Protein AF-A0A5J4V0E4-F1 (afdb_monomer_lite)

InterPro domains:
  IPR043502 DNA/RNA polymerase superfamily [SSF56672] (419-503)

Radius of gyration: 33.29 Å; chains: 1; bounding box: 78×74×82 Å

Secondary structure (DSSP, 8-state):
----HHHHHHHHHHHHHHGGGS--------------SEEEEEEEETTEEEEEEEETTSTTHHHHHHHHHHHHHHHHHHHHHHH------SSHHHHHHHHHH--EEEEEESSTTTTHHHHHHHHHHH-TTEE--TTSEEEETTEEEEEEEEETT-SSEEEEEEGGGTSSS--HHHHHHHHTTT---------SSS--TTTHHHHHT-SSPPPGGGG-BTTTTBPPPHHHHHHHHHHHH-B-TTSSBS-SSHHHHHHHHHHHHHHTTHHHHHHHHHHHHTTT--GGG-S-HHHHHHHHHHHHTTTT--TTS--PPP--PPBP---HHHHHHHHHHHHHHHHHTT---TT---GGGHHHHHHHTTSPPTTT-PPPBSSS-EEEEESSTTS-S-TTTEEEEEHHHHHHHTTS-HHHHHHHHHHHHHHHHTT-------HHHHHHHHHH-------EEE--PPTTTPEEEEEEEETTTTEEEEEEEEEEP-S---S--EEE---PPTT-B-TT-GGGTTBPPPP---------TT---HHHHHHHHHHHHHHHH-GGGG-TTT-------------GGGHHHHTTS------

Organism: NCBI:txid222440

Foldseek 3Di:
DAFDPVRVVLVVVVVVVPVPPDDDDPPPPPPPLHAFQKDKDWDAAPNDIDIDIFGPVDVVGLLVVVVVVVVVLVVVQVRVVVVDDDDDDPDPVVVVVVNLVDDEAEDEDAVCLQPVCVNNVVVLVPRPQKDFDPPQWDDDNRGTQKGWIDGNVDSYIYIYHYPCQADPDDDLQVLLCVQVVNDGPPQQDDARPQDDPVCVVVQFQDLAFDDQVSQQDPSVRDTDDPVSVVVNRCLQQDADPVRHGPARTNNRVVRVNNRSSNVSVVRSVVSSQVVLVVLVDRPVPDRGNVRSVVVSVVCVLCVVPDLPDQLDDDDPFDADADDLVNLQVQQVVLLVVCVVVVHDCPAADDSVCRVVVRVCQCAAAPQNRHHDGPVFHWDWAACDPNHGHHPVRTDTHTPVLCVQCPVHDRSVSSNVNSSVSSLVSSLAADDDPDVVVVVVVVVVPPQDDFDWDQDWADAPPDFDKDWDQDPVVRDIDIDGDPDHHHDGDDRDPGPGRPRDDFADQQPLCVVVVSTHDDNRDDPDDDDLPPDPDPVSNVVVVVVVVCLVPDPLCPPPNSNDDDDDDDPDDDDPVCCRVCVRPDPPPDD

Structure (mmCIF, N/CA/C/O backbone):
data_AF-A0A5J4V0E4-F1
#
_entry.id   AF-A0A5J4V0E4-F1
#
loop_
_atom_site.group_PDB
_atom_site.id
_atom_site.type_symbol
_atom_site.label_atom_id
_atom_site.label_alt_id
_atom_site.label_comp_id
_atom_site.label_asym_id
_atom_site.label_entity_id
_atom_site.label_seq_id
_atom_site.pdbx_PDB_ins_code
_atom_site.Cartn_x
_atom_site.Cartn_y
_atom_site.Cartn_z
_atom_site.occupancy
_atom_site.B_iso_or_equiv
_atom_site.auth_seq_id
_atom_site.auth_comp_id
_atom_site.auth_asym_id
_atom_site.auth_atom_id
_atom_site.pdbx_PDB_model_num
ATOM 1 N N . MET A 1 1 ? -9.472 12.886 33.131 1.00 28.02 1 MET A N 1
ATOM 2 C CA . MET A 1 1 ? -10.821 12.801 32.533 1.00 28.02 1 MET A CA 1
ATOM 3 C C . MET A 1 1 ? -10.680 11.893 31.322 1.00 28.02 1 MET A C 1
ATOM 5 O O . MET A 1 1 ? -9.833 12.193 30.493 1.00 28.02 1 MET A O 1
ATOM 9 N N . TYR A 1 2 ? -11.346 10.735 31.292 1.00 31.83 2 TYR A N 1
ATOM 10 C CA . TYR A 1 2 ? -11.350 9.887 30.094 1.00 31.83 2 TYR A CA 1
ATOM 11 C C . TYR A 1 2 ? -12.411 10.469 29.168 1.00 31.83 2 TYR A C 1
ATOM 13 O O . TYR A 1 2 ? -13.567 10.568 29.562 1.00 31.83 2 TYR A O 1
ATOM 21 N N . ILE A 1 3 ? -11.978 10.964 28.017 1.00 31.22 3 ILE A N 1
ATOM 22 C CA . ILE A 1 3 ? -12.821 11.618 27.021 1.00 31.22 3 ILE A CA 1
ATOM 23 C C . ILE A 1 3 ? -12.770 10.710 25.793 1.00 31.22 3 ILE A C 1
ATOM 25 O O . ILE A 1 3 ? -11.680 10.305 25.391 1.00 31.22 3 ILE A O 1
ATOM 29 N N . ASP A 1 4 ? -13.924 10.337 25.245 1.00 39.09 4 ASP A N 1
ATOM 30 C CA . ASP A 1 4 ? -13.993 9.509 24.038 1.00 39.09 4 ASP A CA 1
ATOM 31 C C . ASP A 1 4 ? -13.475 10.264 22.794 1.00 39.09 4 ASP A C 1
ATOM 33 O O . ASP A 1 4 ? -13.464 11.494 22.747 1.00 39.09 4 ASP A O 1
ATOM 37 N N . ALA A 1 5 ? -13.036 9.537 21.771 1.00 38.12 5 ALA A N 1
ATOM 38 C CA . ALA A 1 5 ? -12.426 10.071 20.557 1.00 38.12 5 ALA A CA 1
ATOM 39 C C . ALA A 1 5 ? -13.345 11.042 19.791 1.00 38.1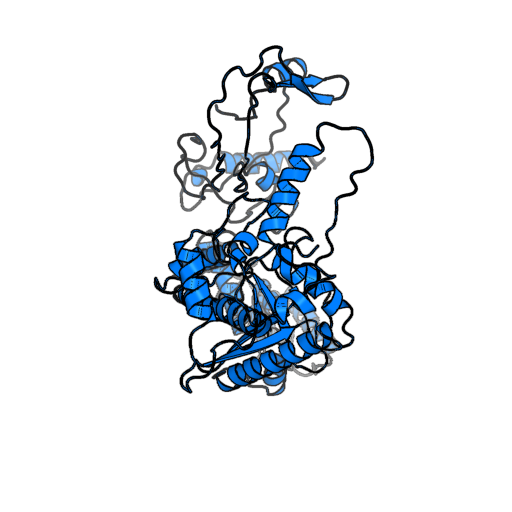2 5 ALA A C 1
ATOM 41 O O . ALA A 1 5 ? -12.888 12.103 19.363 1.00 38.12 5 ALA A O 1
ATOM 42 N N . GLU A 1 6 ? -14.646 10.736 19.685 1.00 36.94 6 GLU A N 1
ATOM 43 C CA . GLU A 1 6 ? -15.649 11.647 19.096 1.00 36.94 6 GLU A CA 1
ATOM 44 C C . GLU A 1 6 ? -15.774 12.947 19.910 1.00 36.94 6 GLU A C 1
ATOM 46 O O . GLU A 1 6 ? -15.972 14.031 19.369 1.00 36.94 6 GLU A O 1
ATOM 51 N N . THR A 1 7 ? -15.566 12.838 21.221 1.00 41.22 7 THR A N 1
ATOM 52 C CA . THR A 1 7 ? -15.737 13.903 22.214 1.00 41.22 7 THR A CA 1
ATOM 53 C C . THR A 1 7 ? -14.508 14.844 22.226 1.00 41.22 7 THR A C 1
ATOM 55 O O . THR A 1 7 ? -14.626 16.056 22.396 1.00 41.22 7 THR A O 1
ATOM 58 N N . VAL A 1 8 ? -13.309 14.330 21.922 1.00 42.16 8 VAL A N 1
ATOM 59 C CA . VAL A 1 8 ? -12.090 15.143 21.726 1.00 42.16 8 VAL A CA 1
ATOM 60 C C . VAL A 1 8 ? -12.133 15.954 20.421 1.00 42.16 8 VAL A C 1
ATOM 62 O O . VAL A 1 8 ? -11.621 17.074 20.389 1.00 42.16 8 VAL A O 1
ATOM 65 N N . GLU A 1 9 ? -12.749 15.436 19.349 1.00 39.88 9 GLU A N 1
ATOM 66 C CA . GLU A 1 9 ? -12.888 16.193 18.093 1.00 39.88 9 GLU A CA 1
ATOM 67 C C . GLU A 1 9 ? -13.738 17.451 18.239 1.00 39.88 9 GLU A C 1
ATOM 69 O O . GLU A 1 9 ? -13.426 18.466 17.618 1.00 39.88 9 GLU A O 1
ATOM 74 N N . GLU A 1 10 ? -14.815 17.383 19.016 1.00 42.62 10 GLU A N 1
ATOM 75 C CA . GLU A 1 10 ? -15.683 18.532 19.257 1.00 42.62 10 GLU A CA 1
ATOM 76 C C . GLU A 1 10 ? -15.020 19.539 20.209 1.00 42.62 10 GLU A C 1
ATOM 78 O O . GLU A 1 10 ? -15.067 20.730 19.924 1.00 42.62 10 GLU A O 1
ATOM 83 N N . HIS A 1 11 ? -14.288 19.101 21.245 1.00 41.44 11 HIS A N 1
ATOM 84 C CA . HIS A 1 11 ? -13.493 20.014 22.089 1.00 41.44 11 HIS A CA 1
ATOM 85 C C . HIS A 1 11 ? -12.375 20.736 21.323 1.00 41.44 11 HIS A C 1
ATOM 87 O O . HIS A 1 11 ? -12.113 21.903 21.593 1.00 41.44 11 HIS A O 1
ATOM 93 N N . GLN A 1 12 ? -11.714 20.082 20.360 1.00 39.56 12 GLN A N 1
ATOM 94 C CA . GLN A 1 12 ? -10.708 20.750 19.520 1.00 39.56 12 GLN A CA 1
ATOM 95 C C . GLN A 1 12 ? -11.328 21.796 18.585 1.00 39.56 12 GLN A C 1
ATOM 97 O O . GLN A 1 12 ? -10.688 22.810 18.314 1.00 39.56 12 GLN A O 1
ATOM 102 N N . ARG A 1 13 ? -12.565 21.573 18.119 1.00 40.16 13 ARG A N 1
ATOM 103 C CA . ARG A 1 13 ? -13.318 22.561 17.332 1.00 40.16 13 ARG A CA 1
ATOM 104 C C . ARG A 1 13 ? -13.798 23.721 18.206 1.00 40.16 13 ARG A C 1
ATOM 106 O O . ARG A 1 13 ? -13.550 24.866 17.863 1.00 40.16 13 ARG A O 1
ATOM 113 N N . GLU A 1 14 ? -14.386 23.434 19.367 1.00 39.03 14 GLU A N 1
ATOM 114 C CA . GLU A 1 14 ? -14.883 24.460 20.296 1.00 39.03 14 GLU A CA 1
ATOM 115 C C . GLU A 1 14 ? -13.756 25.308 20.916 1.00 39.03 14 GLU A C 1
ATOM 117 O O . GLU A 1 14 ? -13.947 26.503 21.122 1.00 39.03 14 GLU A O 1
ATOM 122 N N . ALA A 1 15 ? -12.574 24.733 21.179 1.00 40.88 15 ALA A N 1
ATOM 123 C CA . ALA A 1 15 ? -11.411 25.484 21.663 1.00 40.88 15 ALA A CA 1
ATOM 124 C C . ALA A 1 15 ? -10.822 26.412 20.586 1.00 40.88 15 ALA A C 1
ATOM 126 O O . ALA A 1 15 ? -10.412 27.525 20.901 1.00 40.88 15 ALA A O 1
ATOM 127 N N . GLN A 1 16 ? -10.838 26.001 19.310 1.00 40.53 16 GLN A N 1
ATOM 128 C CA . GLN A 1 16 ? -10.486 26.892 18.197 1.00 40.53 16 GLN A CA 1
ATOM 129 C C . GLN A 1 16 ? -11.490 28.039 18.027 1.00 40.53 16 GLN A C 1
ATOM 131 O O . GLN A 1 16 ? -11.086 29.126 17.631 1.00 40.53 16 GLN A O 1
ATOM 136 N N . ASP A 1 17 ? -12.761 27.822 18.368 1.00 40.38 17 ASP A N 1
ATOM 137 C CA . ASP A 1 17 ? -13.804 28.849 18.284 1.00 40.38 17 ASP A CA 1
ATOM 138 C C . ASP A 1 17 ? -13.822 29.813 19.496 1.00 40.38 17 ASP A C 1
ATOM 140 O O . ASP A 1 17 ? -14.432 30.880 19.412 1.00 40.38 17 ASP A O 1
ATOM 144 N N . GLN A 1 18 ? -13.174 29.470 20.622 1.00 40.97 18 GLN A N 1
ATOM 145 C CA . GLN A 1 18 ? -13.150 30.293 21.848 1.00 40.97 18 GLN A CA 1
ATOM 146 C C . GLN A 1 18 ? -11.848 31.084 22.077 1.00 40.97 18 GLN A C 1
ATOM 148 O O . GLN A 1 18 ? -11.888 32.092 22.784 1.00 40.97 18 GLN A O 1
ATOM 153 N N . ASP A 1 19 ? -10.721 30.694 21.471 1.00 40.19 19 ASP A N 1
ATOM 154 C CA . ASP A 1 19 ? -9.415 31.349 21.691 1.00 40.19 19 ASP A CA 1
ATOM 155 C C . ASP A 1 19 ? -9.194 32.645 20.877 1.00 40.19 19 ASP A C 1
ATOM 157 O O . ASP A 1 19 ? -8.238 33.380 21.133 1.00 40.19 19 ASP A O 1
ATOM 161 N N . ASP A 1 20 ? -10.095 32.999 19.956 1.00 41.16 20 ASP A N 1
ATOM 162 C CA . ASP A 1 20 ? -9.966 34.220 19.142 1.00 41.16 20 ASP A CA 1
ATOM 163 C C . ASP A 1 20 ? -10.392 35.521 19.867 1.00 41.16 20 ASP A C 1
ATOM 165 O O . ASP A 1 20 ? -10.237 36.611 19.310 1.00 41.16 20 ASP A O 1
ATOM 169 N N . GLU A 1 21 ? -10.883 35.465 21.117 1.00 41.19 21 GLU A N 1
ATOM 170 C CA . GLU A 1 21 ? -11.337 36.664 21.854 1.00 41.19 21 GLU A CA 1
ATOM 171 C C . GLU A 1 21 ? -10.570 37.016 23.154 1.00 41.19 21 GLU A C 1
ATOM 173 O O . GLU A 1 21 ? -10.926 38.011 23.791 1.00 41.19 21 GLU A O 1
ATOM 178 N N . ALA A 1 22 ? -9.475 36.342 23.551 1.00 37.72 22 ALA A N 1
ATOM 179 C CA . ALA A 1 22 ? -8.758 36.754 24.775 1.00 37.72 22 ALA A CA 1
ATOM 180 C C . ALA A 1 22 ? -7.226 36.549 24.798 1.00 37.72 22 ALA A C 1
ATOM 182 O O . ALA A 1 22 ? -6.715 35.492 25.138 1.00 37.72 22 ALA A O 1
ATOM 183 N N . ASN A 1 23 ? -6.501 37.658 24.591 1.00 36.94 23 ASN A N 1
ATOM 184 C CA . ASN A 1 23 ? -5.182 37.989 25.157 1.00 36.94 23 ASN A CA 1
ATOM 185 C C . ASN A 1 23 ? -4.065 36.923 25.122 1.00 36.94 23 ASN A C 1
ATOM 187 O O . ASN A 1 23 ? -3.853 36.225 26.105 1.00 36.94 23 ASN A O 1
ATOM 191 N N . GLY A 1 24 ? -3.216 36.978 24.086 1.00 35.75 24 GLY A N 1
ATOM 192 C CA . GLY A 1 24 ? -1.746 37.132 24.177 1.00 35.75 24 GLY A CA 1
ATOM 193 C C . GLY A 1 24 ? -0.894 36.233 25.095 1.00 35.75 24 GLY A C 1
ATOM 194 O O . GLY A 1 24 ? 0.285 36.534 25.282 1.00 35.75 24 GLY A O 1
ATOM 195 N N . LEU A 1 25 ? -1.432 35.162 25.664 1.00 33.38 25 LEU A N 1
ATOM 196 C CA . LEU A 1 25 ? -0.697 34.127 26.382 1.00 33.38 25 LEU A CA 1
ATOM 197 C C . LEU A 1 25 ? -0.501 32.955 25.424 1.00 33.38 25 LEU A C 1
ATOM 199 O O . LEU A 1 25 ? -1.416 32.585 24.694 1.00 33.38 25 LEU A O 1
ATOM 203 N N . ALA A 1 26 ? 0.723 32.425 25.377 1.00 32.50 26 ALA A N 1
ATOM 204 C CA . ALA A 1 26 ? 1.071 31.279 24.549 1.00 32.50 26 ALA A CA 1
ATOM 205 C C . ALA A 1 26 ? 0.006 30.187 24.701 1.00 32.50 26 ALA A C 1
ATOM 207 O O . ALA A 1 26 ? -0.276 29.772 25.823 1.00 32.50 26 ALA A O 1
ATOM 208 N N . SER A 1 27 ? -0.580 29.762 23.580 1.00 32.41 27 SER A N 1
ATOM 209 C CA . SER A 1 27 ? -1.595 28.716 23.535 1.00 32.41 27 SER A CA 1
ATOM 210 C C . SER A 1 27 ? -1.041 27.450 24.194 1.00 32.41 27 SER A C 1
ATOM 212 O O . SER A 1 27 ? -0.287 26.693 23.572 1.00 32.41 27 SER A O 1
ATOM 214 N N . GLU A 1 28 ? -1.386 27.208 25.456 1.00 30.92 28 GLU A N 1
ATOM 215 C CA . GLU A 1 28 ? -1.290 25.879 26.043 1.00 30.92 28 GLU A CA 1
ATOM 216 C C . GLU A 1 28 ? -2.375 25.043 25.370 1.00 30.92 28 GLU A C 1
ATOM 218 O O . GLU A 1 28 ? -3.484 24.888 25.870 1.00 30.92 28 GLU A O 1
ATOM 223 N N . SER A 1 29 ? -2.068 24.527 24.178 1.00 34.47 29 SER A N 1
ATOM 224 C CA . SER A 1 29 ? -2.872 23.486 23.558 1.00 34.47 29 SER A CA 1
ATOM 225 C C . SER A 1 29 ? -2.974 22.349 24.571 1.00 34.47 29 SER A C 1
ATOM 227 O O . SER A 1 29 ? -1.969 21.694 24.864 1.00 34.47 29 SER A O 1
ATOM 229 N N . ILE A 1 30 ? -4.163 22.150 25.141 1.00 32.81 30 ILE A N 1
ATOM 230 C CA . ILE A 1 30 ? -4.443 21.077 26.091 1.00 32.81 30 ILE A CA 1
ATOM 231 C C . ILE A 1 30 ? -4.271 19.755 25.334 1.00 32.81 30 ILE A C 1
ATOM 233 O O . ILE A 1 30 ? -5.192 19.245 24.699 1.00 32.81 30 ILE A O 1
ATOM 237 N N . TYR A 1 31 ? -3.065 19.189 25.370 1.00 35.75 31 TYR A N 1
ATOM 238 C CA . TYR A 1 31 ? -2.827 17.817 24.949 1.00 35.75 31 TYR A CA 1
ATOM 239 C C . TYR A 1 31 ? -3.410 16.915 26.035 1.00 35.75 31 TYR A C 1
ATOM 241 O O . TYR A 1 31 ? -2.733 16.563 27.001 1.00 35.75 31 TYR A O 1
ATOM 249 N N . ALA A 1 32 ? -4.688 16.558 25.915 1.00 45.56 32 ALA A N 1
ATOM 250 C CA . ALA A 1 32 ? -5.247 15.488 26.727 1.00 45.56 32 ALA A CA 1
ATOM 251 C C . ALA A 1 32 ? -4.469 14.196 26.415 1.00 45.56 32 ALA A C 1
ATOM 253 O O . ALA A 1 32 ? -4.616 13.610 25.343 1.00 45.56 32 ALA A O 1
ATOM 254 N N . GLN A 1 33 ? -3.603 13.767 27.336 1.00 56.41 33 GLN A N 1
ATOM 255 C CA . GLN A 1 33 ? -2.883 12.502 27.221 1.00 56.41 33 GLN A CA 1
ATOM 256 C C . GLN A 1 33 ? -3.854 11.367 27.565 1.00 56.41 33 GLN A C 1
ATOM 258 O O . GLN A 1 33 ? -4.076 11.043 28.732 1.00 56.41 33 GLN A O 1
ATOM 263 N N . LEU A 1 34 ? -4.499 10.813 26.538 1.00 69.12 34 LEU A N 1
ATOM 264 C CA . LEU A 1 34 ? -5.418 9.688 26.682 1.00 69.12 34 LEU A CA 1
ATOM 265 C C . LEU A 1 34 ? -4.651 8.437 27.128 1.00 69.12 34 LEU A C 1
ATOM 267 O O . LEU A 1 34 ? -3.587 8.121 26.595 1.00 69.12 34 LEU A O 1
ATOM 271 N N . LEU A 1 35 ? -5.216 7.717 28.097 1.00 74.56 35 LEU A N 1
ATOM 272 C CA . LEU A 1 35 ? -4.727 6.411 28.529 1.00 74.56 35 LEU A CA 1
ATOM 273 C C . LEU A 1 35 ? -5.721 5.325 28.090 1.00 74.56 35 LEU A C 1
ATOM 275 O O . LEU A 1 35 ? -6.929 5.569 28.077 1.00 74.56 35 LEU A O 1
ATOM 279 N N . PRO A 1 36 ? -5.251 4.122 27.735 1.00 82.81 36 PRO A N 1
ATOM 280 C CA . PRO A 1 36 ? -6.146 3.040 27.356 1.00 82.81 36 PRO A CA 1
ATOM 281 C C . PRO A 1 36 ? -6.831 2.437 28.596 1.00 82.81 36 PRO A C 1
ATOM 283 O O . PRO A 1 36 ? -6.167 2.019 29.542 1.00 82.81 36 PRO A O 1
ATOM 286 N N . LEU A 1 37 ? -8.168 2.374 28.585 1.00 86.19 37 LEU A N 1
ATOM 287 C CA . LEU A 1 37 ? -8.974 1.716 29.627 1.00 86.19 37 LEU A CA 1
ATOM 288 C C . LEU A 1 37 ? -9.001 0.191 29.428 1.00 86.19 37 LEU A C 1
ATOM 290 O O . LEU A 1 37 ? -8.807 -0.590 30.360 1.00 86.19 37 LEU A O 1
ATOM 294 N N . SER A 1 38 ? -9.252 -0.225 28.192 1.00 89.56 38 SER A N 1
ATOM 295 C CA . SER A 1 38 ? -9.278 -1.617 27.759 1.00 89.56 38 SER A CA 1
ATOM 296 C C . SER A 1 38 ? -8.996 -1.699 26.270 1.00 89.56 38 SER A C 1
ATOM 298 O O . SER A 1 38 ? -9.319 -0.768 25.538 1.00 89.56 38 SER A O 1
ATOM 300 N N . ILE A 1 39 ? -8.421 -2.811 25.830 1.00 91.19 39 ILE A N 1
ATOM 301 C CA . ILE A 1 39 ? -8.091 -3.072 24.435 1.00 91.19 39 ILE A CA 1
ATOM 302 C C . ILE A 1 39 ? -8.650 -4.441 24.056 1.00 91.19 39 ILE A C 1
ATOM 304 O O . ILE A 1 39 ? -8.502 -5.420 24.795 1.00 91.19 39 ILE A O 1
ATOM 308 N N . VAL A 1 40 ? -9.282 -4.503 22.887 1.00 91.69 40 VAL A N 1
ATOM 309 C CA . VAL A 1 40 ? -9.614 -5.755 22.213 1.00 91.69 40 VAL A CA 1
ATOM 310 C C . VAL A 1 40 ? -8.808 -5.832 20.934 1.00 91.69 40 VAL A C 1
ATOM 312 O O . VAL A 1 40 ? -8.744 -4.874 20.170 1.00 91.69 40 VAL A O 1
ATOM 315 N N . ILE A 1 41 ? -8.212 -6.993 20.697 1.00 92.56 41 ILE A N 1
ATOM 316 C CA . ILE A 1 41 ? -7.646 -7.344 19.404 1.00 92.56 41 ILE A CA 1
ATOM 317 C C . ILE A 1 41 ? -8.313 -8.616 18.905 1.00 92.56 41 ILE A C 1
ATOM 319 O O . ILE A 1 41 ? -8.467 -9.586 19.649 1.00 92.56 41 ILE A O 1
ATOM 323 N N . GLY A 1 42 ? -8.729 -8.591 17.646 1.00 92.75 42 GLY A N 1
ATOM 324 C CA . GLY A 1 42 ? -9.371 -9.714 16.987 1.00 92.75 42 GLY A CA 1
ATOM 325 C C . GLY A 1 42 ? -8.549 -10.213 15.808 1.00 92.75 42 GLY A C 1
ATOM 326 O O . GLY A 1 42 ? -7.806 -9.459 15.184 1.00 92.75 42 GLY A O 1
ATOM 327 N N . THR A 1 43 ? -8.746 -11.480 15.464 1.00 92.81 43 THR A N 1
ATOM 328 C CA . THR A 1 43 ? -8.274 -12.089 14.218 1.00 92.81 43 THR A CA 1
ATOM 329 C C . THR A 1 43 ? -9.360 -12.989 13.644 1.00 92.81 43 THR A C 1
ATOM 331 O O . THR A 1 43 ? -10.207 -13.496 14.380 1.00 92.81 43 THR A O 1
ATOM 334 N N . GLN A 1 44 ? -9.316 -13.219 12.336 1.00 89.44 44 GLN A N 1
ATOM 335 C CA . GLN A 1 44 ? -10.133 -14.232 11.687 1.00 89.44 44 GLN A CA 1
ATOM 336 C C . GLN A 1 44 ? -9.211 -15.223 10.984 1.00 89.44 44 GLN A C 1
ATOM 338 O O . GLN A 1 44 ? -8.446 -14.848 10.101 1.00 89.44 44 GLN A O 1
ATOM 343 N N . ILE A 1 45 ? -9.263 -16.484 11.409 1.00 87.62 45 ILE A N 1
ATOM 344 C CA . ILE A 1 45 ? -8.405 -17.562 10.910 1.00 87.62 45 ILE A CA 1
ATOM 345 C C . ILE A 1 45 ? -9.308 -18.723 10.507 1.00 87.62 45 ILE A C 1
ATOM 347 O O . ILE A 1 45 ? -10.114 -19.181 11.316 1.00 87.62 45 ILE A O 1
ATOM 351 N N . ASN A 1 46 ? -9.187 -19.216 9.271 1.00 82.94 46 ASN A N 1
ATOM 352 C CA . ASN A 1 46 ? -9.997 -20.330 8.757 1.00 82.94 46 ASN A CA 1
ATOM 353 C C . ASN A 1 46 ? -11.509 -20.124 8.989 1.00 82.94 46 ASN A C 1
ATOM 355 O O . ASN A 1 46 ? -12.200 -21.019 9.480 1.00 82.94 46 ASN A O 1
ATOM 359 N N . ASN A 1 47 ? -12.007 -18.916 8.694 1.00 81.19 47 ASN A N 1
ATOM 360 C CA . ASN A 1 47 ? -13.392 -18.473 8.917 1.00 81.19 47 ASN A CA 1
ATOM 361 C C . ASN A 1 47 ? -13.867 -18.481 10.381 1.00 81.19 47 ASN A C 1
ATOM 363 O O . ASN A 1 47 ? -15.061 -18.339 10.640 1.00 81.19 47 ASN A O 1
ATOM 367 N N . LYS A 1 48 ? -12.956 -18.612 11.350 1.00 88.12 48 LYS A N 1
ATOM 368 C CA . LYS A 1 48 ? -13.259 -18.508 12.779 1.00 88.12 48 LYS A CA 1
ATOM 369 C C . LYS A 1 48 ? -12.707 -17.207 13.335 1.00 88.12 48 LYS A C 1
ATOM 371 O O . LYS A 1 48 ? -11.509 -16.946 13.237 1.00 88.12 48 LYS A O 1
ATOM 376 N N . THR A 1 49 ? -13.583 -16.424 13.945 1.00 88.56 49 THR A N 1
ATOM 377 C CA . THR A 1 49 ? -13.206 -15.201 14.649 1.00 88.56 49 THR A CA 1
ATOM 378 C C . THR A 1 49 ? -12.691 -15.541 16.041 1.00 88.56 49 THR A C 1
ATOM 380 O O . THR A 1 49 ? -13.261 -16.378 16.742 1.00 88.56 49 THR A O 1
ATOM 383 N N . GLN A 1 50 ? -11.592 -14.906 16.432 1.00 91.31 50 GLN A N 1
ATOM 384 C CA . GLN A 1 50 ? -11.019 -14.999 17.766 1.00 91.31 50 GLN A CA 1
ATOM 385 C C . GLN A 1 50 ? -10.683 -13.600 18.260 1.00 91.31 50 GLN A C 1
ATOM 387 O O . GLN A 1 50 ? -10.008 -12.848 17.560 1.00 91.31 50 GLN A O 1
ATOM 392 N N . SER A 1 51 ? -11.094 -13.287 19.484 1.00 91.00 51 SER A N 1
ATOM 393 C CA . SER A 1 51 ? -10.915 -11.971 20.094 1.00 91.00 51 SER A CA 1
ATOM 394 C C . SER A 1 51 ? -10.245 -12.122 21.461 1.00 91.00 51 SER A C 1
ATOM 396 O O . SER A 1 51 ? -10.678 -12.927 22.289 1.00 91.00 51 SER A O 1
ATOM 398 N N . LYS A 1 52 ? -9.185 -11.351 21.721 1.00 92.19 52 LYS A N 1
ATOM 399 C CA . LYS A 1 52 ? -8.548 -11.238 23.041 1.00 92.19 52 LYS A CA 1
ATOM 400 C C . LYS A 1 52 ? -8.865 -9.872 23.638 1.00 92.19 52 LYS A C 1
ATOM 402 O O . LYS A 1 52 ? -8.642 -8.846 23.005 1.00 92.19 52 LYS A O 1
ATOM 407 N N . TYR A 1 53 ? -9.374 -9.883 24.867 1.00 94.00 53 TYR A N 1
ATOM 408 C CA . TYR A 1 53 ? -9.673 -8.690 25.655 1.00 94.00 53 TYR A CA 1
ATOM 409 C C . TYR A 1 53 ? -8.677 -8.551 26.801 1.00 94.00 53 TYR A C 1
ATOM 411 O O . TYR A 1 53 ? -8.395 -9.523 27.514 1.00 94.00 53 TYR A O 1
ATOM 419 N N . ILE A 1 54 ? -8.216 -7.327 27.027 1.00 93.19 54 ILE A N 1
ATOM 420 C CA . ILE A 1 54 ? -7.382 -6.966 28.164 1.00 93.19 54 ILE A CA 1
ATOM 421 C C . ILE A 1 54 ? -7.748 -5.559 28.656 1.00 93.19 54 ILE A C 1
ATOM 423 O O . ILE A 1 54 ? -8.134 -4.701 27.868 1.00 93.19 54 ILE A O 1
ATOM 427 N N . ASP A 1 55 ? -7.651 -5.311 29.962 1.00 92.50 55 ASP A N 1
ATOM 428 C CA . ASP A 1 55 ? -7.974 -4.019 30.578 1.00 92.50 55 ASP A CA 1
ATOM 429 C C . ASP A 1 55 ? -6.938 -3.588 31.618 1.00 92.50 55 ASP A C 1
ATOM 431 O O . ASP A 1 55 ? -6.099 -4.386 32.049 1.00 92.50 55 ASP A O 1
ATOM 435 N N . PHE A 1 56 ? -7.005 -2.318 32.020 1.00 89.38 56 PHE A N 1
ATOM 436 C CA . PHE A 1 56 ? -6.010 -1.694 32.891 1.00 89.38 56 PHE A CA 1
ATOM 437 C C . PHE A 1 56 ? -5.921 -2.312 34.300 1.00 89.38 56 PHE A C 1
ATOM 439 O O . PHE A 1 56 ? -4.951 -2.049 35.011 1.00 89.38 56 PHE A O 1
ATOM 446 N N . ARG A 1 57 ? -6.890 -3.142 34.728 1.00 90.44 57 ARG A N 1
ATOM 447 C CA . ARG A 1 57 ? -6.823 -3.855 36.019 1.00 90.44 57 ARG A CA 1
ATOM 448 C C . ARG A 1 57 ? -5.744 -4.939 36.006 1.00 90.44 57 ARG A C 1
ATOM 450 O O . ARG A 1 57 ? -5.334 -5.417 37.062 1.00 90.44 57 ARG A O 1
ATOM 457 N N . ARG A 1 58 ? -5.282 -5.353 34.821 1.00 91.06 58 ARG A N 1
ATOM 458 C CA . ARG A 1 58 ? -4.150 -6.270 34.660 1.00 91.06 58 ARG A CA 1
ATOM 459 C C . ARG A 1 58 ? -2.842 -5.534 34.938 1.00 91.06 58 ARG A C 1
ATOM 461 O O . ARG A 1 58 ? -2.543 -4.516 34.320 1.00 91.06 58 ARG A O 1
ATOM 468 N N . GLN A 1 59 ? -2.016 -6.106 35.811 1.00 91.44 59 GLN A N 1
ATOM 469 C CA . GLN A 1 59 ? -0.642 -5.642 35.980 1.00 91.44 59 GLN A CA 1
ATOM 470 C C . GLN A 1 59 ? 0.114 -5.743 34.651 1.00 91.44 59 GLN A C 1
ATOM 472 O O . GLN A 1 59 ? 0.002 -6.749 33.944 1.00 91.44 59 GLN A O 1
ATOM 477 N N . ASP A 1 60 ? 0.888 -4.702 34.351 1.00 90.31 60 ASP A N 1
ATOM 478 C CA . ASP A 1 60 ? 1.661 -4.571 33.115 1.00 90.31 60 ASP A CA 1
ATOM 479 C C . ASP A 1 60 ? 0.803 -4.644 31.835 1.00 90.31 60 ASP A C 1
ATOM 481 O O . ASP A 1 60 ? 1.172 -5.233 30.818 1.00 90.31 60 ASP A O 1
ATOM 485 N N . PHE A 1 61 ? -0.393 -4.052 31.926 1.00 91.38 61 PHE A N 1
ATOM 486 C CA . PHE A 1 61 ? -1.444 -4.029 30.911 1.00 91.38 61 PHE A CA 1
ATOM 487 C C . PHE A 1 61 ? -0.938 -3.875 29.469 1.00 91.38 61 PHE A C 1
ATOM 489 O O . PHE A 1 61 ? -1.247 -4.713 28.622 1.00 91.38 61 PHE A O 1
ATOM 496 N N . MET A 1 62 ? -0.145 -2.837 29.185 1.00 91.88 62 MET A N 1
ATOM 497 C CA . MET A 1 62 ? 0.284 -2.536 27.815 1.00 91.88 62 MET A CA 1
ATOM 498 C C . MET A 1 62 ? 1.315 -3.526 27.275 1.00 91.88 62 MET A C 1
ATOM 500 O O . MET A 1 62 ? 1.220 -3.920 26.114 1.00 91.88 62 MET A O 1
ATOM 504 N N . ASN A 1 63 ? 2.252 -3.993 28.100 1.00 92.50 63 ASN A N 1
ATOM 505 C CA . ASN A 1 63 ? 3.212 -5.014 27.678 1.00 92.50 63 ASN A CA 1
ATOM 506 C C . ASN A 1 63 ? 2.508 -6.348 27.413 1.00 92.50 63 ASN A C 1
ATOM 508 O O . ASN A 1 63 ? 2.755 -6.980 26.388 1.00 92.50 63 ASN A O 1
ATOM 512 N N . LYS A 1 64 ? 1.559 -6.729 28.278 1.00 94.25 64 LYS A N 1
ATOM 513 C CA . LYS A 1 64 ? 0.719 -7.920 28.084 1.00 94.25 64 LYS A CA 1
ATOM 514 C C . LYS A 1 64 ? -0.128 -7.827 26.818 1.00 94.25 64 LYS A C 1
ATOM 516 O O . LYS A 1 64 ? -0.315 -8.831 26.136 1.00 94.25 64 LYS A O 1
ATOM 521 N N . PHE A 1 65 ? -0.644 -6.641 26.498 1.00 94.19 65 PHE A N 1
ATOM 522 C CA . PHE A 1 65 ? -1.341 -6.403 25.237 1.00 94.19 65 PHE A CA 1
ATOM 523 C C . PHE A 1 65 ? -0.408 -6.613 24.035 1.00 94.19 65 PHE A C 1
ATOM 525 O O . PHE A 1 65 ? -0.771 -7.335 23.108 1.00 94.19 65 PHE A O 1
ATOM 532 N N . ILE A 1 66 ? 0.802 -6.041 24.068 1.00 94.06 66 ILE A N 1
ATOM 533 C CA . ILE A 1 66 ? 1.799 -6.206 23.001 1.00 94.06 66 ILE A CA 1
ATOM 534 C C . ILE A 1 66 ? 2.124 -7.692 22.794 1.00 94.06 66 ILE A C 1
ATOM 536 O O . ILE A 1 66 ? 2.114 -8.162 21.660 1.00 94.06 66 ILE A O 1
ATOM 540 N N . GLU A 1 67 ? 2.346 -8.450 23.868 1.00 93.25 67 GLU A N 1
ATOM 541 C CA . GLU A 1 67 ? 2.578 -9.900 23.801 1.00 93.25 67 GLU A CA 1
ATOM 542 C C . GLU A 1 67 ? 1.396 -10.641 23.158 1.00 93.25 67 GLU A C 1
ATOM 544 O O . GLU A 1 67 ? 1.585 -11.385 22.194 1.00 93.25 67 GLU A O 1
ATOM 549 N N . GLN A 1 68 ? 0.166 -10.381 23.616 1.00 93.06 68 GLN A N 1
ATOM 550 C CA . GLN A 1 68 ? -1.041 -11.007 23.063 1.00 93.06 68 GLN A CA 1
ATOM 551 C C . GLN A 1 68 ? -1.261 -10.688 21.581 1.00 93.06 68 GLN A C 1
ATOM 553 O O . GLN A 1 68 ? -1.725 -11.558 20.838 1.00 93.06 68 GLN A O 1
ATOM 558 N N . MET A 1 69 ? -0.939 -9.463 21.156 1.00 94.12 69 MET A N 1
ATOM 559 C CA . MET A 1 69 ? -1.009 -9.042 19.759 1.00 94.12 69 MET A CA 1
ATOM 560 C C . MET A 1 69 ? -0.064 -9.873 18.888 1.00 94.12 69 MET A C 1
ATOM 562 O O . MET A 1 69 ? -0.485 -10.375 17.847 1.00 94.12 69 MET A O 1
ATOM 566 N N . TRP A 1 70 ? 1.186 -10.060 19.318 1.00 93.56 70 TRP A N 1
ATOM 567 C CA . TRP A 1 70 ? 2.159 -10.854 18.566 1.00 93.56 70 TRP A CA 1
ATOM 568 C C . TRP A 1 70 ? 1.833 -12.352 18.563 1.00 93.56 70 TRP A C 1
ATOM 570 O O . TRP A 1 70 ? 1.983 -12.993 17.527 1.00 93.56 70 TRP A O 1
ATOM 580 N N . GLU A 1 71 ? 1.313 -12.900 19.665 1.00 92.25 71 GLU A N 1
ATOM 581 C CA . GLU A 1 71 ? 0.828 -14.288 19.707 1.00 92.25 71 GLU A CA 1
ATOM 582 C C . GLU A 1 71 ? -0.279 -14.543 18.674 1.00 92.25 71 GLU A C 1
ATOM 584 O O . GLU A 1 71 ? -0.242 -15.537 17.952 1.00 92.25 71 GLU A O 1
ATOM 589 N N . LEU A 1 72 ? -1.273 -13.649 18.599 1.00 92.25 72 LEU A N 1
ATOM 590 C CA . LEU A 1 72 ? -2.361 -13.755 17.623 1.00 92.25 72 LEU A CA 1
ATOM 591 C C . LEU A 1 72 ? -1.851 -13.576 16.193 1.00 92.25 72 LEU A C 1
ATOM 593 O O . LEU A 1 72 ? -2.215 -14.346 15.306 1.00 92.25 72 LEU A O 1
ATOM 597 N N . ALA A 1 73 ? -0.979 -12.593 15.968 1.00 91.94 73 ALA A N 1
ATOM 598 C CA . ALA A 1 73 ? -0.373 -12.373 14.664 1.00 91.94 73 ALA A CA 1
ATOM 599 C C . ALA A 1 73 ? 0.438 -13.583 14.183 1.00 91.94 73 ALA A C 1
ATOM 601 O O . ALA A 1 73 ? 0.402 -13.902 12.998 1.00 91.94 73 ALA A O 1
ATOM 602 N N . ASN A 1 74 ? 1.118 -14.290 15.090 1.00 91.00 74 ASN A N 1
ATOM 603 C CA . ASN A 1 74 ? 1.838 -15.510 14.744 1.00 91.00 74 ASN A CA 1
ATOM 604 C C . ASN A 1 74 ? 0.889 -16.619 14.274 1.00 91.00 74 ASN A C 1
ATOM 606 O O . ASN A 1 74 ? 1.181 -17.276 13.283 1.00 91.00 74 ASN A O 1
ATOM 610 N N . GLN A 1 75 ? -0.275 -16.781 14.913 1.00 90.81 75 GLN A N 1
ATOM 611 C CA . GLN A 1 75 ? -1.285 -17.748 14.461 1.00 90.81 75 GLN A CA 1
ATOM 612 C C . GLN A 1 75 ? -1.820 -17.406 13.064 1.00 90.81 75 GLN A C 1
ATOM 614 O O . GLN A 1 75 ? -1.997 -18.297 12.235 1.00 90.81 75 GLN A O 1
ATOM 619 N N . VAL A 1 76 ? -2.048 -16.118 12.782 1.00 89.12 76 VAL A N 1
ATOM 620 C CA . VAL A 1 76 ? -2.426 -15.652 11.436 1.00 89.12 76 VAL A CA 1
ATOM 621 C C . VAL A 1 76 ? -1.310 -15.955 10.435 1.00 89.12 76 VAL A C 1
ATOM 623 O O . VAL A 1 76 ? -1.576 -16.469 9.353 1.00 89.12 76 VAL A O 1
ATOM 626 N N . ASN A 1 77 ? -0.058 -15.680 10.800 1.00 86.56 77 ASN A N 1
ATOM 627 C CA . ASN A 1 77 ? 1.099 -15.943 9.953 1.00 86.56 77 ASN A CA 1
ATOM 628 C C . ASN A 1 77 ? 1.262 -17.440 9.636 1.00 86.56 77 ASN A C 1
ATOM 630 O O . ASN A 1 77 ? 1.452 -17.801 8.480 1.00 86.56 77 ASN A O 1
ATOM 634 N N . GLU A 1 78 ? 1.138 -18.315 10.636 1.00 86.31 78 GLU A N 1
ATOM 635 C CA . GLU A 1 78 ? 1.164 -19.772 10.455 1.00 86.31 78 GLU A CA 1
ATOM 636 C C . GLU A 1 78 ? 0.025 -20.259 9.551 1.00 86.31 78 GLU A C 1
ATOM 638 O O . GLU A 1 78 ? 0.246 -21.095 8.674 1.00 86.31 78 GLU A O 1
ATOM 643 N N . ALA A 1 79 ? -1.183 -19.709 9.712 1.00 86.19 79 ALA A N 1
ATOM 644 C CA . ALA A 1 79 ? -2.314 -20.034 8.847 1.00 86.19 79 ALA A CA 1
ATOM 645 C C . ALA A 1 79 ? -2.090 -19.575 7.397 1.00 86.19 79 ALA A C 1
ATOM 647 O O . ALA A 1 79 ? -2.388 -20.326 6.468 1.00 86.19 79 ALA A O 1
ATOM 648 N N . ASN A 1 80 ? -1.522 -18.383 7.197 1.00 80.62 80 ASN A N 1
ATOM 649 C CA . ASN A 1 80 ? -1.168 -17.873 5.872 1.00 80.62 80 ASN A CA 1
ATOM 650 C C . ASN A 1 80 ? -0.110 -18.758 5.199 1.00 80.62 80 ASN A C 1
ATOM 652 O O . ASN A 1 80 ? -0.292 -19.141 4.048 1.00 80.62 80 ASN A O 1
ATOM 656 N N . LEU A 1 81 ? 0.939 -19.150 5.931 1.00 77.94 81 LEU A N 1
ATOM 657 C CA . LEU A 1 81 ? 1.980 -20.069 5.453 1.00 77.94 81 LEU A CA 1
ATOM 658 C C . LEU A 1 81 ? 1.424 -21.449 5.080 1.00 77.94 81 LEU A C 1
ATOM 660 O O . LEU A 1 81 ? 1.875 -22.059 4.116 1.00 77.94 81 LEU A O 1
ATOM 664 N N . ALA A 1 82 ? 0.434 -21.949 5.822 1.00 79.56 82 ALA A N 1
ATOM 665 C CA . ALA A 1 82 ? -0.235 -23.206 5.490 1.00 79.56 82 ALA A CA 1
ATOM 666 C C . ALA A 1 82 ? -1.098 -23.098 4.222 1.00 79.56 82 ALA A C 1
ATOM 668 O O . ALA A 1 82 ? -1.311 -24.099 3.535 1.00 79.56 82 ALA A O 1
ATOM 669 N N . CYS A 1 83 ? -1.603 -21.897 3.925 1.00 70.69 83 CYS A N 1
ATOM 670 C CA . CYS A 1 83 ? -2.385 -21.628 2.728 1.00 70.69 83 CYS A CA 1
ATOM 671 C C . CYS A 1 83 ? -1.518 -21.326 1.511 1.00 70.69 83 CYS A C 1
ATOM 673 O O . CYS A 1 83 ? -2.026 -21.551 0.424 1.00 70.69 83 CYS A O 1
ATOM 675 N N . GLU A 1 84 ? -0.281 -20.836 1.684 1.00 61.75 84 GLU A N 1
ATOM 676 C CA . GLU A 1 84 ? 0.656 -20.402 0.638 1.00 61.75 84 GLU A CA 1
ATOM 677 C C . GLU A 1 84 ? 0.984 -21.558 -0.318 1.00 61.75 84 GLU A C 1
ATOM 679 O O . GLU A 1 84 ? 1.835 -22.404 -0.019 1.00 61.75 84 GLU A O 1
ATOM 684 N N . PRO A 1 85 ? 0.352 -21.643 -1.499 1.00 57.19 85 PRO A N 1
ATOM 685 C CA . PRO A 1 85 ? 0.759 -22.623 -2.467 1.00 57.19 85 PRO A CA 1
ATOM 686 C C . PRO A 1 85 ? 1.660 -21.887 -3.490 1.00 57.19 85 PRO A C 1
ATOM 688 O O . PRO A 1 85 ? 1.419 -20.757 -3.901 1.00 57.19 85 PRO A O 1
ATOM 691 N N . VAL A 1 86 ? 2.672 -22.570 -4.021 1.00 53.16 86 VAL A N 1
ATOM 692 C CA . VAL A 1 86 ? 3.105 -22.328 -5.416 1.00 53.16 86 VAL A CA 1
ATOM 693 C C . VAL A 1 86 ? 4.029 -21.129 -5.742 1.00 53.16 86 VAL A C 1
ATOM 695 O O . VAL A 1 86 ? 3.936 -20.579 -6.835 1.00 53.16 86 VAL A O 1
ATOM 698 N N . VAL A 1 87 ? 5.058 -20.812 -4.950 1.00 52.69 87 VAL A N 1
ATOM 699 C CA . VAL A 1 87 ? 6.318 -20.343 -5.579 1.00 52.69 87 VAL A CA 1
ATOM 700 C C . VAL A 1 87 ? 7.473 -21.179 -5.058 1.00 52.69 87 VAL A C 1
ATOM 702 O O . VAL A 1 87 ? 8.035 -20.900 -4.005 1.00 52.69 87 VAL A O 1
ATOM 705 N N . LYS A 1 88 ? 7.798 -22.250 -5.792 1.00 51.84 88 LYS A N 1
ATOM 706 C CA . LYS A 1 88 ? 9.051 -22.986 -5.613 1.00 51.84 88 LYS A CA 1
ATOM 707 C C . LYS A 1 88 ? 10.124 -22.277 -6.424 1.00 51.84 88 LYS A C 1
ATOM 709 O O . LYS A 1 88 ? 10.188 -22.427 -7.643 1.00 51.84 88 LYS A O 1
ATOM 714 N N . PHE A 1 89 ? 10.962 -21.505 -5.755 1.00 58.06 89 PHE A N 1
ATOM 715 C CA . PHE A 1 89 ? 12.203 -21.034 -6.338 1.00 58.06 89 PHE A CA 1
ATOM 716 C C . PHE A 1 89 ? 13.123 -22.234 -6.575 1.00 58.06 89 PHE A C 1
ATOM 718 O O . PHE A 1 89 ? 13.185 -23.167 -5.777 1.00 58.06 89 PHE A O 1
ATOM 725 N N . VAL A 1 90 ? 13.857 -22.203 -7.688 1.00 60.91 90 VAL A N 1
ATOM 726 C CA . VAL A 1 90 ? 14.806 -23.266 -8.069 1.00 60.91 90 VAL A CA 1
ATOM 727 C C . VAL A 1 90 ? 15.935 -23.412 -7.034 1.00 60.91 90 VAL A C 1
ATOM 729 O O . VAL A 1 90 ? 16.554 -24.464 -6.929 1.00 60.91 90 VAL A O 1
ATOM 732 N N . ASN A 1 91 ? 16.191 -22.361 -6.251 1.00 65.75 91 ASN A N 1
ATOM 733 C CA . ASN A 1 91 ? 17.215 -22.316 -5.216 1.00 65.75 91 ASN A CA 1
ATOM 734 C C . ASN A 1 91 ? 16.577 -22.186 -3.823 1.00 65.75 91 ASN A C 1
ATOM 736 O O . ASN A 1 91 ? 15.893 -21.197 -3.553 1.00 65.75 91 ASN A O 1
ATOM 740 N N . GLU A 1 92 ? 16.878 -23.128 -2.923 1.00 67.25 92 GLU A N 1
ATOM 741 C CA . GLU A 1 92 ? 16.456 -23.105 -1.513 1.00 67.25 92 GLU A CA 1
ATOM 742 C C . GLU A 1 92 ? 16.881 -21.827 -0.773 1.00 67.25 92 GLU A C 1
ATOM 744 O O . GLU A 1 92 ? 16.147 -21.344 0.083 1.00 67.25 92 GLU A O 1
ATOM 749 N N . TYR A 1 93 ? 18.019 -21.222 -1.125 1.00 65.50 93 TYR A N 1
ATOM 750 C CA . TYR A 1 93 ? 18.460 -19.953 -0.538 1.00 65.50 93 TYR A CA 1
ATOM 751 C C . TYR A 1 93 ? 17.549 -18.782 -0.932 1.00 65.50 93 TYR A C 1
ATOM 753 O O . TYR A 1 93 ? 17.203 -17.953 -0.093 1.00 65.50 93 TYR A O 1
ATOM 761 N N . GLU A 1 94 ? 17.130 -18.710 -2.198 1.00 61.62 94 GLU A N 1
ATOM 762 C CA . GLU A 1 94 ? 16.195 -17.672 -2.650 1.00 61.62 94 GLU A CA 1
ATOM 763 C C . GLU A 1 94 ? 14.773 -17.956 -2.146 1.00 61.62 94 GLU A C 1
ATOM 765 O O . GLU A 1 94 ? 14.078 -17.013 -1.780 1.00 61.62 94 GLU A O 1
ATOM 770 N N . GLN A 1 95 ? 14.385 -19.231 -1.994 1.00 63.97 95 GLN A N 1
ATOM 771 C CA . GLN A 1 95 ? 13.153 -19.625 -1.302 1.00 63.97 95 GLN A CA 1
ATOM 772 C C . GLN A 1 95 ? 13.147 -19.117 0.146 1.00 63.97 95 GLN A C 1
ATOM 774 O O . GLN A 1 95 ? 12.226 -18.409 0.544 1.00 63.97 95 GLN A O 1
ATOM 779 N N . GLN A 1 96 ? 14.197 -19.413 0.920 1.00 61.03 96 GLN A N 1
ATOM 780 C CA . GLN A 1 96 ? 14.322 -18.975 2.313 1.00 61.03 96 GLN A CA 1
ATOM 781 C C . GLN A 1 96 ? 14.374 -17.451 2.424 1.00 61.03 96 GLN A C 1
ATOM 783 O O . GLN A 1 96 ? 13.748 -16.868 3.303 1.00 61.03 96 GLN A O 1
ATOM 788 N N . LYS A 1 97 ? 15.078 -16.775 1.515 1.00 61.56 97 LYS A N 1
ATOM 789 C CA . LYS A 1 97 ? 15.161 -15.311 1.475 1.00 61.56 97 LYS A CA 1
ATOM 790 C C . LYS A 1 97 ? 13.837 -14.666 1.076 1.00 61.56 97 LYS A C 1
ATOM 792 O O . LYS A 1 97 ? 13.549 -13.579 1.561 1.00 61.56 97 LYS A O 1
ATOM 797 N N . HIS A 1 98 ? 13.045 -15.294 0.210 1.00 62.59 98 HIS A N 1
ATOM 798 C CA . HIS A 1 98 ? 11.694 -14.853 -0.133 1.00 62.59 98 HIS A CA 1
ATOM 799 C C . HIS A 1 98 ? 10.745 -15.029 1.058 1.00 62.59 98 HIS A C 1
ATOM 801 O O . HIS A 1 98 ? 10.110 -14.063 1.474 1.00 62.59 98 HIS A O 1
ATOM 807 N N . GLN A 1 99 ? 10.762 -16.206 1.688 1.00 58.81 99 GLN A N 1
ATOM 808 C CA . GLN A 1 99 ? 9.981 -16.520 2.890 1.00 58.81 99 GLN A CA 1
ATOM 809 C C . GLN A 1 99 ? 10.325 -15.594 4.070 1.00 58.81 99 GLN A C 1
ATOM 811 O O . GLN A 1 99 ? 9.431 -15.109 4.759 1.00 58.81 99 GLN A O 1
ATOM 816 N N . GLN A 1 100 ? 11.608 -15.265 4.261 1.00 55.78 100 GLN A N 1
ATOM 817 C CA . GLN A 1 100 ? 12.070 -14.285 5.256 1.00 55.78 100 GLN A CA 1
ATOM 818 C C . GLN A 1 100 ? 11.731 -12.829 4.894 1.00 55.78 100 GLN A C 1
ATOM 820 O O . GLN A 1 100 ? 11.776 -11.958 5.761 1.00 55.78 100 GLN A O 1
ATOM 825 N N . LYS A 1 101 ? 11.456 -12.526 3.618 1.00 53.62 101 LYS A N 1
ATOM 826 C CA . LYS A 1 101 ? 11.203 -11.157 3.138 1.00 53.62 101 LYS A CA 1
ATOM 827 C C . LYS A 1 101 ? 9.730 -10.788 3.044 1.00 53.62 101 LYS A C 1
ATOM 829 O O . LYS A 1 101 ? 9.452 -9.593 2.978 1.00 53.62 101 LYS A O 1
ATOM 834 N N . ILE A 1 102 ? 8.811 -11.749 2.998 1.00 59.91 102 ILE A N 1
ATOM 835 C CA . ILE A 1 102 ? 7.409 -11.458 2.683 1.00 59.91 102 ILE A CA 1
ATOM 836 C C . ILE A 1 102 ? 6.480 -12.096 3.694 1.00 59.91 102 ILE A C 1
ATOM 838 O O . ILE A 1 102 ? 5.789 -13.043 3.374 1.00 59.91 102 ILE A O 1
ATOM 842 N N . HIS A 1 103 ? 6.412 -11.523 4.891 1.00 70.00 103 HIS A N 1
ATOM 843 C CA . HIS A 1 103 ? 5.246 -11.697 5.748 1.00 70.00 103 HIS A CA 1
ATOM 844 C C . HIS A 1 103 ? 4.991 -10.369 6.471 1.00 70.00 103 HIS A C 1
ATOM 846 O O . HIS A 1 103 ? 5.665 -10.027 7.441 1.00 70.00 103 HIS A O 1
ATOM 852 N N . GLN A 1 104 ? 4.068 -9.567 5.937 1.00 81.88 104 GLN A N 1
ATOM 853 C CA . GLN A 1 104 ? 3.539 -8.371 6.595 1.00 81.88 104 GLN A CA 1
ATOM 854 C C . GLN A 1 104 ? 2.090 -8.645 6.999 1.00 81.88 104 GLN A C 1
ATOM 856 O O . GLN A 1 104 ? 1.222 -8.781 6.142 1.00 81.88 104 GLN A O 1
ATOM 861 N N . GLY A 1 105 ? 1.828 -8.727 8.303 1.00 86.44 105 GLY A N 1
ATOM 862 C CA . GLY A 1 105 ? 0.478 -8.836 8.849 1.00 86.44 105 GLY A CA 1
ATOM 863 C C . GLY A 1 105 ? -0.158 -7.456 8.985 1.00 86.44 105 GLY A C 1
ATOM 864 O O . GLY A 1 105 ? 0.379 -6.592 9.678 1.00 86.44 105 GLY A O 1
ATOM 865 N N . ALA A 1 106 ? -1.297 -7.226 8.334 1.00 89.50 106 ALA A N 1
ATOM 866 C CA . ALA A 1 106 ? -2.032 -5.973 8.482 1.00 89.50 106 ALA A CA 1
ATOM 867 C C . ALA A 1 106 ? -2.858 -5.972 9.779 1.00 89.50 106 ALA A C 1
ATOM 869 O O . ALA A 1 106 ? -3.645 -6.884 10.019 1.00 89.50 106 ALA A O 1
ATOM 870 N N . ILE A 1 107 ? -2.714 -4.921 10.586 1.00 90.69 107 ILE A N 1
ATOM 871 C CA . ILE A 1 107 ? -3.597 -4.614 11.714 1.00 90.69 107 ILE A CA 1
ATOM 872 C C . ILE A 1 107 ? -4.463 -3.435 11.301 1.00 90.69 107 ILE A C 1
ATOM 874 O O . ILE A 1 107 ? -3.952 -2.335 11.087 1.00 90.69 107 ILE A O 1
ATOM 878 N N . PHE A 1 108 ? -5.767 -3.665 11.195 1.00 90.69 108 PHE A N 1
ATOM 879 C CA . PHE A 1 108 ? -6.734 -2.621 10.892 1.00 90.69 108 PHE A CA 1
ATOM 880 C C . PHE A 1 108 ? -7.353 -2.073 12.171 1.00 90.69 108 PHE A C 1
ATOM 882 O O . PHE A 1 108 ? -7.866 -2.827 12.991 1.00 90.69 108 PHE A O 1
ATOM 889 N N . GLY A 1 109 ? -7.336 -0.751 12.301 1.00 89.75 109 GLY A N 1
ATOM 890 C CA . GLY A 1 109 ? -8.254 -0.032 13.177 1.00 89.75 109 GLY A CA 1
ATOM 891 C C . GLY A 1 109 ? -9.212 0.835 12.363 1.00 89.75 109 GLY A C 1
ATOM 892 O O . GLY A 1 109 ? -9.027 1.017 11.155 1.00 89.75 109 GLY A O 1
ATOM 893 N N . PHE A 1 110 ? -10.228 1.376 13.024 1.00 86.88 110 PHE A N 1
ATOM 894 C CA . PHE A 1 110 ? -11.198 2.283 12.422 1.00 86.88 110 PHE A CA 1
ATOM 895 C C . PHE A 1 110 ? -11.019 3.671 13.031 1.00 86.88 110 PHE A C 1
ATOM 897 O O . PHE A 1 110 ? -11.210 3.833 14.229 1.00 86.88 110 PHE A O 1
ATOM 904 N N . ASN A 1 111 ? -10.625 4.661 12.223 1.00 83.12 111 ASN A N 1
ATOM 905 C CA . ASN A 1 111 ? -10.220 5.988 12.713 1.00 83.12 111 ASN A CA 1
ATOM 906 C C . ASN A 1 111 ? -9.003 5.948 13.668 1.00 83.12 111 ASN A C 1
ATOM 908 O O . ASN A 1 111 ? -8.768 6.854 14.469 1.00 83.12 111 ASN A O 1
ATOM 912 N N . SER A 1 112 ? -8.196 4.891 13.580 1.00 78.81 112 SER A N 1
ATOM 913 C CA . SER A 1 112 ? -7.125 4.593 14.533 1.00 78.81 112 SER A CA 1
ATOM 914 C C . SER A 1 112 ? -5.900 5.491 14.398 1.00 78.81 112 SER A C 1
ATOM 916 O O . SER A 1 112 ? -5.128 5.643 15.344 1.00 78.81 112 SER A O 1
ATOM 918 N N . LYS A 1 113 ? -5.705 6.121 13.235 1.00 70.38 113 LYS A N 1
ATOM 919 C CA . LYS A 1 113 ? -4.550 7.001 12.976 1.00 70.38 113 LYS A CA 1
ATOM 920 C C . LYS A 1 113 ? -4.533 8.247 13.834 1.00 70.38 113 LYS A C 1
ATOM 922 O O . LYS A 1 113 ? -3.462 8.736 14.178 1.00 70.38 113 LYS A O 1
ATOM 927 N N . LYS A 1 114 ? -5.715 8.788 14.113 1.00 64.56 114 LYS A N 1
ATOM 928 C CA . LYS A 1 114 ? -5.861 10.013 14.892 1.00 64.56 114 LYS A CA 1
ATOM 929 C C . LYS A 1 114 ? -5.834 9.721 16.393 1.00 64.56 114 LYS A C 1
ATOM 931 O O . LYS A 1 114 ? -5.355 10.556 17.159 1.00 64.56 114 LYS A O 1
ATOM 936 N N . PHE A 1 115 ? -6.273 8.528 16.795 1.00 65.31 115 PHE A N 1
ATOM 937 C CA . PHE A 1 115 ? -6.540 8.197 18.192 1.00 65.31 115 PHE A CA 1
ATOM 938 C C . PHE A 1 115 ? -5.709 7.013 18.684 1.00 65.31 115 PHE A C 1
ATOM 940 O O . PHE A 1 115 ? -4.673 7.217 19.318 1.00 65.31 115 PHE A O 1
ATOM 947 N N . ASP A 1 116 ? -6.128 5.788 18.369 1.00 71.88 116 ASP A N 1
ATOM 948 C CA . ASP A 1 116 ? -5.601 4.567 18.991 1.00 71.88 116 ASP A CA 1
ATOM 949 C C . ASP A 1 116 ? -4.090 4.430 18.839 1.00 71.88 116 ASP A C 1
ATOM 951 O O . ASP A 1 116 ? -3.379 4.097 19.788 1.00 71.88 116 ASP A O 1
ATOM 955 N N . PHE A 1 117 ? -3.572 4.726 17.645 1.00 76.44 117 PHE A N 1
ATOM 956 C CA . PHE A 1 117 ? -2.148 4.588 17.400 1.00 76.44 117 PHE A CA 1
ATOM 957 C C . PHE A 1 117 ? -1.336 5.592 18.217 1.00 76.44 117 PHE A C 1
ATOM 959 O O . PHE A 1 117 ? -0.303 5.217 18.756 1.00 76.44 117 PHE A O 1
ATOM 966 N N . ASN A 1 118 ? -1.807 6.830 18.385 1.00 74.12 118 ASN A N 1
ATOM 967 C CA . ASN A 1 118 ? -1.119 7.822 19.217 1.00 74.12 118 ASN A CA 1
ATOM 968 C C . ASN A 1 118 ? -1.050 7.389 20.689 1.00 74.12 118 ASN A C 1
ATOM 970 O O . ASN A 1 118 ? -0.072 7.695 21.369 1.00 74.12 118 ASN A O 1
ATOM 974 N N . ILE A 1 119 ? -2.049 6.638 21.162 1.00 78.19 119 ILE A N 1
ATOM 975 C CA . ILE A 1 119 ? -2.081 6.074 22.517 1.00 78.19 119 ILE A CA 1
ATOM 976 C C . ILE A 1 119 ? -1.114 4.890 22.638 1.00 78.19 119 ILE A C 1
ATOM 978 O O . ILE A 1 119 ? -0.386 4.782 23.621 1.00 78.19 119 ILE A O 1
ATOM 982 N N . ILE A 1 120 ? -1.088 3.998 21.646 1.00 81.94 120 ILE A N 1
ATOM 983 C CA . ILE A 1 120 ? -0.309 2.750 21.686 1.00 81.94 120 ILE A CA 1
ATOM 984 C C . ILE A 1 120 ? 1.172 2.986 21.333 1.00 81.94 120 ILE A C 1
ATOM 986 O O . ILE A 1 120 ? 2.057 2.309 21.858 1.00 81.94 120 ILE A O 1
ATOM 990 N N . PHE A 1 121 ? 1.470 3.960 20.473 1.00 83.19 121 PHE A N 1
ATOM 991 C CA . PHE A 1 121 ? 2.804 4.208 19.925 1.00 83.19 121 PHE A CA 1
ATOM 992 C C . PHE A 1 121 ? 3.895 4.438 20.981 1.00 83.19 121 PHE A C 1
ATOM 994 O O . PHE A 1 121 ? 4.938 3.793 20.861 1.00 83.19 121 PHE A O 1
ATOM 1001 N N . PRO A 1 122 ? 3.695 5.251 22.043 1.00 84.38 122 PRO A N 1
ATOM 1002 C CA . PRO A 1 122 ? 4.694 5.412 23.098 1.00 84.38 122 PRO A CA 1
ATOM 1003 C C . PRO A 1 122 ? 5.078 4.085 23.757 1.00 84.38 122 PRO A C 1
ATOM 1005 O O . PRO A 1 122 ? 6.256 3.859 24.030 1.00 84.38 122 PRO A O 1
ATOM 1008 N N . TYR A 1 123 ? 4.107 3.189 23.959 1.00 88.25 123 TYR A N 1
ATOM 1009 C CA . TYR A 1 123 ? 4.349 1.865 24.528 1.00 88.25 123 TYR A CA 1
ATOM 1010 C C . TYR A 1 123 ? 5.098 0.959 23.550 1.00 88.25 123 TYR A C 1
ATOM 1012 O O . TYR A 1 123 ? 6.025 0.269 23.959 1.00 88.25 123 TYR A O 1
ATOM 1020 N N . LEU A 1 124 ? 4.767 1.001 22.253 1.00 88.38 124 LEU A N 1
ATOM 1021 C CA . LEU A 1 124 ? 5.493 0.234 21.233 1.00 88.38 124 LEU A CA 1
ATOM 1022 C C . LEU A 1 124 ? 6.954 0.680 21.107 1.00 88.38 124 LEU A C 1
ATOM 1024 O O . LEU A 1 124 ? 7.835 -0.162 20.977 1.00 88.38 124 LEU A O 1
ATOM 1028 N N . VAL A 1 125 ? 7.216 1.991 21.153 1.00 86.31 125 VAL A N 1
ATOM 1029 C CA . VAL A 1 125 ? 8.573 2.563 21.070 1.00 86.31 125 VAL A CA 1
ATOM 1030 C C . VAL A 1 125 ? 9.416 2.202 22.292 1.00 86.31 125 VAL A C 1
ATOM 1032 O O . VAL A 1 125 ? 10.620 1.999 22.164 1.00 86.31 125 VAL A O 1
ATOM 1035 N N . GLN A 1 126 ? 8.797 2.106 23.469 1.00 88.19 126 GLN A N 1
ATOM 1036 C CA . GLN A 1 126 ? 9.485 1.746 24.711 1.00 88.19 126 GLN A CA 1
ATOM 1037 C C . GLN A 1 126 ? 9.644 0.230 24.899 1.00 88.19 126 GLN A C 1
ATOM 1039 O O . GLN A 1 126 ? 10.435 -0.194 25.742 1.00 88.19 126 GLN A O 1
ATOM 1044 N N . TYR A 1 127 ? 8.919 -0.596 24.137 1.00 91.44 127 TYR A N 1
ATOM 1045 C CA . TYR A 1 127 ? 8.957 -2.045 24.302 1.00 91.44 127 TYR A CA 1
ATOM 1046 C C . TYR A 1 127 ? 10.282 -2.632 23.768 1.00 91.44 127 TYR A C 1
ATOM 1048 O O . TYR A 1 127 ? 10.542 -2.545 22.566 1.00 91.44 127 TYR A O 1
ATOM 1056 N N . PRO A 1 128 ? 11.110 -3.304 24.599 1.00 90.88 128 PRO A N 1
ATOM 1057 C CA . PRO A 1 128 ? 12.504 -3.626 24.255 1.00 90.88 128 PRO A CA 1
ATOM 1058 C C . PRO A 1 128 ? 12.718 -4.486 23.003 1.00 90.88 128 PRO A C 1
ATOM 1060 O O . PRO A 1 128 ? 13.775 -4.424 22.380 1.00 90.88 128 PRO A O 1
ATOM 1063 N N . LYS A 1 129 ? 11.738 -5.321 22.648 1.00 92.06 129 LYS A N 1
ATOM 1064 C CA . LYS A 1 129 ? 11.827 -6.251 21.511 1.00 92.06 129 LYS A CA 1
ATOM 1065 C C . LYS A 1 129 ? 11.250 -5.689 20.212 1.00 92.06 129 LYS A C 1
ATOM 1067 O O . LYS A 1 129 ? 11.321 -6.360 19.183 1.00 92.06 129 LYS A O 1
ATOM 1072 N N . ILE A 1 130 ? 10.668 -4.489 20.238 1.00 90.81 130 ILE A N 1
ATOM 1073 C CA . ILE A 1 130 ? 10.119 -3.848 19.043 1.00 90.81 130 ILE A CA 1
ATOM 1074 C C . ILE A 1 130 ? 11.194 -2.998 18.369 1.00 90.81 130 ILE A C 1
ATOM 1076 O O . ILE A 1 130 ? 11.932 -2.251 19.002 1.00 90.81 130 ILE A O 1
ATOM 1080 N N . ILE A 1 131 ? 11.267 -3.109 17.046 1.00 86.44 131 ILE A N 1
ATOM 1081 C CA . ILE A 1 131 ? 12.215 -2.393 16.201 1.00 86.44 131 ILE A CA 1
ATOM 1082 C C . ILE A 1 131 ? 11.444 -1.604 15.145 1.00 86.44 131 ILE A C 1
ATOM 1084 O O . ILE A 1 131 ? 10.677 -2.167 14.360 1.00 86.44 131 ILE A O 1
ATOM 1088 N N . PHE A 1 132 ? 11.725 -0.302 15.084 1.00 83.56 132 PHE A N 1
ATOM 1089 C CA . PHE A 1 132 ? 11.256 0.604 14.040 1.00 83.56 132 PHE A CA 1
ATOM 1090 C C . PHE A 1 132 ? 12.364 0.806 13.001 1.00 83.56 132 PHE A C 1
ATOM 1092 O O . PHE A 1 132 ? 13.472 1.232 13.324 1.00 83.56 132 PHE A O 1
ATOM 1099 N N . LYS A 1 133 ? 12.082 0.492 11.733 1.00 75.19 133 LYS A N 1
ATOM 1100 C CA . LYS A 1 133 ? 12.974 0.819 10.606 1.00 75.19 133 LYS A CA 1
ATOM 1101 C C . LYS A 1 133 ? 12.888 2.318 10.285 1.00 75.19 133 LYS A C 1
ATOM 1103 O O . LYS A 1 133 ? 11.876 2.949 10.565 1.00 75.19 133 LYS A O 1
ATOM 1108 N N . SER A 1 134 ? 13.897 2.885 9.618 1.00 63.28 134 SER A N 1
ATOM 1109 C CA . SER A 1 134 ? 13.921 4.314 9.236 1.00 63.28 134 SER A CA 1
ATOM 1110 C C . SER A 1 134 ? 12.701 4.769 8.418 1.00 63.28 134 SER A C 1
ATOM 1112 O O . SER A 1 134 ? 12.327 5.933 8.469 1.00 63.28 134 SER A O 1
ATOM 1114 N N . ASN A 1 135 ? 12.067 3.842 7.691 1.00 66.81 135 ASN A N 1
ATOM 1115 C CA . ASN A 1 135 ? 10.894 4.092 6.848 1.00 66.81 135 ASN A CA 1
ATOM 1116 C C . ASN A 1 135 ? 9.625 3.434 7.426 1.00 66.81 135 ASN A C 1
ATOM 1118 O O . ASN A 1 135 ? 8.670 3.186 6.696 1.00 66.81 135 ASN A O 1
ATOM 1122 N N . ALA A 1 136 ? 9.641 3.087 8.718 1.00 70.75 136 ALA A N 1
ATOM 1123 C CA . ALA A 1 136 ? 8.527 2.437 9.402 1.00 70.75 136 ALA A CA 1
ATOM 1124 C C . ALA A 1 136 ? 7.287 3.325 9.449 1.00 70.75 136 ALA A C 1
ATOM 1126 O O . ALA A 1 136 ? 6.182 2.804 9.399 1.00 70.75 136 ALA A O 1
ATOM 1127 N N . TYR A 1 137 ? 7.467 4.642 9.549 1.00 76.44 137 TYR A N 1
ATOM 1128 C CA . TYR A 1 137 ? 6.384 5.608 9.642 1.00 76.44 137 TYR A CA 1
ATOM 1129 C C . TYR A 1 137 ? 6.162 6.281 8.288 1.00 76.44 137 TYR A C 1
ATOM 1131 O O . TYR A 1 137 ? 7.038 6.982 7.780 1.00 76.44 137 TYR A O 1
ATOM 1139 N N . LEU A 1 138 ? 4.982 6.084 7.705 1.00 72.06 138 LEU A N 1
ATOM 1140 C CA . LEU A 1 138 ? 4.566 6.765 6.486 1.00 72.06 138 LEU A CA 1
ATOM 1141 C C . LEU A 1 138 ? 3.510 7.813 6.839 1.00 72.06 138 LEU A C 1
ATOM 1143 O O . LEU A 1 138 ? 2.485 7.463 7.417 1.00 72.06 138 LEU A O 1
ATOM 1147 N N . GLY A 1 139 ? 3.712 9.069 6.439 1.00 65.38 139 GLY A N 1
ATOM 1148 C CA . GLY A 1 139 ? 2.789 10.181 6.707 1.00 65.38 139 GLY A CA 1
ATOM 1149 C C . GLY A 1 139 ? 3.420 11.286 7.555 1.00 65.38 139 GLY A C 1
ATOM 1150 O O . GLY A 1 139 ? 4.622 11.262 7.812 1.00 65.38 139 GLY A O 1
ATOM 1151 N N . SER A 1 140 ? 2.613 12.266 7.961 1.00 60.47 140 SER A N 1
ATOM 1152 C CA . SER A 1 140 ? 3.000 13.276 8.958 1.00 60.47 140 SER A CA 1
ATOM 1153 C C . SER A 1 140 ? 2.456 12.896 10.334 1.00 60.47 140 SER A C 1
ATOM 1155 O O . SER A 1 140 ? 1.563 12.058 10.432 1.00 60.47 140 SER A O 1
ATOM 1157 N N . THR A 1 141 ? 2.924 13.571 11.383 1.00 54.97 141 THR A N 1
ATOM 1158 C CA . THR A 1 141 ? 2.388 13.440 12.751 1.00 54.97 141 THR A CA 1
ATOM 1159 C C . THR A 1 141 ? 0.887 13.737 12.848 1.00 54.97 141 THR A C 1
ATOM 1161 O O . THR A 1 141 ? 0.219 13.241 13.745 1.00 54.97 141 THR A O 1
ATOM 1164 N N . THR A 1 142 ? 0.343 14.522 11.913 1.00 52.56 142 THR A N 1
ATOM 1165 C CA . THR A 1 142 ? -1.083 14.881 11.831 1.00 52.56 142 THR A CA 1
ATOM 1166 C C . THR A 1 142 ? -1.883 14.023 10.848 1.00 52.56 142 THR A C 1
ATOM 1168 O O . THR A 1 142 ? -3.108 13.988 10.918 1.00 52.56 142 THR A O 1
ATOM 1171 N N . GLN A 1 143 ? -1.215 13.342 9.913 1.00 58.69 143 GLN A N 1
ATOM 1172 C CA . GLN A 1 143 ? -1.823 12.507 8.874 1.00 58.69 143 GLN A CA 1
ATOM 1173 C C . GLN A 1 143 ? -0.992 11.238 8.680 1.00 58.69 143 GLN A C 1
ATOM 1175 O O . GLN A 1 143 ? -0.372 11.012 7.631 1.00 58.69 143 GLN A O 1
ATOM 1180 N N . GLN A 1 144 ? -0.971 10.404 9.717 1.00 67.38 144 GLN A N 1
ATOM 1181 C CA . GLN A 1 144 ? -0.338 9.096 9.666 1.00 67.38 144 GLN A CA 1
ATOM 1182 C C . GLN A 1 144 ? -0.991 8.251 8.571 1.00 67.38 144 GLN A C 1
ATOM 1184 O O . GLN A 1 144 ? -2.210 8.174 8.463 1.00 67.38 144 GLN A O 1
ATOM 1189 N N . LYS A 1 145 ? -0.203 7.595 7.725 1.00 69.19 145 LYS A N 1
ATOM 1190 C CA . LYS A 1 145 ? -0.707 6.720 6.660 1.00 69.19 145 LYS A CA 1
ATOM 1191 C C . LYS A 1 145 ? -0.575 5.246 6.999 1.00 69.19 145 LYS A C 1
ATOM 1193 O O . LYS A 1 145 ? -1.527 4.504 6.777 1.00 69.19 145 LYS A O 1
ATOM 1198 N N . GLN A 1 146 ? 0.568 4.854 7.539 1.00 80.81 146 GLN A N 1
ATOM 1199 C CA . GLN A 1 146 ? 0.894 3.472 7.860 1.00 80.81 146 GLN A CA 1
ATOM 1200 C C . GLN A 1 146 ? 2.046 3.463 8.858 1.00 80.81 146 GLN A C 1
ATOM 1202 O O . GLN A 1 146 ? 2.932 4.316 8.756 1.00 80.81 146 GLN A O 1
ATOM 1207 N N . VAL A 1 147 ? 2.054 2.497 9.780 1.00 85.69 147 VAL A N 1
ATOM 1208 C CA . VAL A 1 147 ? 3.248 2.212 10.585 1.00 85.69 147 VAL A CA 1
ATOM 1209 C C . VAL A 1 147 ? 3.596 0.737 10.549 1.00 85.69 147 VAL A C 1
ATOM 1211 O O . VAL A 1 147 ? 2.759 -0.102 10.858 1.00 85.69 147 VAL A O 1
ATOM 1214 N N . THR A 1 148 ? 4.839 0.433 10.193 1.00 87.94 148 THR A N 1
ATOM 1215 C CA . THR A 1 148 ? 5.374 -0.927 10.160 1.00 87.94 148 THR A CA 1
ATOM 1216 C C . THR A 1 148 ? 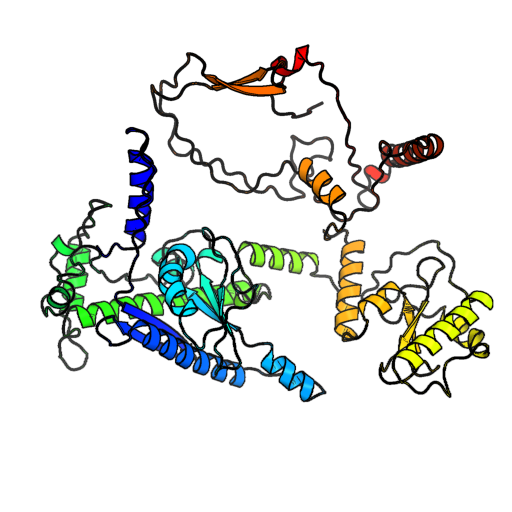6.298 -1.162 11.349 1.00 87.94 148 THR A C 1
ATOM 1218 O O . THR A 1 148 ? 7.271 -0.432 11.533 1.00 87.94 148 THR A O 1
ATOM 1221 N N . ILE A 1 149 ? 6.035 -2.204 12.131 1.00 90.12 149 ILE A N 1
ATOM 1222 C CA . ILE A 1 149 ? 6.866 -2.611 13.266 1.00 90.12 149 ILE A CA 1
ATOM 1223 C C . ILE A 1 149 ? 7.377 -4.038 13.092 1.00 90.12 149 ILE A C 1
ATOM 1225 O O . ILE A 1 149 ? 6.723 -4.885 12.483 1.00 90.12 149 ILE A O 1
ATOM 1229 N N . ARG A 1 150 ? 8.547 -4.314 13.670 1.00 89.88 150 ARG A N 1
ATOM 1230 C CA . ARG A 1 150 ? 9.133 -5.656 13.740 1.00 89.88 150 ARG A CA 1
ATOM 1231 C C . ARG A 1 150 ? 9.358 -6.049 15.191 1.00 89.88 150 ARG A C 1
ATOM 1233 O O . ARG A 1 150 ? 9.792 -5.213 15.975 1.00 89.88 150 ARG A O 1
ATOM 1240 N N . TYR A 1 151 ? 9.144 -7.316 15.516 1.00 90.06 151 TYR A N 1
ATOM 1241 C CA . TYR A 1 151 ? 9.535 -7.901 16.796 1.00 90.06 151 TYR A CA 1
ATOM 1242 C C . TYR A 1 151 ? 10.754 -8.797 16.610 1.00 90.06 151 TYR A C 1
ATOM 1244 O O . TYR A 1 151 ? 10.856 -9.486 15.599 1.00 90.06 151 TYR A O 1
ATOM 1252 N N . THR A 1 152 ? 11.691 -8.796 17.556 1.00 88.69 152 THR A N 1
ATOM 1253 C CA . THR A 1 152 ? 12.941 -9.571 17.435 1.00 88.69 152 THR A CA 1
ATOM 1254 C C . THR A 1 152 ? 12.730 -11.076 17.341 1.00 88.69 152 THR A C 1
ATOM 1256 O O . THR A 1 152 ? 13.518 -11.752 16.687 1.00 88.69 152 THR A O 1
ATOM 1259 N N . ASP A 1 153 ? 11.678 -11.581 17.979 1.00 89.56 153 ASP A N 1
ATOM 1260 C CA . ASP A 1 153 ? 11.441 -13.018 18.142 1.00 89.56 153 ASP A CA 1
ATOM 1261 C C . ASP A 1 153 ? 10.576 -13.614 17.015 1.00 89.56 153 ASP A C 1
ATOM 1263 O O . ASP A 1 153 ? 10.428 -14.831 16.950 1.00 89.56 153 ASP A O 1
ATOM 1267 N N . TYR A 1 154 ? 10.021 -12.784 16.120 1.00 87.00 154 TYR A N 1
ATOM 1268 C CA . TYR A 1 154 ? 9.148 -13.231 15.028 1.00 87.00 154 TYR A CA 1
ATOM 1269 C C . TYR A 1 154 ? 9.754 -12.918 13.649 1.00 87.00 154 TYR A C 1
ATOM 1271 O O . TYR A 1 154 ? 10.353 -11.856 13.461 1.00 87.00 154 TYR A O 1
ATOM 1279 N N . PRO A 1 155 ? 9.587 -13.809 12.650 1.00 82.31 155 PRO A N 1
ATOM 1280 C CA . PRO A 1 155 ? 10.163 -13.640 11.313 1.00 82.31 155 PRO A CA 1
ATOM 1281 C C . PRO A 1 155 ? 9.333 -12.732 10.387 1.00 82.31 155 PRO A C 1
ATOM 1283 O O . PRO A 1 155 ? 9.646 -12.629 9.204 1.00 82.31 155 PRO A O 1
ATOM 1286 N N . PHE A 1 156 ? 8.281 -12.088 10.899 1.00 85.75 156 PHE A N 1
ATOM 1287 C CA . PHE A 1 156 ? 7.344 -11.262 10.137 1.00 85.75 156 PHE A CA 1
ATOM 1288 C C . PHE A 1 156 ? 7.215 -9.852 10.731 1.00 85.75 156 PHE A C 1
ATOM 1290 O O . PHE A 1 156 ? 7.662 -9.560 11.844 1.00 85.75 156 PHE A O 1
ATOM 1297 N N . GLU A 1 157 ? 6.604 -8.953 9.967 1.00 89.19 157 GLU A N 1
ATOM 1298 C CA . GLU A 1 157 ? 6.344 -7.569 10.359 1.00 89.19 157 GLU A CA 1
ATOM 1299 C C . GLU A 1 157 ? 4.846 -7.332 10.543 1.00 89.19 157 GLU A C 1
ATOM 1301 O O . GLU A 1 157 ? 4.018 -7.980 9.905 1.00 89.19 157 GLU A O 1
ATOM 1306 N N . LEU A 1 158 ? 4.493 -6.366 11.386 1.00 90.81 158 LEU A N 1
ATOM 1307 C CA . LEU A 1 158 ? 3.120 -5.897 11.538 1.00 90.81 158 LEU A CA 1
ATOM 1308 C C . LEU A 1 158 ? 2.970 -4.506 10.955 1.00 90.81 158 LEU A C 1
ATOM 1310 O O . LEU A 1 158 ? 3.822 -3.641 11.148 1.00 90.81 158 LEU A O 1
ATOM 1314 N N . VAL A 1 159 ? 1.864 -4.292 10.258 1.00 89.69 159 VAL A N 1
ATOM 1315 C CA . VAL A 1 159 ? 1.558 -3.059 9.552 1.00 89.69 159 VAL A CA 1
ATOM 1316 C C . VAL A 1 159 ? 0.240 -2.499 10.066 1.00 89.69 159 VAL A C 1
ATOM 1318 O O . VAL A 1 159 ? -0.829 -3.000 9.729 1.00 89.69 159 VAL A O 1
ATOM 1321 N N . PHE A 1 160 ? 0.310 -1.422 10.840 1.00 89.06 160 PHE A N 1
ATOM 1322 C CA . PHE A 1 160 ? -0.862 -0.687 11.297 1.00 89.06 160 PHE A CA 1
ATOM 1323 C C . PHE A 1 160 ? -1.450 0.136 10.159 1.00 89.06 160 PHE A C 1
ATOM 1325 O O . PHE A 1 160 ? -0.777 0.988 9.562 1.00 89.06 160 PHE A O 1
ATOM 1332 N N . LYS A 1 161 ? -2.727 -0.116 9.890 1.00 88.00 161 LYS A N 1
ATOM 1333 C CA . LYS A 1 161 ? -3.539 0.533 8.870 1.00 88.00 161 LYS A CA 1
ATOM 1334 C C . LYS A 1 161 ? -4.852 1.007 9.474 1.00 88.00 161 LYS A C 1
ATOM 1336 O O . LYS A 1 161 ? -5.325 0.498 10.486 1.00 88.00 161 LYS A O 1
ATOM 1341 N N . ASP A 1 162 ? -5.447 1.982 8.807 1.00 88.12 162 ASP A N 1
ATOM 1342 C CA . ASP A 1 162 ? -6.760 2.504 9.166 1.00 88.12 162 ASP A CA 1
ATOM 1343 C C . ASP A 1 162 ? -7.704 2.289 7.997 1.00 88.12 162 ASP A C 1
ATOM 1345 O O . ASP A 1 162 ? -7.397 2.698 6.869 1.00 88.12 162 ASP A O 1
ATOM 1349 N N . VAL A 1 163 ? -8.839 1.663 8.280 1.00 89.62 163 VAL A N 1
ATOM 1350 C CA . VAL A 1 163 ? -9.904 1.404 7.313 1.00 89.62 163 VAL A CA 1
ATOM 1351 C C . VAL A 1 163 ? -10.342 2.693 6.611 1.00 89.62 163 VAL A C 1
ATOM 1353 O O . VAL A 1 163 ? -10.511 2.680 5.392 1.00 89.62 163 VAL A O 1
ATOM 1356 N N . LEU A 1 164 ? -10.399 3.833 7.315 1.00 87.19 164 LEU A N 1
ATOM 1357 C CA . LEU A 1 164 ? -10.788 5.136 6.749 1.00 87.19 164 LEU A CA 1
ATOM 1358 C C . LEU A 1 164 ? -9.828 5.666 5.675 1.00 87.19 164 LEU A C 1
ATOM 1360 O O . LEU A 1 164 ? -10.112 6.648 4.997 1.00 87.19 164 LEU A O 1
ATOM 1364 N N . THR A 1 165 ? -8.686 5.013 5.475 1.00 85.44 165 THR A N 1
ATOM 1365 C CA . THR A 1 165 ? -7.757 5.340 4.383 1.00 85.44 165 THR A CA 1
ATOM 1366 C C . THR A 1 165 ? -8.177 4.720 3.057 1.00 85.44 165 THR A C 1
ATOM 1368 O O . THR A 1 165 ? -7.718 5.154 1.998 1.00 85.44 165 THR A O 1
ATOM 1371 N N . PHE A 1 166 ? -9.004 3.678 3.116 1.00 86.69 166 PHE A N 1
ATOM 1372 C CA . PHE A 1 166 ? -9.445 2.870 1.983 1.00 86.69 166 PHE A CA 1
ATOM 1373 C C . PHE A 1 166 ? -10.878 3.192 1.558 1.00 86.69 166 PHE A C 1
ATOM 1375 O O . PHE A 1 166 ? -11.323 2.708 0.523 1.00 86.69 166 PHE A O 1
ATOM 1382 N N . ILE A 1 167 ? -11.580 4.042 2.307 1.00 85.25 167 ILE A N 1
ATOM 1383 C CA . ILE A 1 167 ? -12.963 4.436 2.040 1.00 85.25 167 ILE A CA 1
ATOM 1384 C C . ILE A 1 167 ? -13.142 5.953 2.203 1.00 85.25 167 ILE A C 1
ATOM 1386 O O . ILE A 1 167 ? -12.315 6.604 2.843 1.00 85.25 167 ILE A O 1
ATOM 1390 N N . PRO A 1 168 ? -14.209 6.548 1.641 1.00 81.06 168 PRO A N 1
ATOM 1391 C CA . PRO A 1 168 ? -14.607 7.908 1.989 1.00 81.06 168 PRO A CA 1
ATOM 1392 C C . PRO A 1 168 ? -14.892 8.043 3.496 1.00 81.06 168 PRO A C 1
ATOM 1394 O O . PRO A 1 168 ? -15.340 7.063 4.098 1.00 81.06 168 PRO A O 1
ATOM 1397 N N . PRO A 1 169 ? -14.701 9.234 4.099 1.00 79.50 169 PRO A N 1
ATOM 1398 C CA . PRO A 1 169 ? -15.005 9.462 5.511 1.00 79.50 169 PRO A CA 1
ATOM 1399 C C . PRO A 1 169 ? -16.407 8.966 5.879 1.00 79.50 169 PRO A C 1
ATOM 1401 O O . PRO A 1 169 ? -17.397 9.344 5.249 1.00 79.50 169 PRO A O 1
ATOM 1404 N N . ALA A 1 170 ? -16.480 8.088 6.877 1.00 83.50 170 ALA A N 1
ATOM 1405 C CA . ALA A 1 170 ? -17.712 7.443 7.307 1.00 83.50 170 ALA A CA 1
ATOM 1406 C C . ALA A 1 170 ? -17.635 7.072 8.791 1.00 83.50 170 ALA A C 1
ATOM 1408 O O . ALA A 1 170 ? -16.557 6.863 9.339 1.00 83.50 170 ALA A O 1
ATOM 1409 N N . THR A 1 171 ? -18.795 6.954 9.430 1.00 84.88 171 THR A N 1
ATOM 1410 C CA . THR A 1 171 ? -18.932 6.355 10.765 1.00 84.88 171 THR A CA 1
ATOM 1411 C C . THR A 1 171 ? -18.817 4.831 10.679 1.00 84.88 171 THR A C 1
ATOM 1413 O O . THR A 1 171 ? -19.131 4.258 9.631 1.00 84.88 171 THR A O 1
ATOM 1416 N N . LEU A 1 172 ? -18.487 4.161 11.788 1.00 84.50 172 LEU A N 1
ATOM 1417 C CA . LEU A 1 172 ? -18.416 2.694 11.839 1.00 84.50 172 LEU A CA 1
ATOM 1418 C C . LEU A 1 172 ? -19.728 2.032 11.387 1.00 84.50 172 LEU A C 1
ATOM 1420 O O . LEU A 1 172 ? -19.696 1.133 10.556 1.00 84.50 172 LEU A O 1
ATOM 1424 N N . ASP A 1 173 ? -20.880 2.534 11.843 1.00 83.75 173 ASP A N 1
ATOM 1425 C CA . ASP A 1 173 ? -22.198 2.003 11.457 1.00 83.75 173 ASP A CA 1
ATOM 1426 C C . ASP A 1 173 ? -22.425 2.059 9.934 1.00 83.75 173 ASP A C 1
ATOM 1428 O O . ASP A 1 173 ? -22.692 1.046 9.295 1.00 83.75 173 ASP A O 1
ATOM 1432 N N . ASN A 1 174 ? -22.204 3.224 9.316 1.00 86.50 174 ASN A N 1
ATOM 1433 C CA . ASN A 1 174 ? -22.236 3.378 7.859 1.00 86.50 174 ASN A CA 1
ATOM 1434 C C . ASN A 1 174 ? -21.244 2.462 7.124 1.00 86.50 174 ASN A C 1
ATOM 1436 O O . ASN A 1 174 ? -21.571 1.972 6.042 1.00 86.50 174 ASN A O 1
ATOM 1440 N N . PHE A 1 175 ? -20.044 2.240 7.669 1.00 89.19 175 PHE A N 1
ATOM 1441 C CA . PHE A 1 175 ? -19.074 1.311 7.089 1.00 89.19 175 PHE A CA 1
ATOM 1442 C C . PHE A 1 175 ? -19.595 -0.130 7.131 1.00 89.19 175 PHE A C 1
ATOM 1444 O O . PHE A 1 175 ? -19.633 -0.791 6.093 1.00 89.19 175 PHE A O 1
ATOM 1451 N N . VAL A 1 176 ? -20.076 -0.586 8.290 1.00 89.06 176 VAL A N 1
ATOM 1452 C CA . VAL A 1 176 ? -20.656 -1.924 8.460 1.00 89.06 176 VAL A CA 1
ATOM 1453 C C . VAL A 1 176 ? -21.887 -2.102 7.577 1.00 89.06 176 VAL A C 1
ATOM 1455 O O . VAL A 1 176 ? -22.002 -3.108 6.889 1.00 89.06 176 VAL A O 1
ATOM 1458 N N . HIS A 1 177 ? -22.772 -1.111 7.504 1.00 88.00 177 HIS A N 1
ATOM 1459 C CA . HIS A 1 177 ? -23.968 -1.191 6.674 1.00 88.00 177 HIS A CA 1
ATOM 1460 C C . HIS A 1 177 ? -23.637 -1.283 5.176 1.00 88.00 177 HIS A C 1
ATOM 1462 O O . HIS A 1 177 ? -24.182 -2.132 4.469 1.00 88.00 177 HIS A O 1
ATOM 1468 N N . LYS A 1 178 ? -22.726 -0.429 4.684 1.00 88.12 178 LYS A N 1
ATOM 1469 C CA . LYS A 1 178 ? -22.364 -0.383 3.258 1.00 88.12 178 LYS A CA 1
ATOM 1470 C C . LYS A 1 178 ? -21.539 -1.583 2.815 1.00 88.12 178 LYS A C 1
ATOM 1472 O O . LYS A 1 178 ? -21.788 -2.113 1.737 1.00 88.12 178 LYS A O 1
ATOM 1477 N N . TYR A 1 179 ? -20.554 -1.982 3.614 1.00 90.06 179 TYR A N 1
ATOM 1478 C CA . TYR A 1 179 ? -19.586 -3.006 3.225 1.00 90.06 179 TYR A CA 1
ATOM 1479 C C . TYR A 1 179 ? -19.862 -4.360 3.871 1.00 90.06 179 TYR A C 1
ATOM 1481 O O . TYR A 1 179 ? -19.336 -5.354 3.406 1.00 90.06 179 TYR A O 1
ATOM 1489 N N . GLY A 1 180 ? -20.717 -4.460 4.885 1.00 85.94 180 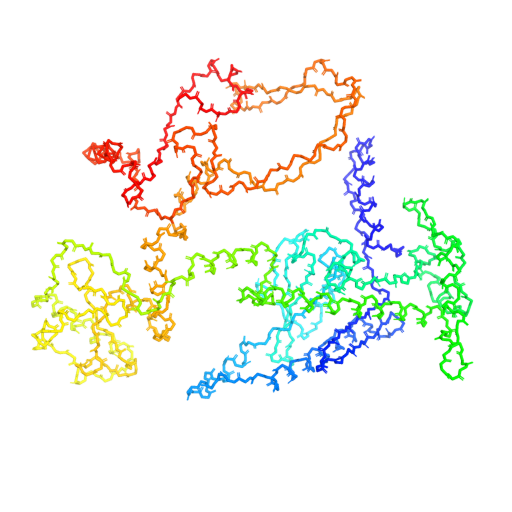GLY A N 1
ATOM 1490 C CA . GLY A 1 180 ? -21.126 -5.718 5.520 1.00 85.94 180 GLY A CA 1
ATOM 1491 C C . GLY A 1 180 ? -22.332 -6.382 4.855 1.00 85.94 180 GLY A C 1
ATOM 1492 O O . GLY A 1 180 ? -23.113 -7.027 5.547 1.00 85.94 180 GLY A O 1
ATOM 1493 N N . ASN A 1 181 ? -22.534 -6.206 3.544 1.00 79.31 181 ASN A N 1
ATOM 1494 C CA . ASN A 1 181 ? -23.653 -6.783 2.779 1.00 79.31 181 ASN A CA 1
ATOM 1495 C C . ASN A 1 181 ? -25.051 -6.396 3.307 1.00 79.31 181 ASN A C 1
ATOM 1497 O O . ASN A 1 181 ? -25.967 -7.215 3.333 1.00 79.31 181 ASN A O 1
ATOM 1501 N N . GLY A 1 182 ? -25.223 -5.144 3.745 1.00 65.25 182 GLY A N 1
ATOM 1502 C CA . GLY A 1 182 ? -26.504 -4.633 4.245 1.00 65.25 182 GLY A CA 1
ATOM 1503 C C . GLY A 1 182 ? -26.838 -5.046 5.680 1.00 65.25 182 GLY A C 1
ATOM 1504 O O . GLY A 1 182 ? -27.883 -4.641 6.195 1.00 65.25 182 GLY A O 1
ATOM 1505 N N . THR A 1 183 ? -25.958 -5.797 6.352 1.00 67.62 183 THR A N 1
ATOM 1506 C CA . THR A 1 183 ? -26.111 -6.124 7.773 1.00 67.62 183 THR A CA 1
ATOM 1507 C C . THR A 1 183 ? -26.083 -4.831 8.580 1.00 67.62 183 THR A C 1
ATOM 1509 O O . THR A 1 183 ? -25.122 -4.064 8.515 1.00 67.62 183 THR A O 1
ATOM 1512 N N . LYS A 1 184 ? -27.157 -4.544 9.316 1.00 63.91 184 LYS A N 1
ATOM 1513 C CA . LYS A 1 184 ? -27.196 -3.377 10.195 1.00 63.91 184 LYS A CA 1
ATOM 1514 C C . LYS A 1 184 ? -26.424 -3.702 11.466 1.00 63.91 184 LYS A C 1
ATOM 1516 O O . LYS A 1 184 ? -26.696 -4.724 12.097 1.00 63.91 184 LYS A O 1
ATOM 1521 N N . LEU A 1 185 ? -25.500 -2.831 11.860 1.00 67.19 185 LEU A N 1
ATOM 1522 C CA . LEU A 1 185 ? -24.926 -2.912 13.191 1.00 67.19 185 LEU A CA 1
ATOM 1523 C C . LEU A 1 185 ? -26.030 -2.530 14.185 1.00 67.19 185 LEU A C 1
ATOM 1525 O O . LEU A 1 185 ? -26.481 -1.386 14.230 1.00 67.19 185 LEU A O 1
ATOM 1529 N N . THR A 1 186 ? -26.489 -3.468 15.006 1.00 63.00 186 THR A N 1
ATOM 1530 C CA . THR A 1 186 ? -27.082 -3.088 16.294 1.00 63.00 186 THR A CA 1
ATOM 1531 C C . THR A 1 186 ? -25.928 -2.596 17.154 1.00 63.00 186 THR A C 1
ATOM 1533 O O . THR A 1 186 ? -25.252 -3.409 17.782 1.00 63.00 186 THR A O 1
ATOM 1536 N N . LYS A 1 187 ? -25.628 -1.293 17.072 1.00 62.72 187 LYS A N 1
ATOM 1537 C CA . LYS A 1 187 ? -24.620 -0.661 17.923 1.00 62.72 187 LYS A CA 1
ATOM 1538 C C . LYS A 1 187 ? -25.129 -0.760 19.356 1.00 62.72 187 LYS A C 1
ATOM 1540 O O . LYS A 1 187 ? -26.118 -0.106 19.700 1.00 62.72 187 LYS A O 1
ATOM 1545 N N . ASP A 1 188 ? -24.468 -1.589 20.153 1.00 74.50 188 ASP A N 1
ATOM 1546 C CA . ASP A 1 188 ? -24.723 -1.657 21.586 1.00 74.50 188 ASP A CA 1
ATOM 1547 C C . ASP A 1 188 ? -24.462 -0.268 22.201 1.00 74.50 188 ASP A C 1
ATOM 1549 O O . ASP A 1 188 ? -23.821 0.599 21.599 1.00 74.50 188 ASP A O 1
ATOM 1553 N N . LYS A 1 189 ? -25.021 0.013 23.376 1.00 82.25 189 LYS A N 1
ATOM 1554 C CA . LYS A 1 189 ? -24.917 1.347 23.987 1.00 82.25 189 LYS A CA 1
ATOM 1555 C C . LYS A 1 189 ? -23.928 1.311 25.137 1.00 82.25 189 LYS A C 1
ATOM 1557 O O . LYS A 1 189 ? -24.017 0.436 25.996 1.00 82.25 189 LYS A O 1
ATOM 1562 N N . PHE A 1 190 ? -23.020 2.282 25.180 1.00 84.12 190 PHE A N 1
ATOM 1563 C CA . PHE A 1 190 ? -22.087 2.464 26.286 1.00 84.12 190 PHE A CA 1
ATOM 1564 C C . PHE A 1 190 ? -22.030 3.935 26.722 1.00 84.12 190 PHE A C 1
ATOM 1566 O O . PHE A 1 190 ? -22.293 4.839 25.930 1.00 84.12 190 PHE A O 1
ATOM 1573 N N . THR A 1 191 ? -21.734 4.178 28.001 1.00 81.88 191 THR A N 1
ATOM 1574 C CA . THR A 1 191 ? -21.561 5.535 28.541 1.00 81.88 191 THR A CA 1
ATOM 1575 C C . THR A 1 191 ? -20.118 6.003 28.371 1.00 81.88 191 THR A C 1
ATOM 1577 O O . THR A 1 191 ? -19.178 5.311 28.756 1.00 81.88 191 THR A O 1
ATOM 1580 N N . HIS A 1 192 ? -19.939 7.212 27.841 1.00 71.06 192 HIS A N 1
ATOM 1581 C CA . HIS A 1 192 ? -18.619 7.780 27.550 1.00 71.06 192 HIS A CA 1
ATOM 1582 C C . HIS A 1 192 ? -18.179 8.867 28.550 1.00 71.06 192 HIS A C 1
ATOM 1584 O O . HIS A 1 192 ? -17.066 9.372 28.444 1.00 71.06 192 HIS A O 1
ATOM 1590 N N . GLY A 1 193 ? -19.028 9.227 29.525 1.00 74.56 193 GLY A N 1
ATOM 1591 C CA . GLY A 1 193 ? -18.785 10.363 30.430 1.00 74.56 193 GLY A CA 1
ATOM 1592 C C . GLY A 1 193 ? -19.091 10.134 31.914 1.00 74.56 193 GLY A C 1
ATOM 1593 O O . GLY A 1 193 ? -18.812 11.015 32.725 1.00 74.56 193 GLY A O 1
ATOM 1594 N N . SER A 1 194 ? -19.640 8.979 32.305 1.00 80.81 194 SER A N 1
ATOM 1595 C CA . SER A 1 194 ? -20.111 8.763 33.688 1.00 80.81 194 SER A CA 1
ATOM 1596 C C . SER A 1 194 ? -19.044 8.412 34.716 1.00 80.81 194 SER A C 1
ATOM 1598 O O . SER A 1 194 ? -19.314 8.414 35.919 1.00 80.81 194 SER A O 1
ATOM 1600 N N . PHE A 1 195 ? -17.829 8.090 34.281 1.00 83.25 195 PHE A N 1
ATOM 1601 C CA . PHE A 1 195 ? -16.755 7.682 35.179 1.00 83.25 195 PHE A CA 1
ATOM 1602 C C . PHE A 1 195 ? -15.421 8.333 34.815 1.00 83.25 195 PHE A C 1
ATOM 1604 O O . PHE A 1 195 ? -15.197 8.826 33.714 1.00 83.25 195 PHE A O 1
ATOM 1611 N N . ASN A 1 196 ? -14.519 8.366 35.787 1.00 80.88 196 ASN A N 1
ATOM 1612 C CA . ASN A 1 196 ? -13.200 8.969 35.696 1.00 80.88 196 ASN A CA 1
ATOM 1613 C C . ASN A 1 196 ? -12.167 8.116 36.448 1.00 80.88 196 ASN A C 1
ATOM 1615 O O . ASN A 1 196 ? -12.485 7.082 37.033 1.00 80.88 196 ASN A O 1
ATOM 1619 N N . THR A 1 197 ? -10.912 8.564 36.452 1.00 76.81 197 THR A N 1
ATOM 1620 C CA . THR A 1 197 ? -9.782 7.867 37.090 1.00 76.81 197 THR A CA 1
ATOM 1621 C C . THR A 1 197 ? -10.014 7.524 38.562 1.00 76.81 197 THR A C 1
ATOM 1623 O O . THR A 1 197 ? -9.453 6.546 39.042 1.00 76.81 197 THR A O 1
ATOM 1626 N N . ASN A 1 198 ? -10.841 8.293 39.272 1.00 84.12 198 ASN A N 1
ATOM 1627 C CA . ASN A 1 198 ? -11.035 8.142 40.711 1.00 84.12 198 ASN A CA 1
ATOM 1628 C C . ASN A 1 198 ? -12.128 7.121 41.048 1.00 84.12 198 ASN A C 1
ATOM 1630 O O . ASN A 1 198 ? -12.063 6.498 42.103 1.00 84.12 198 ASN A O 1
ATOM 1634 N N . ASN A 1 199 ? -13.128 6.943 40.177 1.00 87.25 199 ASN A N 1
ATOM 1635 C CA . ASN A 1 199 ? -14.288 6.091 40.460 1.00 87.25 199 ASN A CA 1
ATOM 1636 C C . ASN A 1 199 ? -14.461 4.908 39.495 1.00 87.25 199 ASN A C 1
ATOM 1638 O O . ASN A 1 199 ? -15.322 4.072 39.749 1.00 87.25 199 ASN A O 1
ATOM 1642 N N . VAL A 1 200 ? -13.657 4.796 38.432 1.00 88.88 200 VAL A N 1
ATOM 1643 C CA . VAL A 1 200 ? -13.827 3.789 37.367 1.00 88.88 200 VAL A CA 1
ATOM 1644 C C . VAL A 1 200 ? -13.979 2.360 37.895 1.00 88.88 200 VAL A C 1
ATOM 1646 O O . VAL A 1 200 ? -14.890 1.648 37.481 1.00 88.88 200 VAL A O 1
ATOM 1649 N N . ASN A 1 201 ? -13.153 1.949 38.862 1.00 90.19 201 ASN A N 1
ATOM 1650 C CA . ASN A 1 201 ? -13.213 0.596 39.415 1.00 90.19 201 ASN A CA 1
ATOM 1651 C C . ASN A 1 201 ? -14.514 0.349 40.177 1.00 90.19 201 ASN A C 1
ATOM 1653 O O . ASN A 1 201 ? -15.148 -0.681 39.969 1.00 90.19 201 ASN A O 1
ATOM 1657 N N . GLN A 1 202 ? -14.930 1.288 41.027 1.00 92.12 202 GLN A N 1
ATOM 1658 C CA . GLN A 1 202 ? -16.185 1.180 41.768 1.00 92.12 202 GLN A CA 1
ATOM 1659 C C . GLN A 1 202 ? -17.386 1.219 40.815 1.00 92.12 202 GLN A C 1
ATOM 1661 O O . GLN A 1 202 ? -18.285 0.391 40.921 1.00 92.12 202 GLN A O 1
ATOM 1666 N N . PHE A 1 203 ? -17.374 2.145 39.854 1.00 92.06 203 PHE A N 1
ATOM 1667 C CA . PHE A 1 203 ? -18.468 2.362 38.915 1.00 92.06 203 PHE A CA 1
ATOM 1668 C C . PHE A 1 203 ? -18.694 1.161 37.994 1.00 92.06 203 PHE A C 1
ATOM 1670 O O . PHE A 1 203 ? -19.838 0.756 37.800 1.00 92.06 203 PHE A O 1
ATOM 1677 N N . LEU A 1 204 ? -17.621 0.573 37.449 1.00 92.31 204 LEU A N 1
ATOM 1678 C CA . LEU A 1 204 ? -17.706 -0.569 36.535 1.00 92.31 204 LEU A CA 1
ATOM 1679 C C . LEU A 1 204 ? -17.848 -1.925 37.253 1.00 92.31 204 LEU A C 1
ATOM 1681 O O . LEU A 1 204 ? -18.221 -2.914 36.627 1.00 92.31 204 LEU A O 1
ATOM 1685 N N . SER A 1 205 ? -17.598 -1.993 38.564 1.00 94.81 205 SER A N 1
ATOM 1686 C CA . SER A 1 205 ? -17.834 -3.217 39.353 1.00 94.81 205 SER A CA 1
ATOM 1687 C C . SER A 1 205 ? -19.289 -3.382 39.804 1.00 94.81 205 SER A C 1
ATOM 1689 O O . SER A 1 205 ? -19.617 -4.407 40.392 1.00 94.81 205 SER A O 1
ATOM 1691 N N . SER A 1 206 ? -20.156 -2.401 39.536 1.00 94.50 206 SER A N 1
ATOM 1692 C CA . SER A 1 206 ? -21.583 -2.498 39.855 1.00 94.50 206 SER A CA 1
ATOM 1693 C C . SER A 1 206 ? -22.272 -3.593 39.034 1.00 94.50 206 SER A C 1
ATOM 1695 O O . SER A 1 206 ? -22.029 -3.721 37.828 1.00 94.50 206 SER A O 1
ATOM 1697 N N . THR A 1 207 ? -23.149 -4.342 39.703 1.00 94.44 207 THR A N 1
ATOM 1698 C CA . THR A 1 207 ? -24.061 -5.342 39.124 1.00 94.44 207 THR A CA 1
ATOM 1699 C C . THR A 1 207 ? -25.332 -4.706 38.558 1.00 94.44 207 THR A C 1
ATOM 1701 O O . THR A 1 207 ? -26.061 -5.358 37.825 1.00 94.44 207 THR A O 1
ATOM 1704 N N . GLU A 1 208 ? -25.605 -3.443 38.892 1.00 94.19 208 GLU A N 1
ATOM 1705 C CA . GLU A 1 208 ? -26.758 -2.699 38.379 1.00 94.19 208 GLU A CA 1
ATOM 1706 C C . GLU A 1 208 ? -26.478 -2.139 36.974 1.00 94.19 208 GLU A C 1
ATOM 1708 O O . GLU A 1 208 ? -25.341 -1.718 36.705 1.00 94.19 208 GLU A O 1
ATOM 1713 N N . PRO A 1 209 ? -27.491 -2.042 36.092 1.00 93.06 209 PRO A N 1
ATOM 1714 C CA . PRO A 1 209 ? -27.343 -1.396 34.790 1.00 93.06 209 PRO A CA 1
ATOM 1715 C C . PRO A 1 209 ? -26.949 0.083 34.934 1.00 93.06 209 PRO A C 1
ATOM 1717 O O . PRO A 1 209 ? -27.067 0.687 36.004 1.00 93.06 209 PRO A O 1
ATOM 1720 N N . PHE A 1 210 ? -26.431 0.682 33.863 1.00 93.56 210 PHE A N 1
ATOM 1721 C CA . PHE A 1 210 ? -26.220 2.128 33.793 1.00 93.56 210 PHE A CA 1
ATOM 1722 C C . PHE A 1 210 ? -27.560 2.853 33.954 1.00 93.56 210 PHE A C 1
ATOM 1724 O O . PHE A 1 210 ? -28.598 2.407 33.456 1.00 93.56 210 PHE A O 1
ATOM 1731 N N . GLU A 1 211 ? -27.551 3.987 34.645 1.00 93.50 211 GLU A N 1
ATOM 1732 C CA . GLU A 1 211 ? -28.738 4.828 34.736 1.00 93.50 211 GLU A CA 1
ATOM 1733 C C . GLU A 1 211 ? -28.945 5.582 33.415 1.00 93.50 211 GLU A C 1
ATOM 1735 O O . GLU A 1 211 ? -27.988 5.903 32.719 1.00 93.50 211 GLU A O 1
ATOM 1740 N N . HIS A 1 212 ? -30.178 5.957 33.067 1.00 92.94 212 HIS A N 1
ATOM 1741 C CA . HIS A 1 212 ? -30.428 6.724 31.835 1.00 92.94 212 HIS A CA 1
ATOM 1742 C C . HIS A 1 212 ? -29.612 8.031 31.785 1.00 92.94 212 HIS A C 1
ATOM 1744 O O . HIS A 1 212 ? -29.149 8.467 30.731 1.00 92.94 212 HIS A O 1
ATOM 1750 N N . LYS A 1 213 ? -29.390 8.676 32.937 1.00 90.19 213 LYS A N 1
ATOM 1751 C CA . LYS A 1 213 ? -28.564 9.892 33.029 1.00 90.19 213 LYS A CA 1
ATOM 1752 C C . LYS A 1 213 ? -27.093 9.642 32.679 1.00 90.19 213 LYS A C 1
ATOM 1754 O O . LYS A 1 213 ? -26.415 10.581 32.276 1.00 90.19 213 LYS A O 1
ATOM 1759 N N . ASP A 1 214 ? -26.619 8.401 32.803 1.00 90.81 214 ASP A N 1
ATOM 1760 C CA . ASP A 1 214 ? -25.229 8.044 32.528 1.00 90.81 214 ASP A CA 1
ATOM 1761 C C . ASP A 1 214 ? -24.885 8.134 31.038 1.00 90.81 214 ASP A C 1
ATOM 1763 O O . ASP A 1 214 ? -23.732 8.317 30.662 1.00 90.81 214 ASP A O 1
ATOM 1767 N N . PHE A 1 215 ? -25.880 8.053 30.162 1.00 89.62 215 PHE A N 1
ATOM 1768 C CA . PHE A 1 215 ? -25.685 8.160 28.719 1.00 89.62 215 PHE A CA 1
ATOM 1769 C C . PHE A 1 215 ? -25.701 9.606 28.204 1.00 89.62 215 PHE A C 1
ATOM 1771 O O . PHE A 1 215 ? -25.581 9.832 26.999 1.00 89.62 215 PHE A O 1
ATOM 1778 N N . TYR A 1 216 ? -25.831 10.597 29.093 1.00 85.25 216 TYR A N 1
ATOM 1779 C CA . TYR A 1 216 ? -25.806 11.999 28.700 1.00 85.25 216 TYR A CA 1
ATOM 1780 C C . TYR A 1 216 ? -24.413 12.402 28.202 1.00 85.25 216 TYR A C 1
ATOM 1782 O O . TYR A 1 216 ? -23.447 12.467 28.965 1.00 85.25 216 TYR A O 1
ATOM 1790 N N . ASN A 1 217 ? -24.320 12.719 26.914 1.00 80.94 217 ASN A N 1
ATOM 1791 C CA . ASN A 1 217 ? -23.116 13.263 26.312 1.00 80.94 217 ASN A CA 1
ATOM 1792 C C . ASN A 1 217 ? -23.107 14.785 26.513 1.00 80.94 217 ASN A C 1
ATOM 1794 O O . ASN A 1 217 ? -23.959 15.506 25.989 1.00 80.94 217 ASN A O 1
ATOM 1798 N N . GLN A 1 218 ? -22.133 15.272 27.286 1.00 75.69 218 GLN A N 1
ATOM 1799 C CA . GLN A 1 218 ? -22.020 16.691 27.631 1.00 75.69 218 GLN A CA 1
ATOM 1800 C C . GLN A 1 218 ? -21.768 17.590 26.421 1.00 75.69 218 GLN A C 1
ATOM 1802 O O . GLN A 1 218 ? -22.185 18.746 26.439 1.00 75.69 218 GLN A O 1
ATOM 1807 N N . ILE A 1 219 ? -21.124 17.065 25.381 1.00 64.75 219 ILE A N 1
ATOM 1808 C CA . ILE A 1 219 ? -20.724 17.860 24.227 1.00 64.75 219 ILE A CA 1
ATOM 1809 C C . ILE A 1 219 ? -21.853 17.986 23.228 1.00 64.75 219 ILE A C 1
ATOM 1811 O O . ILE A 1 219 ? -22.330 19.086 22.964 1.00 64.75 219 ILE A O 1
ATOM 1815 N N . SER A 1 220 ? -22.365 16.854 22.747 1.00 74.31 220 SER A N 1
ATOM 1816 C CA . SER A 1 220 ? -23.514 16.885 21.843 1.00 74.31 220 SER A CA 1
ATOM 1817 C C . SER A 1 220 ? -24.788 17.370 22.546 1.00 74.31 220 SER A C 1
ATOM 1819 O O . SER A 1 220 ? -25.793 17.622 21.877 1.00 74.31 220 SER A O 1
ATOM 1821 N N . ARG A 1 221 ? -24.753 17.503 23.886 1.00 81.81 221 ARG A N 1
ATOM 1822 C CA . ARG A 1 221 ? -25.871 17.868 24.772 1.00 81.81 221 ARG A CA 1
ATOM 1823 C C . ARG A 1 221 ? -27.092 16.988 24.529 1.00 81.81 221 ARG A C 1
ATOM 1825 O O . ARG A 1 221 ? -28.236 17.440 24.588 1.00 81.81 221 ARG A O 1
ATOM 1832 N N . LYS A 1 222 ? -26.835 15.720 24.214 1.00 84.75 222 LYS A N 1
ATOM 1833 C CA . LYS A 1 222 ? -27.841 14.713 23.891 1.00 84.75 222 LYS A CA 1
ATOM 1834 C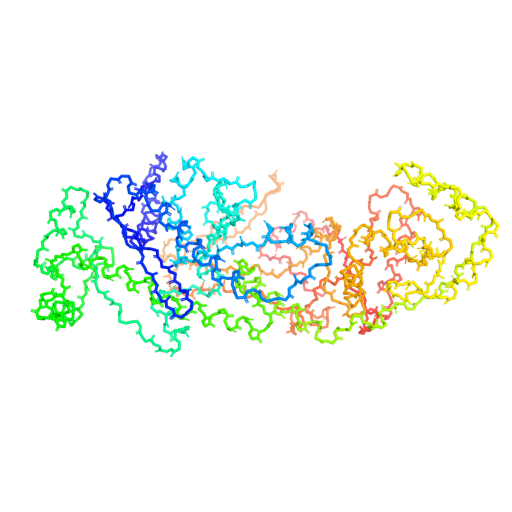 C . LYS A 1 222 ? -27.703 13.538 24.837 1.00 84.75 222 LYS A C 1
ATOM 1836 O O . LYS A 1 222 ? -26.604 13.144 25.217 1.00 84.75 222 LYS A O 1
ATOM 1841 N N . ASN A 1 223 ? -28.847 12.974 25.187 1.00 87.75 223 ASN A N 1
ATOM 1842 C CA . ASN A 1 223 ? -28.926 11.658 25.794 1.00 87.75 223 ASN A CA 1
ATOM 1843 C C . ASN A 1 223 ? -29.396 10.650 24.734 1.00 87.75 223 ASN A C 1
ATOM 1845 O O . ASN A 1 223 ? -29.917 11.049 23.686 1.00 87.75 223 ASN A O 1
ATOM 1849 N N . ILE A 1 224 ? -29.229 9.358 25.001 1.00 88.56 224 ILE A N 1
ATOM 1850 C CA . ILE A 1 224 ? -29.900 8.320 24.216 1.00 88.56 224 ILE A CA 1
ATOM 1851 C C . ILE A 1 224 ? -31.422 8.436 24.386 1.00 88.56 224 ILE A C 1
ATOM 1853 O O . ILE A 1 224 ? -31.904 9.069 25.327 1.00 88.56 224 ILE A O 1
ATOM 1857 N N . CYS A 1 225 ? -32.183 7.865 23.452 1.00 90.75 225 CYS A N 1
ATOM 1858 C CA . CYS A 1 225 ? -33.639 7.844 23.568 1.00 90.75 225 CYS A CA 1
ATOM 1859 C C . CYS A 1 225 ? -34.105 6.752 24.542 1.00 90.75 225 CYS A C 1
ATOM 1861 O O . CYS A 1 225 ? -33.416 5.746 24.716 1.00 90.75 225 CYS A O 1
ATOM 1863 N N . ASP A 1 226 ? -35.307 6.911 25.104 1.00 92.31 226 ASP A N 1
ATOM 1864 C CA . ASP A 1 226 ? -35.880 5.942 26.049 1.00 92.31 226 ASP A CA 1
ATOM 1865 C C . ASP A 1 226 ? -35.921 4.525 25.468 1.00 92.31 226 ASP A C 1
ATOM 1867 O O . ASP A 1 226 ? -35.648 3.555 26.168 1.00 92.31 226 ASP A O 1
ATOM 1871 N N . LYS A 1 227 ? -36.220 4.402 24.168 1.00 92.31 227 LYS A N 1
ATOM 1872 C CA . LYS A 1 227 ? -36.244 3.116 23.467 1.00 92.31 227 LYS A CA 1
ATOM 1873 C C . LYS A 1 227 ? -34.868 2.439 23.489 1.00 92.31 227 LYS A C 1
ATOM 1875 O O . LYS A 1 227 ? -34.768 1.293 23.907 1.00 92.31 227 LYS A O 1
ATOM 1880 N N . ASP A 1 228 ? -33.825 3.160 23.087 1.00 89.88 228 ASP A N 1
ATOM 1881 C CA . ASP A 1 228 ? -32.445 2.662 23.081 1.00 89.88 228 ASP A CA 1
ATOM 1882 C C . ASP A 1 228 ? -31.965 2.314 24.501 1.00 89.88 228 ASP A C 1
ATOM 1884 O O . ASP A 1 228 ? -31.194 1.374 24.685 1.00 89.88 228 ASP A O 1
ATOM 1888 N N . TYR A 1 229 ? -32.412 3.068 25.511 1.00 92.38 229 TYR A N 1
ATOM 1889 C CA . TYR A 1 229 ? -32.102 2.771 26.907 1.00 92.38 229 TYR A CA 1
ATOM 1890 C C . TYR A 1 229 ? -32.764 1.476 27.382 1.00 92.38 229 TYR A C 1
ATOM 1892 O O . TYR A 1 229 ? -32.104 0.668 28.029 1.00 92.38 229 TYR A O 1
ATOM 1900 N N . GLN A 1 230 ? -34.041 1.257 27.051 1.00 92.81 230 GLN A N 1
ATOM 1901 C CA . GLN A 1 230 ? -34.722 0.007 27.397 1.00 92.81 230 GLN A CA 1
ATOM 1902 C C . GLN A 1 230 ? -34.078 -1.192 26.700 1.00 92.81 230 GLN A C 1
ATOM 1904 O O . GLN A 1 230 ? -33.822 -2.189 27.364 1.00 92.81 230 GLN A O 1
ATOM 1909 N N . GLU A 1 23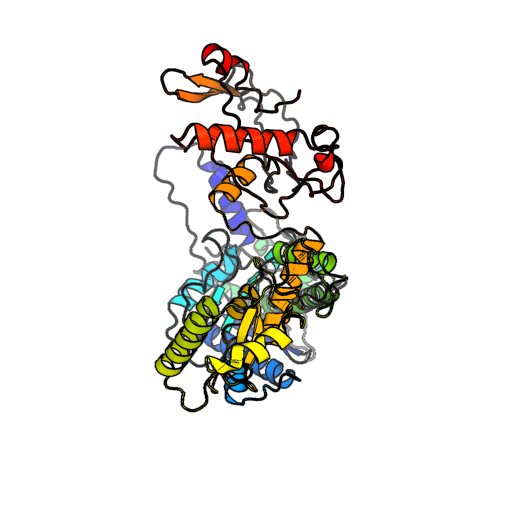1 ? -33.717 -1.069 25.418 1.00 91.12 231 GLU A N 1
ATOM 1910 C CA . GLU A 1 231 ? -32.978 -2.118 24.698 1.00 91.12 231 GLU A CA 1
ATOM 1911 C C . GLU A 1 231 ? -31.649 -2.459 25.401 1.00 91.12 231 GLU A C 1
ATOM 1913 O O . GLU A 1 231 ? -31.310 -3.632 25.559 1.00 91.12 231 GLU A O 1
ATOM 1918 N N . TYR A 1 232 ? -30.920 -1.449 25.891 1.00 91.75 232 TYR A N 1
ATOM 1919 C CA . TYR A 1 232 ? -29.716 -1.660 26.700 1.00 91.75 232 TYR A CA 1
ATOM 1920 C C . TYR A 1 232 ? -30.009 -2.399 28.014 1.00 91.75 232 TYR A C 1
ATOM 1922 O O . TYR A 1 232 ? -29.301 -3.348 28.352 1.00 91.75 232 TYR A O 1
ATOM 1930 N N . VAL A 1 233 ? -31.018 -1.959 28.774 1.00 92.56 233 VAL A N 1
ATOM 1931 C CA . VAL A 1 233 ? -31.357 -2.566 30.069 1.00 92.56 233 VAL A CA 1
ATOM 1932 C C . VAL A 1 233 ? -31.769 -4.020 29.873 1.00 92.56 233 VAL A C 1
ATOM 1934 O O . VAL A 1 233 ? -31.245 -4.884 30.572 1.00 92.56 233 VAL A O 1
ATOM 1937 N N . GLU A 1 234 ? -32.645 -4.294 28.904 1.00 91.44 234 GLU A N 1
ATOM 1938 C CA . GLU A 1 234 ? -33.088 -5.643 28.543 1.00 91.44 234 GLU A CA 1
ATOM 1939 C C . GLU A 1 234 ? -31.909 -6.548 28.175 1.00 91.44 234 GLU A C 1
ATOM 1941 O O . GLU A 1 234 ? -31.836 -7.675 28.667 1.00 91.44 234 GLU A O 1
ATOM 1946 N N . ASP A 1 235 ? -30.951 -6.059 27.378 1.00 90.44 235 ASP A N 1
ATOM 1947 C CA . ASP A 1 235 ? -29.755 -6.838 27.052 1.00 90.44 235 ASP A CA 1
ATOM 1948 C C . ASP A 1 235 ? -28.880 -7.076 28.289 1.00 90.44 235 ASP A C 1
ATOM 1950 O O . ASP A 1 235 ? -28.416 -8.198 28.510 1.00 90.44 235 ASP A O 1
ATOM 1954 N N . PHE A 1 236 ? -28.694 -6.055 29.131 1.00 91.06 236 PHE A N 1
ATOM 1955 C CA . PHE A 1 236 ? -27.859 -6.147 30.326 1.00 91.06 236 PHE A CA 1
ATOM 1956 C C . PHE A 1 236 ? -28.406 -7.156 31.350 1.00 91.06 236 PHE A C 1
ATOM 1958 O O . PHE A 1 236 ? -27.638 -7.915 31.940 1.00 91.06 236 PHE A O 1
ATOM 1965 N N . VAL A 1 237 ? -29.727 -7.181 31.558 1.00 92.06 237 VAL A N 1
ATOM 1966 C CA . VAL A 1 237 ? -30.379 -8.080 32.528 1.00 92.06 237 VAL A CA 1
ATOM 1967 C C . VAL A 1 237 ? -30.760 -9.445 31.949 1.00 92.06 237 VAL A C 1
ATOM 1969 O O . VAL A 1 237 ? -31.283 -10.293 32.674 1.00 92.06 237 VAL A O 1
ATOM 1972 N N . SER A 1 238 ? -30.534 -9.666 30.651 1.00 90.44 238 SER A N 1
ATOM 1973 C CA . SER A 1 238 ? -30.865 -10.930 29.992 1.00 90.44 238 SER A CA 1
ATOM 1974 C C . SER A 1 238 ? -30.101 -12.116 30.594 1.00 90.44 238 SER A C 1
ATOM 1976 O O . SER A 1 238 ? -29.048 -11.960 31.219 1.00 90.44 238 SER A O 1
ATOM 1978 N N . LEU A 1 239 ? -30.645 -13.323 30.415 1.00 90.19 239 LEU A N 1
ATOM 1979 C CA . LEU A 1 239 ? -30.025 -14.562 30.883 1.00 90.19 239 LEU A CA 1
ATOM 1980 C C . LEU A 1 239 ? -29.274 -15.267 29.745 1.00 90.19 239 LEU A C 1
ATOM 1982 O O . LEU A 1 239 ? -29.707 -15.250 28.592 1.00 90.19 239 LEU A O 1
ATOM 1986 N N . ASP A 1 240 ? -28.160 -15.913 30.080 1.00 85.94 240 ASP A N 1
ATOM 1987 C CA . ASP A 1 240 ? -27.428 -16.806 29.189 1.00 85.94 240 ASP A CA 1
ATOM 1988 C C . ASP A 1 240 ? -28.183 -18.133 28.957 1.00 85.94 240 ASP A C 1
ATOM 1990 O O . ASP A 1 240 ? -29.241 -18.401 29.534 1.00 85.94 240 ASP A O 1
ATOM 1994 N N . THR A 1 241 ? -27.634 -19.012 28.111 1.00 83.12 241 THR A N 1
ATOM 1995 C CA . THR A 1 241 ? -28.254 -20.312 27.784 1.00 83.12 241 THR A CA 1
ATOM 1996 C C . THR A 1 241 ? -28.398 -21.253 28.982 1.00 83.12 241 THR A C 1
ATOM 1998 O O . THR A 1 241 ? -29.118 -22.245 28.890 1.00 83.12 241 THR A O 1
ATOM 2001 N N . ASN A 1 242 ? -27.706 -20.970 30.086 1.00 87.00 242 ASN A N 1
ATOM 2002 C CA . ASN A 1 242 ? -27.727 -21.753 31.315 1.00 87.00 242 ASN A CA 1
ATOM 2003 C C . ASN A 1 242 ? -28.611 -21.109 32.399 1.00 87.00 242 ASN A C 1
ATOM 2005 O O . ASN A 1 242 ? -28.689 -21.643 33.504 1.00 87.00 242 ASN A O 1
ATOM 2009 N N . GLY A 1 243 ? -29.284 -19.993 32.094 1.00 84.88 243 GLY A N 1
ATOM 2010 C CA . GLY A 1 243 ? -30.165 -19.283 33.018 1.00 84.88 243 GLY A CA 1
ATOM 2011 C C . GLY A 1 243 ? -29.446 -18.366 34.013 1.00 84.88 243 GLY A C 1
ATOM 2012 O O . GLY A 1 243 ? -30.078 -17.929 34.971 1.00 84.88 243 GLY A O 1
ATOM 2013 N N . ASN A 1 244 ? -28.158 -18.069 33.815 1.00 86.19 244 ASN A N 1
ATOM 2014 C CA . ASN A 1 244 ? -27.419 -17.095 34.626 1.00 86.19 244 ASN A CA 1
ATOM 2015 C C . ASN A 1 244 ? -27.498 -15.705 33.994 1.00 86.19 244 ASN A C 1
ATOM 2017 O O . ASN A 1 244 ? -27.685 -15.601 32.786 1.00 86.19 244 ASN A O 1
ATOM 2021 N N . SER A 1 245 ? -27.310 -14.636 34.772 1.00 87.06 245 SER A N 1
ATOM 2022 C CA . SER A 1 245 ? -27.179 -13.286 34.208 1.00 87.06 245 SER A CA 1
ATOM 2023 C C . SER A 1 245 ? -26.100 -13.266 33.125 1.00 87.06 245 SER A C 1
ATOM 2025 O O . SER A 1 245 ? -24.973 -13.698 33.361 1.00 87.06 245 SER A O 1
ATOM 2027 N N . LYS A 1 246 ? -26.439 -12.752 31.938 1.00 90.38 246 LYS A N 1
ATOM 2028 C CA . LYS A 1 246 ? -25.523 -12.649 30.792 1.00 90.38 246 LYS A CA 1
ATOM 2029 C C . LYS A 1 246 ? -24.267 -11.845 31.144 1.00 90.38 246 LYS A C 1
ATOM 2031 O O . LYS A 1 246 ? -23.187 -12.125 30.621 1.00 90.38 246 LYS A O 1
ATOM 2036 N N . PHE A 1 247 ? -24.409 -10.864 32.036 1.00 93.50 247 PHE A N 1
ATOM 2037 C CA . PHE A 1 247 ? -23.330 -10.009 32.516 1.00 93.50 247 PHE A CA 1
ATOM 2038 C C . PHE A 1 247 ? -23.296 -9.982 34.046 1.00 93.50 247 PHE A C 1
ATOM 2040 O O . PHE A 1 247 ? -24.282 -9.638 34.692 1.00 93.50 247 PHE A O 1
ATOM 2047 N N . ASP A 1 248 ? -22.133 -10.285 34.625 1.00 92.12 248 ASP A N 1
ATOM 2048 C CA . ASP A 1 248 ? -21.917 -10.233 36.076 1.00 92.12 248 ASP A CA 1
ATOM 2049 C C . ASP A 1 248 ? -21.921 -8.793 36.604 1.00 92.12 248 ASP A C 1
ATOM 2051 O O . ASP A 1 248 ? -22.276 -8.524 37.745 1.00 92.12 248 ASP A O 1
ATOM 2055 N N . ASN A 1 249 ? -21.425 -7.860 35.793 1.00 94.19 249 ASN A N 1
ATOM 2056 C CA . ASN A 1 249 ? -21.247 -6.449 36.130 1.00 94.19 249 ASN A CA 1
ATOM 2057 C C . ASN A 1 249 ? -20.946 -5.624 34.872 1.00 94.19 249 ASN A C 1
ATOM 2059 O O . ASN A 1 249 ? -20.698 -6.152 33.781 1.00 94.19 249 ASN A O 1
ATOM 2063 N N . ARG A 1 250 ? -20.878 -4.304 35.030 1.00 93.12 250 ARG A N 1
ATOM 2064 C CA . ARG A 1 250 ? -20.538 -3.376 33.939 1.00 93.12 250 ARG A CA 1
ATOM 2065 C C . ARG A 1 250 ? -19.157 -3.647 33.311 1.00 93.12 250 ARG A C 1
ATOM 2067 O O . ARG A 1 250 ? -18.978 -3.357 32.130 1.00 93.12 250 ARG A O 1
ATOM 2074 N N . TRP A 1 251 ? -18.209 -4.266 34.030 1.00 92.94 251 TRP A N 1
ATOM 2075 C CA . TRP A 1 251 ? -16.939 -4.752 33.463 1.00 92.94 251 TRP A CA 1
ATOM 2076 C C . TRP A 1 251 ? -17.123 -5.883 32.440 1.00 92.94 251 TRP A C 1
ATOM 2078 O O . TRP A 1 251 ? -16.457 -5.908 31.404 1.00 92.94 251 TRP A O 1
ATOM 2088 N N . SER A 1 252 ? -18.010 -6.838 32.712 1.00 93.62 252 SER A N 1
ATOM 2089 C CA . SER A 1 252 ? -18.328 -7.898 31.748 1.00 93.62 252 SER A CA 1
ATOM 2090 C C . SER A 1 252 ? -19.072 -7.349 30.523 1.00 93.62 252 SER A C 1
ATOM 2092 O O . SER A 1 252 ? -18.785 -7.768 29.401 1.00 93.62 252 SER A O 1
ATOM 2094 N N . TYR A 1 253 ? -19.919 -6.332 30.717 1.00 92.50 253 TYR A N 1
ATOM 2095 C CA . TYR A 1 253 ? -20.610 -5.647 29.626 1.00 92.50 253 TYR A CA 1
ATOM 2096 C C . TYR A 1 253 ? -19.656 -4.834 28.734 1.00 92.50 253 TYR A C 1
ATOM 2098 O O . TYR A 1 253 ? -19.704 -4.990 27.519 1.00 92.50 253 TYR A O 1
ATOM 2106 N N . ILE A 1 254 ? -18.720 -4.042 29.287 1.00 89.31 254 ILE A N 1
ATOM 2107 C CA . ILE A 1 254 ? -17.731 -3.312 28.458 1.00 89.31 254 ILE A CA 1
ATOM 2108 C C . ILE A 1 254 ? -16.844 -4.272 27.650 1.00 89.31 254 ILE A C 1
ATOM 2110 O O . ILE A 1 254 ? -16.495 -3.988 26.506 1.00 89.31 254 ILE A O 1
ATOM 2114 N N . LYS A 1 255 ? -16.498 -5.438 28.214 1.00 92.38 255 LYS A N 1
ATOM 2115 C CA . LYS A 1 255 ? -15.763 -6.481 27.489 1.00 92.38 255 LYS A CA 1
ATOM 2116 C C . LYS A 1 255 ? -16.563 -6.981 26.289 1.00 92.38 255 LYS A C 1
ATOM 2118 O O . LYS A 1 255 ? -16.010 -7.075 25.199 1.00 92.38 255 LYS A O 1
ATOM 2123 N N . TYR A 1 256 ? -17.836 -7.303 26.496 1.00 91.12 256 TYR A N 1
ATOM 2124 C CA . TYR A 1 256 ? -18.739 -7.735 25.432 1.00 91.12 256 TYR A CA 1
ATOM 2125 C C . TYR A 1 256 ? -18.912 -6.662 24.351 1.00 91.12 256 TYR A C 1
ATOM 2127 O O . TYR A 1 256 ? -18.709 -6.956 23.175 1.00 91.12 256 TYR A O 1
ATOM 2135 N N . TYR A 1 257 ? -19.185 -5.424 24.767 1.00 89.00 257 TYR A N 1
ATOM 2136 C CA . TYR A 1 257 ? -19.316 -4.256 23.899 1.00 89.00 257 TYR A CA 1
ATOM 2137 C C . TYR A 1 257 ? -18.083 -4.090 22.991 1.00 89.00 257 TYR A C 1
ATOM 2139 O O . TYR A 1 257 ? -18.197 -4.117 21.768 1.00 89.00 257 TYR A O 1
ATOM 2147 N N . ASN A 1 258 ? -16.879 -4.040 23.576 1.00 89.00 258 ASN A N 1
ATOM 2148 C CA . ASN A 1 258 ? -15.643 -3.858 22.808 1.00 89.00 258 ASN A CA 1
ATOM 2149 C C . ASN A 1 258 ? -15.334 -5.042 21.879 1.00 89.00 258 ASN A C 1
ATOM 2151 O O . ASN A 1 258 ? -14.739 -4.854 20.819 1.00 89.00 258 ASN A O 1
ATOM 2155 N N . ILE A 1 259 ? -15.700 -6.270 22.268 1.00 90.44 259 ILE A N 1
ATOM 2156 C CA . ILE A 1 259 ? -15.547 -7.442 21.395 1.00 90.44 259 ILE A CA 1
ATOM 2157 C C . ILE A 1 259 ? -16.446 -7.298 20.169 1.00 90.44 259 ILE A C 1
ATOM 2159 O O . ILE A 1 259 ? -15.966 -7.486 19.054 1.00 90.44 259 ILE A O 1
ATOM 2163 N N . ARG A 1 260 ? -17.709 -6.897 20.341 1.00 87.06 260 ARG A N 1
ATOM 2164 C CA . ARG A 1 260 ? -18.631 -6.709 19.214 1.00 87.06 260 ARG A CA 1
ATOM 2165 C C . ARG A 1 260 ? -18.203 -5.591 18.271 1.00 87.06 260 ARG A C 1
ATOM 2167 O O . ARG A 1 260 ? -18.293 -5.782 17.057 1.00 87.06 260 ARG A O 1
ATOM 2174 N N . ASP A 1 261 ? -17.678 -4.489 18.804 1.00 85.56 261 ASP A N 1
ATOM 2175 C CA . ASP A 1 261 ? -17.123 -3.393 17.997 1.00 85.56 261 ASP A CA 1
ATOM 2176 C C . ASP A 1 261 ? -15.954 -3.869 17.115 1.00 85.56 261 ASP A C 1
ATOM 2178 O O . ASP A 1 261 ? -15.851 -3.470 15.955 1.00 85.56 261 ASP A O 1
ATOM 2182 N N . VAL A 1 262 ? -15.112 -4.788 17.599 1.00 88.31 262 VAL A N 1
ATOM 2183 C CA . VAL A 1 262 ? -14.047 -5.388 16.777 1.00 88.31 262 VAL A CA 1
ATOM 2184 C C . VAL A 1 262 ? -14.597 -6.407 15.780 1.00 88.31 262 VAL A C 1
ATOM 2186 O O . VAL A 1 262 ? -14.242 -6.378 14.601 1.00 88.31 262 VAL A O 1
ATOM 2189 N N . GLU A 1 263 ? -15.477 -7.304 16.223 1.00 89.44 263 GLU A N 1
ATOM 2190 C CA . GLU A 1 263 ? -15.967 -8.409 15.395 1.00 89.44 263 GLU A CA 1
ATOM 2191 C C . GLU A 1 263 ? -16.802 -7.939 14.202 1.00 89.44 263 GLU A C 1
ATOM 2193 O O . GLU A 1 263 ? -16.731 -8.530 13.121 1.00 89.44 263 GLU A O 1
ATOM 2198 N N . CYS A 1 264 ? -17.541 -6.838 14.357 1.00 88.06 264 CYS A N 1
ATOM 2199 C CA . CYS A 1 264 ? -18.344 -6.285 13.275 1.00 88.06 264 CYS A CA 1
ATOM 2200 C C . CYS A 1 264 ? -17.520 -5.743 12.099 1.00 88.06 264 CYS A C 1
ATOM 2202 O O . CYS A 1 264 ? -18.061 -5.599 11.003 1.00 88.06 264 CYS A O 1
ATOM 2204 N N . MET A 1 265 ? -16.222 -5.473 12.289 1.00 90.25 265 MET A N 1
ATOM 2205 C CA . MET A 1 265 ? -15.352 -4.961 11.231 1.00 90.25 265 MET A CA 1
ATOM 2206 C C . MET A 1 265 ? -14.882 -6.044 10.252 1.00 90.25 265 MET A C 1
ATOM 2208 O O . MET A 1 265 ? -14.564 -5.711 9.111 1.00 90.25 265 MET A O 1
ATOM 2212 N N . PHE A 1 266 ? -14.846 -7.323 10.651 1.00 90.69 266 PHE A N 1
ATOM 2213 C CA . PHE A 1 266 ? -14.251 -8.386 9.827 1.00 90.69 266 PHE A CA 1
ATOM 2214 C C . PHE A 1 266 ? -14.934 -8.548 8.472 1.00 90.69 266 PHE A C 1
ATOM 2216 O O . PHE A 1 266 ? -14.274 -8.446 7.440 1.00 90.69 266 PHE A O 1
ATOM 2223 N N . ALA A 1 267 ? -16.251 -8.765 8.462 1.00 91.06 267 ALA A N 1
ATOM 2224 C CA . ALA A 1 267 ? -16.990 -8.978 7.219 1.00 91.06 267 ALA A CA 1
ATOM 2225 C C . ALA A 1 267 ? -16.900 -7.767 6.262 1.00 91.06 267 ALA A C 1
ATOM 2227 O O . ALA A 1 267 ? -16.548 -7.967 5.102 1.00 91.06 267 ALA A O 1
ATOM 2228 N N . PRO A 1 268 ? -17.114 -6.516 6.715 1.00 92.81 268 PRO A N 1
ATOM 2229 C CA . PRO A 1 268 ? -16.859 -5.324 5.908 1.00 92.81 268 PRO A CA 1
ATOM 2230 C C . PRO A 1 268 ? -15.443 -5.221 5.326 1.00 92.81 268 PRO A C 1
ATOM 2232 O O . PRO A 1 268 ? -15.294 -4.872 4.157 1.00 92.81 268 PRO A O 1
ATOM 2235 N N . ILE A 1 269 ? -14.402 -5.519 6.115 1.00 93.19 269 ILE A N 1
ATOM 2236 C CA . ILE A 1 269 ? -13.009 -5.476 5.644 1.00 93.19 269 ILE A CA 1
ATOM 2237 C C . ILE A 1 269 ? -12.766 -6.558 4.588 1.00 93.19 269 ILE A C 1
ATOM 2239 O O . ILE A 1 269 ? -12.160 -6.258 3.563 1.00 93.19 269 ILE A O 1
ATOM 2243 N N . ILE A 1 270 ? -13.260 -7.782 4.798 1.00 91.75 270 ILE A N 1
ATOM 2244 C CA . ILE A 1 270 ? -13.157 -8.870 3.812 1.00 91.75 270 ILE A CA 1
ATOM 2245 C C . ILE A 1 270 ? -13.857 -8.488 2.515 1.00 91.75 270 ILE A C 1
ATOM 2247 O O . ILE A 1 270 ? -13.247 -8.554 1.456 1.00 91.75 270 ILE A O 1
ATOM 2251 N N . ASN A 1 271 ? -15.089 -7.991 2.591 1.00 92.44 271 ASN A N 1
ATOM 2252 C CA . ASN A 1 271 ? -15.821 -7.567 1.402 1.00 92.44 271 ASN A CA 1
ATOM 2253 C C . ASN A 1 271 ? -15.103 -6.420 0.665 1.00 92.44 271 ASN A C 1
ATOM 2255 O O . ASN A 1 271 ? -15.155 -6.344 -0.561 1.00 92.44 271 ASN A O 1
ATOM 2259 N N . LEU A 1 272 ? -14.409 -5.529 1.386 1.00 91.75 272 LEU A N 1
ATOM 2260 C CA . LEU A 1 272 ? -13.582 -4.485 0.777 1.00 91.75 272 LEU A CA 1
ATOM 2261 C C . LEU A 1 272 ? -12.324 -5.057 0.097 1.00 91.75 272 LEU A C 1
ATOM 2263 O O . LEU A 1 272 ? -11.956 -4.585 -0.981 1.00 91.75 272 LEU A O 1
ATOM 2267 N N . ILE A 1 273 ? -11.690 -6.074 0.693 1.00 91.88 273 ILE A N 1
ATOM 2268 C CA . ILE A 1 273 ? -10.590 -6.830 0.071 1.00 91.88 273 ILE A CA 1
ATOM 2269 C C . ILE A 1 273 ? -11.088 -7.489 -1.217 1.00 91.88 273 ILE A C 1
ATOM 2271 O O . ILE A 1 273 ? -10.477 -7.288 -2.264 1.00 91.88 273 ILE A O 1
ATOM 2275 N N . ASP A 1 274 ? -12.224 -8.185 -1.164 1.00 92.38 274 ASP A N 1
ATOM 2276 C CA . ASP A 1 274 ? -12.826 -8.870 -2.310 1.00 92.38 274 ASP A CA 1
ATOM 2277 C C . ASP A 1 274 ? -13.195 -7.888 -3.429 1.00 92.38 274 ASP A C 1
ATOM 2279 O O . ASP A 1 274 ? -12.939 -8.155 -4.603 1.00 92.38 274 ASP A O 1
ATOM 2283 N N . LEU A 1 275 ? -13.731 -6.710 -3.086 1.00 90.75 275 LEU A N 1
ATOM 2284 C CA . LEU A 1 275 ? -14.017 -5.641 -4.048 1.00 90.75 275 LEU A CA 1
ATOM 2285 C C . LEU A 1 275 ? -12.746 -5.167 -4.773 1.00 90.75 275 LEU A C 1
ATOM 2287 O O . LEU A 1 275 ? -12.771 -4.928 -5.979 1.00 90.75 275 LEU A O 1
ATOM 2291 N N . CYS A 1 276 ? -11.628 -5.022 -4.056 1.00 89.44 276 CYS A N 1
ATOM 2292 C CA . CYS A 1 276 ? -10.349 -4.674 -4.680 1.00 89.44 276 CYS A CA 1
ATOM 2293 C C . CYS A 1 276 ? -9.820 -5.828 -5.541 1.00 89.44 276 CYS A C 1
ATOM 2295 O O . CYS A 1 276 ? -9.306 -5.600 -6.638 1.00 89.44 276 CYS A O 1
ATOM 2297 N N . TRP A 1 277 ? -9.998 -7.065 -5.075 1.00 91.19 277 TRP A N 1
ATOM 2298 C CA . TRP A 1 277 ? -9.562 -8.268 -5.774 1.00 91.19 277 TRP A CA 1
ATOM 2299 C C . TRP A 1 277 ? -10.314 -8.500 -7.089 1.00 91.19 277 TRP A C 1
ATOM 2301 O O . TRP A 1 277 ? -9.718 -8.962 -8.053 1.00 91.19 277 TRP A O 1
ATOM 2311 N N . GLN A 1 278 ? -11.580 -8.077 -7.194 1.00 90.19 278 GLN A N 1
ATOM 2312 C CA . GLN A 1 278 ? -12.326 -8.046 -8.465 1.00 90.19 278 GLN A CA 1
ATOM 2313 C C . GLN A 1 278 ? -11.662 -7.183 -9.554 1.00 90.19 278 GLN A C 1
ATOM 2315 O O . GLN A 1 278 ? -12.084 -7.225 -10.707 1.00 90.19 278 GLN A O 1
ATOM 2320 N N . GLN A 1 279 ? -10.677 -6.354 -9.200 1.00 84.88 279 GLN A N 1
ATOM 2321 C CA . GLN A 1 279 ? -9.868 -5.554 -10.124 1.00 84.88 279 GLN A CA 1
ATOM 2322 C C . GLN A 1 279 ? -8.401 -6.027 -10.177 1.00 84.88 279 GLN A C 1
ATOM 2324 O O . GLN A 1 279 ? -7.532 -5.265 -10.607 1.00 84.88 279 GLN A O 1
ATOM 2329 N N . ASP A 1 280 ? -8.123 -7.247 -9.700 1.00 87.00 280 ASP A N 1
ATOM 2330 C CA . ASP A 1 280 ? -6.791 -7.847 -9.551 1.00 87.00 280 ASP A CA 1
ATOM 2331 C C . ASP A 1 280 ? -5.840 -7.005 -8.683 1.00 87.00 280 ASP A C 1
ATOM 2333 O O . ASP A 1 280 ? -4.642 -6.876 -8.955 1.00 87.00 280 ASP A O 1
ATOM 2337 N N . ILE A 1 281 ? -6.380 -6.377 -7.632 1.00 88.19 281 ILE A N 1
ATOM 2338 C CA . ILE A 1 281 ? -5.613 -5.535 -6.710 1.00 88.19 281 ILE A CA 1
ATOM 2339 C C . ILE A 1 281 ? -5.700 -6.089 -5.297 1.00 88.19 281 ILE A C 1
ATOM 2341 O O . ILE A 1 281 ? -6.755 -6.091 -4.666 1.00 88.19 281 ILE A O 1
ATOM 2345 N N . ASP A 1 282 ? -4.542 -6.456 -4.755 1.00 89.56 282 ASP A N 1
ATOM 2346 C CA . ASP A 1 282 ? -4.400 -6.761 -3.337 1.00 89.56 282 ASP A CA 1
ATOM 2347 C C . ASP A 1 282 ? -4.490 -5.477 -2.500 1.00 89.56 282 ASP A C 1
ATOM 2349 O O . ASP A 1 282 ? -3.528 -4.709 -2.428 1.00 89.56 282 ASP A O 1
ATOM 2353 N N . MET A 1 283 ? -5.620 -5.266 -1.818 1.00 90.31 283 MET A N 1
ATOM 2354 C CA . MET A 1 283 ? -5.836 -4.139 -0.903 1.00 90.31 283 MET A CA 1
ATOM 2355 C C . MET A 1 283 ? -4.768 -4.056 0.201 1.00 90.31 283 MET A C 1
ATOM 2357 O O . MET A 1 283 ? -4.362 -2.956 0.591 1.00 90.31 283 MET A O 1
ATOM 2361 N N . LEU A 1 284 ? -4.285 -5.198 0.705 1.00 88.12 284 LEU A N 1
ATOM 2362 C CA . LEU A 1 284 ? -3.331 -5.262 1.813 1.00 88.12 284 LEU A CA 1
ATOM 2363 C C . LEU A 1 284 ? -1.931 -4.791 1.404 1.00 88.12 284 LEU A C 1
ATOM 2365 O O . LEU A 1 284 ? -1.192 -4.299 2.256 1.00 88.12 284 LEU A O 1
ATOM 2369 N N . SER A 1 285 ? -1.588 -4.814 0.119 1.00 86.00 285 SER A N 1
ATOM 2370 C CA . SER A 1 285 ? -0.369 -4.177 -0.403 1.00 86.00 285 SER A CA 1
ATOM 2371 C C . SER A 1 285 ? -0.500 -2.658 -0.614 1.00 86.00 285 SER A C 1
ATOM 2373 O O . SER A 1 285 ? 0.504 -1.962 -0.781 1.00 86.00 285 SER A O 1
ATOM 2375 N N . GLN A 1 286 ? -1.720 -2.108 -0.588 1.00 85.81 286 GLN A N 1
ATOM 2376 C CA . GLN A 1 286 ? -1.973 -0.689 -0.858 1.00 85.81 286 GLN A CA 1
ATOM 2377 C C . GLN A 1 286 ? -1.980 0.156 0.425 1.00 85.81 286 GLN A C 1
ATOM 2379 O O . GLN A 1 286 ? -2.269 -0.317 1.525 1.00 85.81 286 GLN A O 1
ATOM 2384 N N . ILE A 1 287 ? -1.680 1.446 0.282 1.00 83.06 287 ILE A N 1
ATOM 2385 C CA . ILE A 1 287 ? -1.610 2.413 1.389 1.00 83.06 287 ILE A CA 1
ATOM 2386 C C . ILE A 1 287 ? -2.930 3.184 1.540 1.00 83.06 287 ILE A C 1
ATOM 2388 O O . ILE A 1 287 ? -3.245 3.659 2.628 1.00 83.06 287 ILE A O 1
ATOM 2392 N N . SER A 1 288 ? -3.679 3.379 0.449 1.00 82.81 288 SER A N 1
ATOM 2393 C CA . SER A 1 288 ? -4.884 4.221 0.443 1.00 82.81 288 SER A CA 1
ATOM 2394 C C . SER A 1 288 ? -5.812 3.940 -0.735 1.00 82.81 288 SER A C 1
ATOM 2396 O O . SER A 1 288 ? -5.380 3.397 -1.753 1.00 82.81 288 SER A O 1
ATOM 2398 N N . LEU A 1 289 ? -7.047 4.437 -0.641 1.00 82.12 289 LEU A N 1
ATOM 2399 C CA . LEU A 1 289 ? -8.028 4.453 -1.726 1.00 82.12 289 LEU A CA 1
ATOM 2400 C C . LEU A 1 289 ? -7.481 5.124 -2.993 1.00 82.12 289 LEU A C 1
ATOM 2402 O O . LEU A 1 289 ? -7.688 4.629 -4.096 1.00 82.12 289 LEU A O 1
ATOM 2406 N N . SER A 1 290 ? -6.719 6.212 -2.854 1.00 76.56 290 SER A N 1
ATOM 2407 C CA . SER A 1 290 ? -6.091 6.886 -3.997 1.00 76.56 290 SER A CA 1
ATOM 2408 C C . SER A 1 290 ? -5.062 6.004 -4.702 1.00 76.56 290 SER A C 1
ATOM 2410 O O . SER A 1 290 ? -4.939 6.065 -5.924 1.00 76.56 290 SER A O 1
ATOM 2412 N N . GLN A 1 291 ? -4.327 5.178 -3.950 1.00 78.44 291 GLN A N 1
ATOM 2413 C CA . GLN A 1 291 ? -3.383 4.228 -4.534 1.00 78.44 291 GLN A CA 1
ATOM 2414 C C . GLN A 1 291 ? -4.122 3.084 -5.231 1.00 78.44 291 GLN A C 1
ATOM 2416 O O . GLN A 1 291 ? -3.772 2.776 -6.363 1.00 78.44 291 GLN A O 1
ATOM 2421 N N . ILE A 1 292 ? -5.183 2.543 -4.617 1.00 80.38 292 ILE A N 1
ATOM 2422 C CA . ILE A 1 292 ? -6.062 1.549 -5.254 1.00 80.38 292 ILE A CA 1
ATOM 2423 C C . ILE A 1 292 ? -6.593 2.097 -6.578 1.00 80.38 292 ILE A C 1
ATOM 2425 O O . ILE A 1 292 ? -6.392 1.487 -7.621 1.00 80.38 292 ILE A O 1
ATOM 2429 N N . ALA A 1 293 ? -7.179 3.296 -6.572 1.00 78.44 293 ALA A N 1
ATOM 2430 C CA . ALA A 1 293 ? -7.701 3.928 -7.780 1.00 78.44 293 ALA A CA 1
ATOM 2431 C C . ALA A 1 293 ? -6.618 4.140 -8.852 1.00 78.44 293 ALA A C 1
ATOM 2433 O O . ALA A 1 293 ? -6.894 4.019 -10.044 1.00 78.44 293 ALA A O 1
ATOM 2434 N N . ASN A 1 294 ? -5.384 4.458 -8.451 1.00 76.00 294 ASN A N 1
ATOM 2435 C CA . ASN A 1 294 ? -4.265 4.578 -9.380 1.00 76.00 294 ASN A CA 1
ATOM 2436 C C . ASN A 1 294 ? -3.855 3.221 -9.973 1.00 76.00 294 ASN A C 1
ATOM 2438 O O . ASN A 1 294 ? -3.617 3.143 -11.175 1.00 76.00 294 ASN A O 1
ATOM 2442 N N . SER A 1 295 ? -3.820 2.164 -9.162 1.00 80.81 295 SER A N 1
ATOM 2443 C CA . SER A 1 295 ? -3.548 0.792 -9.602 1.00 80.81 295 SER A CA 1
ATOM 2444 C C . SER A 1 295 ? -4.627 0.291 -10.569 1.00 80.81 295 SER A C 1
ATOM 2446 O O . SER A 1 295 ? -4.288 -0.205 -11.637 1.00 80.81 295 SER A O 1
ATOM 2448 N N . ILE A 1 296 ? -5.912 0.550 -10.283 1.00 78.88 296 ILE A N 1
ATOM 2449 C CA . ILE A 1 296 ? -7.033 0.234 -11.190 1.00 78.88 296 ILE A CA 1
ATOM 2450 C C . ILE A 1 296 ? -6.813 0.904 -12.551 1.00 78.88 296 ILE A C 1
ATOM 2452 O O . ILE A 1 296 ? -6.838 0.252 -13.591 1.00 78.88 296 ILE A O 1
ATOM 2456 N N . LYS A 1 297 ? -6.530 2.214 -12.560 1.00 79.00 297 LYS A N 1
ATOM 2457 C CA . LYS A 1 297 ? -6.245 2.954 -13.802 1.00 79.00 297 LYS A CA 1
ATOM 2458 C C . LYS A 1 297 ? -5.042 2.385 -14.550 1.00 79.00 297 LYS A C 1
ATOM 2460 O O . LYS A 1 297 ? -5.046 2.342 -15.777 1.00 79.00 297 LYS A O 1
ATOM 2465 N N . TYR A 1 298 ? -4.006 1.989 -13.816 1.00 79.94 298 TYR A N 1
ATOM 2466 C CA . TYR A 1 298 ? -2.795 1.417 -14.387 1.00 79.94 298 TYR A CA 1
ATOM 2467 C C . TYR A 1 298 ? -3.064 0.076 -15.078 1.00 79.94 298 TYR A C 1
ATOM 2469 O O . TYR A 1 298 ? -2.502 -0.138 -16.157 1.00 79.94 298 TYR A O 1
ATOM 2477 N N . ASN A 1 299 ? -3.926 -0.759 -14.484 1.00 82.56 299 ASN A N 1
ATOM 2478 C CA . ASN A 1 299 ? -4.383 -2.035 -15.036 1.00 82.56 299 ASN A CA 1
ATOM 2479 C C . ASN A 1 299 ? -5.180 -1.811 -16.330 1.00 82.56 299 ASN A C 1
ATOM 2481 O O . ASN A 1 299 ? -4.769 -2.308 -17.374 1.00 82.56 299 ASN A O 1
ATOM 2485 N N . TYR A 1 300 ? -6.218 -0.964 -16.315 1.00 83.44 300 TYR A N 1
ATOM 2486 C CA . TYR A 1 300 ? -7.012 -0.670 -17.522 1.00 83.44 300 TYR A CA 1
ATOM 2487 C C . TYR A 1 300 ? -6.186 -0.056 -18.662 1.00 83.44 300 TYR A C 1
ATOM 2489 O O . TYR A 1 300 ? -6.379 -0.388 -19.825 1.00 83.44 300 TYR A O 1
ATOM 2497 N N . ALA A 1 301 ? -5.215 0.814 -18.361 1.00 81.75 301 ALA A N 1
ATOM 2498 C CA . ALA A 1 301 ? -4.345 1.393 -19.391 1.00 81.75 301 ALA A CA 1
ATOM 2499 C C . ALA A 1 301 ? -3.423 0.360 -20.082 1.00 81.75 301 ALA A C 1
ATOM 2501 O O . ALA A 1 301 ? -2.760 0.683 -21.073 1.00 81.75 301 ALA A O 1
ATOM 2502 N N . ARG A 1 302 ? -3.326 -0.855 -19.533 1.00 86.00 302 ARG A N 1
ATOM 2503 C CA . ARG A 1 302 ? -2.460 -1.952 -19.988 1.00 86.00 302 ARG A CA 1
ATOM 2504 C C . ARG A 1 302 ? -3.241 -3.234 -20.265 1.00 86.00 302 ARG A C 1
ATOM 2506 O O . ARG A 1 302 ? -2.636 -4.297 -20.295 1.00 86.00 302 ARG A O 1
ATOM 2513 N N . GLU A 1 303 ? -4.548 -3.143 -20.475 1.00 86.81 303 GLU A N 1
ATOM 2514 C CA . GLU A 1 303 ? -5.402 -4.314 -20.689 1.00 86.81 303 GLU A CA 1
ATOM 2515 C C . GLU A 1 303 ? -4.986 -5.130 -21.930 1.00 86.81 303 GLU A C 1
ATOM 2517 O O . GLU A 1 303 ? -5.010 -6.356 -21.891 1.00 86.81 303 GLU A O 1
ATOM 2522 N N . ASP A 1 304 ? -4.502 -4.478 -22.998 1.00 90.25 304 ASP A N 1
ATOM 2523 C CA . ASP A 1 304 ? -3.964 -5.122 -24.209 1.00 90.25 304 ASP A CA 1
ATOM 2524 C C . ASP A 1 304 ? -2.431 -5.295 -24.198 1.00 90.25 304 ASP A C 1
ATOM 2526 O O . ASP A 1 304 ? -1.804 -5.485 -25.247 1.00 90.25 304 ASP A O 1
ATOM 2530 N N . PHE A 1 305 ? -1.791 -5.212 -23.027 1.00 92.25 305 PHE A N 1
ATOM 2531 C CA . PHE A 1 305 ? -0.359 -5.473 -22.905 1.00 92.25 305 PHE A CA 1
ATOM 2532 C C . PHE A 1 305 ? -0.045 -6.969 -23.071 1.00 92.25 305 PHE A C 1
ATOM 2534 O O . PHE A 1 305 ? -0.534 -7.817 -22.331 1.00 92.25 305 PHE A O 1
ATOM 2541 N N . ASP A 1 306 ? 0.868 -7.275 -23.988 1.00 90.62 306 ASP A N 1
ATOM 2542 C CA . ASP A 1 306 ? 1.453 -8.591 -24.210 1.00 90.62 306 ASP A CA 1
ATOM 2543 C C . ASP A 1 306 ? 2.969 -8.503 -24.008 1.00 90.62 306 ASP A C 1
ATOM 2545 O O . ASP A 1 306 ? 3.680 -7.792 -24.720 1.00 90.62 306 ASP A O 1
ATOM 2549 N N . ILE A 1 307 ? 3.502 -9.278 -23.064 1.00 88.81 307 ILE A N 1
ATOM 2550 C CA . ILE A 1 307 ? 4.944 -9.352 -22.800 1.00 88.81 307 ILE A CA 1
ATOM 2551 C C . ILE A 1 307 ? 5.765 -9.765 -24.039 1.00 88.81 307 ILE A C 1
ATOM 2553 O O . ILE A 1 307 ? 6.949 -9.423 -24.146 1.00 88.81 307 ILE A O 1
ATOM 2557 N N . ASN A 1 308 ? 5.158 -10.478 -24.989 1.00 87.19 308 ASN A N 1
ATOM 2558 C CA . ASN A 1 308 ? 5.782 -10.895 -26.243 1.00 87.19 308 ASN A CA 1
ATOM 2559 C C . ASN A 1 308 ? 5.437 -9.985 -27.434 1.00 87.19 308 ASN A C 1
ATOM 2561 O O . ASN A 1 308 ? 5.959 -10.213 -28.527 1.00 87.19 308 ASN A O 1
ATOM 2565 N N . GLY A 1 309 ? 4.640 -8.934 -27.222 1.00 87.50 309 GLY A N 1
ATOM 2566 C CA . GLY A 1 309 ? 4.262 -7.973 -28.251 1.00 87.50 309 GLY A CA 1
ATOM 2567 C C . GLY A 1 309 ? 5.457 -7.203 -28.828 1.00 87.50 309 GLY A C 1
ATOM 2568 O O . GLY A 1 309 ? 6.444 -6.903 -28.137 1.00 87.50 309 GLY A O 1
ATOM 2569 N N . ASP A 1 310 ? 5.373 -6.853 -30.116 1.00 86.56 310 ASP A N 1
ATOM 2570 C CA . ASP A 1 310 ? 6.377 -6.015 -30.778 1.00 86.56 310 ASP A CA 1
ATOM 2571 C C . ASP A 1 310 ? 6.085 -4.525 -30.544 1.00 86.56 310 ASP A C 1
ATOM 2573 O O . ASP A 1 310 ? 5.351 -3.879 -31.286 1.00 86.56 310 ASP A O 1
ATOM 2577 N N . TYR A 1 311 ? 6.689 -3.971 -29.490 1.00 88.12 311 TYR A N 1
ATOM 2578 C CA . TYR A 1 311 ? 6.614 -2.540 -29.162 1.00 88.12 311 TYR A CA 1
ATOM 2579 C C . TYR A 1 311 ? 7.826 -1.740 -29.651 1.00 88.12 311 TYR A C 1
ATOM 2581 O O . TYR A 1 311 ? 8.210 -0.742 -29.035 1.00 88.12 311 TYR A O 1
ATOM 2589 N N . ASN A 1 312 ? 8.543 -2.224 -30.667 1.00 83.56 312 ASN A N 1
ATOM 2590 C CA . ASN A 1 312 ? 9.698 -1.500 -31.187 1.00 83.56 312 ASN A CA 1
ATOM 2591 C C . ASN A 1 312 ? 9.261 -0.289 -32.012 1.00 83.56 312 ASN A C 1
ATOM 2593 O O . ASN A 1 312 ? 8.377 -0.374 -32.855 1.00 83.56 312 ASN A O 1
ATOM 2597 N N . ILE A 1 313 ? 9.922 0.842 -31.780 1.00 75.50 313 ILE A N 1
ATOM 2598 C CA . ILE A 1 313 ? 9.730 2.049 -32.582 1.00 75.50 313 ILE A CA 1
ATOM 2599 C C . ILE A 1 313 ? 10.665 1.929 -33.778 1.00 75.50 313 ILE A C 1
ATOM 2601 O O . ILE A 1 313 ? 11.886 1.858 -33.602 1.00 75.50 313 ILE A O 1
ATOM 2605 N N . GLU A 1 314 ? 10.104 1.871 -34.982 1.00 70.19 314 GLU A N 1
ATOM 2606 C CA . GLU A 1 314 ? 10.908 1.863 -36.198 1.00 70.19 314 GLU A CA 1
ATOM 2607 C C . GLU A 1 314 ? 11.662 3.189 -36.341 1.00 70.19 314 GLU A C 1
ATOM 2609 O O . GLU A 1 314 ? 11.142 4.271 -36.073 1.00 70.19 314 GLU A O 1
ATOM 2614 N N . THR A 1 315 ? 12.932 3.094 -36.726 1.00 70.94 315 THR A N 1
ATOM 2615 C CA . THR A 1 315 ? 13.781 4.259 -36.983 1.00 70.94 315 THR A CA 1
ATOM 2616 C C . THR A 1 315 ? 14.547 4.027 -38.272 1.00 70.94 315 THR A C 1
ATOM 2618 O O . THR A 1 315 ? 15.020 2.912 -38.486 1.00 70.94 315 THR A O 1
ATOM 2621 N N . ASP A 1 316 ? 14.799 5.084 -39.041 1.00 77.94 316 ASP A N 1
ATOM 2622 C CA . ASP A 1 316 ? 15.604 5.037 -40.276 1.00 77.94 316 ASP A CA 1
ATOM 2623 C C . ASP A 1 316 ? 17.116 4.858 -40.019 1.00 77.94 316 ASP A C 1
ATOM 2625 O O . ASP A 1 316 ? 17.964 5.063 -40.891 1.00 77.94 316 ASP A O 1
ATOM 2629 N N . ASN A 1 317 ? 17.493 4.499 -38.790 1.00 83.88 317 ASN A N 1
ATOM 2630 C CA . ASN A 1 317 ? 18.882 4.302 -38.419 1.00 83.88 317 ASN A CA 1
ATOM 2631 C C . ASN A 1 317 ? 19.447 3.050 -39.092 1.00 83.88 317 ASN A C 1
ATOM 2633 O O . ASN A 1 317 ? 18.891 1.958 -38.983 1.00 83.88 317 ASN A O 1
ATOM 2637 N N . LYS A 1 318 ? 20.621 3.201 -39.711 1.00 87.44 318 LYS A N 1
ATOM 2638 C CA . LYS A 1 318 ? 21.355 2.081 -40.310 1.00 87.44 318 LYS A CA 1
ATOM 2639 C C . LYS A 1 318 ? 21.674 1.003 -39.275 1.00 87.44 318 LYS A C 1
ATOM 2641 O O . LYS A 1 318 ? 22.024 1.316 -38.128 1.00 87.44 318 LYS A O 1
ATOM 2646 N N . GLU A 1 319 ? 21.606 -0.244 -39.732 1.00 89.12 319 GLU A N 1
ATOM 2647 C CA . GLU A 1 319 ? 22.004 -1.418 -38.962 1.00 89.12 319 GLU A CA 1
ATOM 2648 C C . GLU A 1 319 ? 23.449 -1.274 -38.467 1.00 89.12 319 GLU A C 1
ATOM 2650 O O . GLU A 1 319 ? 24.321 -0.721 -39.148 1.00 89.12 319 GLU A O 1
ATOM 2655 N N . TYR A 1 320 ? 23.683 -1.697 -37.229 1.00 90.75 320 TYR A N 1
ATOM 2656 C CA . TYR A 1 320 ? 24.988 -1.587 -36.597 1.00 90.75 320 TYR A CA 1
ATOM 2657 C C . TYR A 1 320 ? 25.972 -2.575 -37.221 1.00 90.75 320 TYR A C 1
ATOM 2659 O O . TYR A 1 320 ? 25.634 -3.724 -37.434 1.00 90.75 320 TYR A O 1
ATOM 2667 N N . LYS A 1 321 ? 27.230 -2.189 -37.426 1.00 90.19 321 LYS A N 1
ATOM 2668 C CA . LYS A 1 321 ? 28.288 -3.140 -37.792 1.00 90.19 321 LYS A CA 1
ATOM 2669 C C . LYS A 1 321 ? 29.515 -2.883 -36.937 1.00 90.19 321 LYS A C 1
ATOM 2671 O O . LYS A 1 321 ? 29.941 -1.732 -36.796 1.00 90.19 321 LYS A O 1
ATOM 2676 N N . PHE A 1 322 ? 30.082 -3.934 -36.349 1.00 88.56 322 PHE A N 1
ATOM 2677 C CA . PHE A 1 322 ? 31.357 -3.812 -35.655 1.00 88.56 322 PHE A CA 1
ATOM 2678 C C . PHE A 1 322 ? 32.461 -3.513 -36.669 1.00 88.56 322 PHE A C 1
ATOM 2680 O O . PHE A 1 322 ? 32.550 -4.152 -37.717 1.00 88.56 322 PHE A O 1
ATOM 2687 N N . ASN A 1 323 ? 33.295 -2.529 -36.342 1.00 90.31 323 ASN A N 1
ATOM 2688 C CA . ASN A 1 323 ? 34.581 -2.315 -36.991 1.00 90.31 323 ASN A CA 1
ATOM 2689 C C . ASN A 1 323 ? 35.695 -2.751 -36.030 1.00 90.31 323 ASN A C 1
ATOM 2691 O O . ASN A 1 323 ? 35.471 -2.813 -34.818 1.00 90.31 323 ASN A O 1
ATOM 2695 N N . SER A 1 324 ? 36.886 -3.027 -36.560 1.00 90.12 324 SER A N 1
ATOM 2696 C CA . SER A 1 324 ? 37.991 -3.609 -35.790 1.00 90.12 324 SER A CA 1
ATOM 2697 C C . SER A 1 324 ? 38.377 -2.774 -34.565 1.00 90.12 324 SER A C 1
ATOM 2699 O O . SER A 1 324 ? 38.605 -3.317 -33.491 1.00 90.12 324 SER A O 1
ATOM 2701 N N . GLU A 1 325 ? 38.374 -1.442 -34.675 1.00 90.06 325 GLU A N 1
ATOM 2702 C CA . GLU A 1 325 ? 38.738 -0.570 -33.552 1.00 90.06 325 GLU A CA 1
ATOM 2703 C C . GLU A 1 325 ? 37.736 -0.667 -32.389 1.00 90.06 325 GLU A C 1
ATOM 2705 O O . GLU A 1 325 ? 38.122 -0.852 -31.232 1.00 90.06 325 GLU A O 1
ATOM 2710 N N . LYS A 1 326 ? 36.432 -0.565 -32.681 1.00 86.12 326 LYS A N 1
ATOM 2711 C CA . LYS A 1 326 ? 35.382 -0.694 -31.660 1.00 86.12 326 LYS A CA 1
ATOM 2712 C C . LYS A 1 326 ? 35.306 -2.116 -31.118 1.00 86.12 326 LYS A C 1
ATOM 2714 O O . LYS A 1 326 ? 34.976 -2.280 -29.948 1.00 86.12 326 LYS A O 1
ATOM 2719 N N . TRP A 1 327 ? 35.575 -3.113 -31.960 1.00 91.12 327 TRP A N 1
ATOM 2720 C CA . TRP A 1 327 ? 35.616 -4.517 -31.573 1.00 91.12 327 TRP A CA 1
ATOM 2721 C C . TRP A 1 327 ? 36.689 -4.769 -30.515 1.00 91.12 327 TRP A C 1
ATOM 2723 O O . TRP A 1 327 ? 36.367 -5.207 -29.413 1.00 91.12 327 TRP A O 1
ATOM 2733 N N . ASN A 1 328 ? 37.931 -4.378 -30.804 1.00 91.12 328 ASN A N 1
ATOM 2734 C CA . ASN A 1 328 ? 39.076 -4.606 -29.923 1.00 91.12 328 ASN A CA 1
ATOM 2735 C C . ASN A 1 328 ? 38.880 -3.951 -28.550 1.00 91.12 328 ASN A C 1
ATOM 2737 O O . ASN A 1 328 ? 39.041 -4.607 -27.524 1.00 91.12 328 ASN A O 1
ATOM 2741 N N . LYS A 1 329 ? 38.420 -2.690 -28.524 1.00 90.38 329 LYS A N 1
ATOM 2742 C CA . LYS A 1 329 ? 38.090 -1.979 -27.273 1.00 90.38 329 LYS A CA 1
ATOM 2743 C C . LYS A 1 329 ? 37.036 -2.712 -26.442 1.00 90.38 329 LYS A C 1
ATOM 2745 O O . LYS A 1 329 ? 37.032 -2.644 -25.215 1.00 90.38 329 LYS A O 1
ATOM 2750 N N . LYS A 1 330 ? 36.102 -3.388 -27.109 1.00 89.25 330 LYS A N 1
ATOM 2751 C CA . LYS A 1 330 ? 35.005 -4.082 -26.446 1.00 89.25 330 LYS A CA 1
ATOM 2752 C C . LYS A 1 330 ? 35.436 -5.427 -25.872 1.00 89.25 330 LYS A C 1
ATOM 2754 O O . LYS A 1 330 ? 35.076 -5.721 -24.736 1.00 89.25 330 LYS A O 1
ATOM 2759 N N . VAL A 1 331 ? 36.237 -6.184 -26.621 1.00 90.75 331 VAL A N 1
ATOM 2760 C CA . VAL A 1 331 ? 36.897 -7.410 -26.146 1.00 90.75 331 VAL A CA 1
ATOM 2761 C C . VAL A 1 331 ? 37.724 -7.114 -24.894 1.00 90.75 331 VAL A C 1
ATOM 2763 O O . VAL A 1 331 ? 37.530 -7.751 -23.861 1.00 90.75 331 VAL A O 1
ATOM 2766 N N . GLU A 1 332 ? 38.556 -6.070 -24.938 1.00 91.50 332 GLU A N 1
ATOM 2767 C CA . GLU A 1 332 ? 39.370 -5.650 -23.794 1.00 91.50 332 GLU A CA 1
ATOM 2768 C C . GLU A 1 332 ? 38.509 -5.307 -22.566 1.00 91.50 332 GLU A C 1
ATOM 2770 O O . GLU A 1 332 ? 38.783 -5.765 -21.455 1.00 91.50 332 GLU A O 1
ATOM 2775 N N . SER A 1 333 ? 37.416 -4.561 -22.762 1.00 90.62 333 SER A N 1
ATOM 2776 C CA . SER A 1 333 ? 36.496 -4.209 -21.677 1.00 90.62 333 SER A CA 1
ATOM 2777 C C . SER A 1 333 ? 35.854 -5.433 -21.014 1.00 90.62 333 SER A C 1
ATOM 2779 O O . SER A 1 333 ? 35.699 -5.444 -19.791 1.00 90.62 333 SER A O 1
ATOM 2781 N N . TYR A 1 334 ? 35.483 -6.464 -21.778 1.00 89.19 334 TYR A N 1
ATOM 2782 C CA . TYR A 1 334 ? 34.884 -7.679 -21.215 1.00 89.19 334 TYR A CA 1
ATOM 2783 C C . TYR A 1 334 ? 35.901 -8.540 -20.462 1.00 89.19 334 TYR A C 1
ATOM 2785 O O . TYR A 1 334 ? 35.596 -9.007 -19.365 1.00 89.19 334 TYR A O 1
ATOM 2793 N N . ILE A 1 335 ? 37.135 -8.650 -20.962 1.00 90.00 335 ILE A N 1
ATOM 2794 C CA . ILE A 1 335 ? 38.231 -9.316 -20.242 1.00 90.00 335 ILE A CA 1
ATOM 2795 C C . ILE A 1 335 ? 38.493 -8.617 -18.901 1.00 90.00 335 ILE A C 1
ATOM 2797 O O . ILE A 1 335 ? 38.593 -9.272 -17.864 1.00 90.00 335 ILE A O 1
ATOM 2801 N N . GLN A 1 336 ? 38.540 -7.281 -18.886 1.00 91.12 336 GLN A N 1
ATOM 2802 C CA . GLN A 1 336 ? 38.714 -6.511 -17.649 1.00 91.12 336 GLN A CA 1
ATOM 2803 C C . GLN A 1 336 ? 37.566 -6.738 -16.651 1.00 91.12 336 GLN A C 1
ATOM 2805 O O . GLN A 1 336 ? 37.812 -6.862 -15.450 1.00 91.12 336 GLN A O 1
ATOM 2810 N N . GLN A 1 337 ? 36.318 -6.815 -17.125 1.00 88.31 337 GLN A N 1
ATOM 2811 C CA . GLN A 1 337 ? 35.157 -7.119 -16.278 1.00 88.31 337 GLN A CA 1
ATOM 2812 C C . GLN A 1 337 ? 35.231 -8.523 -15.667 1.00 88.31 337 GLN A C 1
ATOM 2814 O O . GLN A 1 337 ? 34.858 -8.713 -14.507 1.00 88.31 337 GLN A O 1
ATOM 2819 N N . ASP A 1 338 ? 35.705 -9.501 -16.434 1.00 89.75 338 ASP A N 1
ATOM 2820 C CA . ASP A 1 338 ? 35.818 -10.894 -16.003 1.00 89.75 338 ASP A CA 1
ATOM 2821 C C . ASP A 1 338 ? 36.953 -11.071 -14.994 1.00 89.75 338 ASP A C 1
ATOM 2823 O O . ASP A 1 338 ? 36.719 -11.615 -13.913 1.00 89.75 338 ASP A O 1
ATOM 2827 N N . ASN A 1 339 ? 38.112 -10.465 -15.261 1.00 89.75 339 ASN A N 1
ATOM 2828 C CA . ASN A 1 339 ? 39.236 -10.406 -14.326 1.00 89.75 339 ASN A CA 1
ATOM 2829 C C . ASN A 1 339 ? 38.848 -9.726 -13.006 1.00 89.75 339 ASN A C 1
ATOM 2831 O O . ASN A 1 339 ? 39.133 -10.245 -11.930 1.00 89.75 339 ASN A O 1
ATOM 2835 N N . LYS A 1 340 ? 38.147 -8.584 -13.066 1.00 90.44 340 LYS A N 1
ATOM 2836 C CA . LYS A 1 340 ? 37.679 -7.870 -11.865 1.00 90.44 340 LYS A CA 1
ATOM 2837 C C . LYS A 1 340 ? 36.715 -8.710 -11.022 1.00 90.44 340 LYS A C 1
ATOM 2839 O O . LYS A 1 340 ? 36.656 -8.540 -9.809 1.00 90.44 340 LYS A O 1
ATOM 2844 N N . ALA A 1 341 ? 35.957 -9.595 -11.662 1.00 86.00 341 ALA A N 1
ATOM 2845 C CA . ALA A 1 341 ? 35.038 -10.509 -10.999 1.00 86.00 341 ALA A CA 1
ATOM 2846 C C . ALA A 1 341 ? 35.698 -11.836 -10.569 1.00 86.00 341 ALA A C 1
ATOM 2848 O O . ALA A 1 341 ? 34.991 -12.704 -10.066 1.00 86.00 341 ALA A O 1
ATOM 2849 N N . GLY A 1 342 ? 37.010 -12.014 -10.776 1.00 88.81 342 GLY A N 1
ATOM 2850 C CA . GLY A 1 342 ? 37.735 -13.240 -10.429 1.00 88.81 342 GLY A CA 1
ATOM 2851 C C . GLY A 1 342 ? 37.358 -14.458 -11.280 1.00 88.81 342 GLY A C 1
ATOM 2852 O O . GLY A 1 342 ? 37.495 -15.585 -10.813 1.00 88.81 342 GLY A O 1
ATOM 2853 N N . ARG A 1 343 ? 36.842 -14.246 -12.498 1.00 86.38 343 ARG A N 1
ATOM 2854 C CA . ARG A 1 343 ? 36.445 -15.324 -13.419 1.00 86.38 343 ARG A CA 1
ATOM 2855 C C . ARG A 1 343 ? 37.622 -15.739 -14.305 1.00 86.38 343 ARG A C 1
ATOM 2857 O O . ARG A 1 343 ? 38.459 -14.907 -14.646 1.00 86.38 343 ARG A O 1
ATOM 2864 N N . ASP A 1 344 ? 37.664 -17.016 -14.685 1.00 82.56 344 ASP A N 1
ATOM 2865 C CA . ASP A 1 344 ? 38.624 -17.529 -15.671 1.00 82.56 344 ASP A CA 1
ATOM 2866 C C . ASP A 1 344 ? 38.438 -16.791 -17.007 1.00 82.56 344 ASP A C 1
ATOM 2868 O O . ASP A 1 344 ? 37.312 -16.584 -17.443 1.00 82.56 344 ASP A O 1
ATOM 2872 N N . THR A 1 345 ? 39.518 -16.349 -17.646 1.00 82.50 345 THR A N 1
ATOM 2873 C CA . THR A 1 345 ? 39.474 -15.624 -18.927 1.00 82.50 345 THR A CA 1
ATOM 2874 C C . THR A 1 345 ? 40.144 -16.381 -20.071 1.00 82.50 345 THR A C 1
ATOM 2876 O O . THR A 1 345 ? 40.228 -15.855 -21.179 1.00 82.50 345 THR A O 1
ATOM 2879 N N . THR A 1 346 ? 40.556 -17.631 -19.847 1.00 82.81 346 THR A N 1
ATOM 2880 C CA . THR A 1 346 ? 41.353 -18.419 -20.801 1.00 82.81 346 THR A CA 1
ATOM 2881 C C . THR A 1 346 ? 40.646 -18.642 -22.147 1.00 82.81 346 THR A C 1
ATOM 2883 O O . THR A 1 346 ? 41.305 -18.655 -23.181 1.00 82.81 346 THR A O 1
ATOM 2886 N N . ASN A 1 347 ? 39.310 -18.745 -22.158 1.00 84.38 347 ASN A N 1
ATOM 2887 C CA . ASN A 1 347 ? 38.502 -18.971 -23.370 1.00 84.38 347 ASN A CA 1
ATOM 2888 C C . ASN A 1 347 ? 37.526 -17.812 -23.670 1.00 84.38 347 ASN A C 1
ATOM 2890 O O . ASN A 1 347 ? 36.414 -18.038 -24.152 1.00 84.38 347 ASN A O 1
ATOM 2894 N N . ASN A 1 348 ? 37.892 -16.579 -23.306 1.00 88.31 348 ASN A N 1
ATOM 2895 C CA . ASN A 1 348 ? 37.048 -15.401 -23.531 1.00 88.31 348 ASN A CA 1
ATOM 2896 C C . ASN A 1 348 ? 36.855 -15.103 -25.034 1.00 88.31 348 ASN A C 1
ATOM 2898 O O . ASN A 1 348 ? 37.622 -15.579 -25.870 1.00 88.31 348 ASN A O 1
ATOM 2902 N N . VAL A 1 349 ? 35.860 -14.282 -25.377 1.00 89.38 349 VAL A N 1
ATOM 2903 C CA . VAL A 1 349 ? 35.694 -13.735 -26.733 1.00 89.38 349 VAL A CA 1
ATOM 2904 C C . VAL A 1 349 ? 36.978 -13.020 -27.159 1.00 89.38 349 VAL A C 1
ATOM 2906 O O . VAL A 1 349 ? 37.541 -12.239 -26.391 1.00 89.38 349 VAL A O 1
ATOM 2909 N N . THR A 1 350 ? 37.425 -13.255 -28.392 1.00 90.19 350 THR A N 1
ATOM 2910 C CA . THR A 1 350 ? 38.690 -12.723 -28.919 1.00 90.19 350 THR A CA 1
ATOM 2911 C C . THR A 1 350 ? 38.480 -11.717 -30.053 1.00 90.19 350 THR A C 1
ATOM 2913 O O . THR A 1 350 ? 37.367 -11.468 -30.528 1.00 90.19 350 THR A O 1
ATOM 2916 N N . THR A 1 351 ? 39.575 -11.116 -30.523 1.00 89.19 351 THR A N 1
ATOM 2917 C CA . THR A 1 351 ? 39.561 -10.230 -31.695 1.00 89.19 351 THR A CA 1
ATOM 2918 C C . THR A 1 351 ? 39.097 -10.934 -32.973 1.00 89.19 351 THR A C 1
ATOM 2920 O O . THR A 1 351 ? 38.501 -10.282 -33.828 1.00 89.19 351 THR A O 1
ATOM 2923 N N . ASP A 1 352 ? 39.280 -12.252 -33.065 1.00 90.88 352 ASP A N 1
ATOM 2924 C CA . ASP A 1 352 ? 38.963 -13.052 -34.256 1.00 90.88 352 ASP A CA 1
ATOM 2925 C C . ASP A 1 352 ? 37.465 -13.386 -34.360 1.00 90.88 352 ASP A C 1
ATOM 2927 O O . ASP A 1 352 ? 36.966 -13.798 -35.405 1.00 90.88 352 ASP A O 1
ATOM 2931 N N . ASP A 1 353 ? 36.709 -13.143 -33.289 1.00 91.38 353 ASP A N 1
ATOM 2932 C CA . ASP A 1 353 ? 35.291 -13.488 -33.204 1.00 91.38 353 ASP A CA 1
ATOM 2933 C C . ASP A 1 353 ? 34.361 -12.418 -33.801 1.00 91.38 353 ASP A C 1
ATOM 2935 O O . ASP A 1 353 ? 33.138 -12.585 -33.805 1.00 91.38 353 ASP A O 1
ATOM 2939 N N . MET A 1 354 ? 34.913 -11.315 -34.323 1.00 91.94 354 MET A N 1
ATOM 2940 C CA . MET A 1 354 ? 34.139 -10.174 -34.826 1.00 91.94 354 MET A CA 1
ATOM 2941 C C . MET A 1 354 ? 33.127 -10.579 -35.903 1.00 91.94 354 MET A C 1
ATOM 2943 O O . MET A 1 354 ? 31.981 -10.124 -35.876 1.00 91.94 354 MET A O 1
ATOM 2947 N N . ASP A 1 355 ? 33.535 -11.429 -36.847 1.00 91.69 355 ASP A N 1
ATOM 2948 C CA . ASP A 1 355 ? 32.680 -11.836 -37.963 1.00 91.69 355 ASP A CA 1
ATOM 2949 C C . ASP A 1 355 ? 31.510 -12.701 -37.496 1.00 91.69 355 ASP A C 1
ATOM 2951 O O . ASP A 1 355 ? 30.384 -12.495 -37.949 1.00 91.69 355 ASP A O 1
ATOM 2955 N N . TYR A 1 356 ? 31.738 -13.580 -36.515 1.00 91.44 356 TYR A N 1
ATOM 2956 C CA . TYR A 1 356 ? 30.678 -14.359 -35.874 1.00 91.44 356 TYR A CA 1
ATOM 2957 C C . TYR A 1 356 ? 29.619 -13.440 -35.248 1.00 91.44 356 TYR A C 1
ATOM 2959 O O . TYR A 1 356 ? 28.430 -13.571 -35.530 1.00 91.44 356 TYR A O 1
ATOM 2967 N N . PHE A 1 357 ? 30.028 -12.440 -34.461 1.00 89.38 357 PHE A N 1
ATOM 2968 C CA . PHE A 1 357 ? 29.067 -11.526 -33.835 1.00 89.38 357 PHE A CA 1
ATOM 2969 C C . PHE A 1 357 ? 28.420 -10.548 -34.824 1.00 89.38 357 PHE A C 1
ATOM 2971 O O . PHE A 1 357 ? 27.266 -10.176 -34.621 1.00 89.38 357 PHE A O 1
ATOM 2978 N N . ASN A 1 358 ? 29.105 -10.162 -35.906 1.00 91.00 358 ASN A N 1
ATOM 2979 C CA . ASN A 1 358 ? 28.496 -9.407 -37.005 1.00 91.00 358 ASN A CA 1
ATOM 2980 C C . ASN A 1 358 ? 27.404 -10.223 -37.722 1.00 91.00 358 ASN A C 1
ATOM 2982 O O . ASN A 1 358 ? 26.386 -9.649 -38.094 1.00 91.00 358 ASN A O 1
ATOM 2986 N N . GLN A 1 359 ? 27.563 -11.544 -37.870 1.00 92.44 359 GLN A N 1
ATOM 2987 C CA . GLN A 1 359 ? 26.515 -12.422 -38.416 1.00 92.44 359 GLN A CA 1
ATOM 2988 C C . GLN A 1 359 ? 25.292 -12.539 -37.496 1.00 92.44 359 GLN A C 1
ATOM 2990 O O . GLN A 1 359 ? 24.199 -12.834 -37.970 1.00 92.44 359 GLN A O 1
ATOM 2995 N N . LEU A 1 360 ? 25.452 -12.275 -36.194 1.00 89.81 360 LEU A N 1
ATOM 2996 C CA . LEU A 1 360 ? 24.348 -12.251 -35.236 1.00 89.81 360 LEU A CA 1
ATOM 2997 C C . LEU A 1 360 ? 23.603 -10.908 -35.198 1.00 89.81 360 LEU A C 1
ATOM 2999 O O . LEU A 1 360 ? 22.504 -10.869 -34.663 1.00 89.81 360 LEU A O 1
ATOM 3003 N N . ILE A 1 361 ? 24.152 -9.818 -35.745 1.00 88.56 361 ILE A N 1
ATOM 3004 C CA . ILE A 1 361 ? 23.521 -8.483 -35.726 1.00 88.56 361 ILE A CA 1
ATOM 3005 C C . ILE A 1 361 ? 22.120 -8.434 -36.354 1.00 88.56 361 ILE A C 1
ATOM 3007 O O . ILE A 1 361 ? 21.279 -7.720 -35.802 1.00 88.56 361 ILE A O 1
ATOM 3011 N N . PRO A 1 362 ? 21.831 -9.134 -37.472 1.00 87.69 362 PRO A N 1
ATOM 3012 C CA . PRO A 1 362 ? 20.476 -9.169 -38.017 1.00 87.69 362 PRO A CA 1
ATOM 3013 C C . PRO A 1 362 ? 19.465 -9.765 -37.031 1.00 87.69 362 PRO A C 1
ATOM 3015 O O . PRO A 1 362 ? 18.270 -9.468 -37.106 1.00 87.69 362 PRO A O 1
ATOM 3018 N N . ASN A 1 363 ? 19.935 -10.574 -36.071 1.00 85.38 363 ASN A N 1
ATOM 3019 C CA . ASN A 1 363 ? 19.106 -10.995 -34.956 1.00 85.38 363 ASN A CA 1
ATOM 3020 C C . ASN A 1 363 ? 18.828 -9.796 -34.050 1.00 85.38 363 ASN A C 1
ATOM 3022 O O . ASN A 1 363 ? 19.696 -8.994 -33.709 1.00 85.38 363 ASN A O 1
ATOM 3026 N N . LYS A 1 364 ? 17.578 -9.689 -33.625 1.00 87.56 364 LYS A N 1
ATOM 3027 C CA . LYS A 1 364 ? 17.118 -8.634 -32.733 1.00 87.56 364 LYS A CA 1
ATOM 3028 C C . LYS A 1 364 ? 17.665 -8.832 -31.308 1.00 87.56 364 LYS A C 1
ATOM 3030 O O . LYS A 1 364 ? 18.102 -9.916 -30.927 1.00 87.56 364 LYS A O 1
ATOM 3035 N N . CYS A 1 365 ? 17.608 -7.780 -30.491 1.00 88.44 365 CYS A N 1
ATOM 3036 C CA . CYS A 1 365 ? 17.936 -7.848 -29.065 1.00 88.44 365 CYS A CA 1
ATOM 3037 C C . CYS A 1 365 ? 17.168 -8.969 -28.352 1.00 88.44 365 CYS A C 1
ATOM 3039 O O . CYS A 1 365 ? 15.943 -9.029 -28.448 1.00 88.44 365 CYS A O 1
ATOM 3041 N N . CYS A 1 366 ? 17.869 -9.795 -27.568 1.00 85.81 366 CYS A N 1
ATOM 3042 C CA . CYS A 1 366 ? 17.278 -10.954 -26.894 1.00 85.81 366 CYS A CA 1
ATOM 3043 C C . CYS A 1 366 ? 16.154 -10.614 -25.895 1.00 85.81 366 CYS A C 1
ATOM 3045 O O . CYS A 1 366 ? 15.294 -11.457 -25.654 1.00 85.81 366 CYS A O 1
ATOM 3047 N N . TYR A 1 367 ? 16.119 -9.388 -25.356 1.00 84.44 367 TYR A N 1
ATOM 3048 C CA . TYR A 1 367 ? 15.065 -8.929 -24.442 1.00 84.44 367 TYR A CA 1
ATOM 3049 C C . TYR A 1 367 ? 13.946 -8.181 -25.160 1.00 84.44 367 TYR A C 1
ATOM 3051 O O . TYR A 1 367 ? 12.785 -8.573 -25.094 1.00 84.44 367 TYR A O 1
ATOM 3059 N N . CYS A 1 368 ? 14.289 -7.081 -25.835 1.00 84.75 368 CYS A N 1
ATOM 3060 C CA . CYS A 1 368 ? 13.294 -6.157 -26.377 1.00 84.75 368 CYS A CA 1
ATOM 3061 C C . CYS A 1 368 ? 12.954 -6.391 -27.847 1.00 84.75 368 CYS A C 1
ATOM 3063 O O . CYS A 1 368 ? 12.102 -5.685 -28.381 1.00 84.75 368 CYS A O 1
ATOM 3065 N N . GLN A 1 369 ? 13.640 -7.316 -28.519 1.00 85.56 369 GLN A N 1
ATOM 3066 C CA . GLN A 1 369 ? 13.460 -7.591 -29.942 1.00 85.56 369 GLN A CA 1
ATOM 3067 C C . GLN A 1 369 ? 13.719 -6.368 -30.855 1.00 85.56 369 GLN A C 1
ATOM 3069 O O . GLN A 1 369 ? 13.332 -6.359 -32.020 1.00 85.56 369 GLN A O 1
ATOM 3074 N N . ALA A 1 370 ? 14.409 -5.331 -30.367 1.00 86.38 370 ALA A N 1
ATOM 3075 C CA . ALA A 1 370 ? 14.804 -4.188 -31.190 1.00 86.38 370 ALA A CA 1
ATOM 3076 C C . ALA A 1 370 ? 15.966 -4.548 -32.125 1.00 86.38 370 ALA A C 1
ATOM 3078 O O . ALA A 1 370 ? 16.884 -5.270 -31.727 1.00 86.38 370 ALA A O 1
ATOM 3079 N N . LYS A 1 371 ? 15.967 -3.979 -33.337 1.00 89.50 371 LYS A N 1
ATOM 3080 C CA . LYS A 1 371 ? 17.108 -4.051 -34.262 1.00 89.50 371 LYS A CA 1
ATOM 3081 C C . LYS A 1 371 ? 18.314 -3.303 -33.690 1.00 89.50 371 LYS A C 1
ATOM 3083 O O . LYS A 1 371 ? 18.161 -2.277 -33.016 1.00 89.50 371 LYS A O 1
ATOM 3088 N N . PHE A 1 372 ? 19.513 -3.790 -33.986 1.00 90.62 372 PHE A N 1
ATOM 3089 C CA . PHE A 1 372 ? 20.748 -3.121 -33.596 1.00 90.62 372 PHE A CA 1
ATOM 3090 C C . PHE A 1 372 ? 21.119 -2.040 -34.603 1.00 90.62 372 PHE A C 1
ATOM 3092 O O . PHE A 1 372 ? 21.247 -2.300 -35.794 1.00 90.62 372 PHE A O 1
ATOM 3099 N N . THR A 1 373 ? 21.312 -0.816 -34.121 1.00 89.69 373 THR A N 1
ATOM 3100 C CA . THR A 1 373 ? 21.639 0.348 -34.955 1.00 89.69 373 THR A CA 1
ATOM 3101 C C . THR A 1 373 ? 22.777 1.154 -34.339 1.00 89.69 373 THR A C 1
ATOM 3103 O O . THR A 1 373 ? 23.222 0.893 -33.220 1.00 89.69 373 THR A O 1
ATOM 3106 N N . ASN A 1 374 ? 23.259 2.177 -35.045 1.00 85.94 374 ASN A N 1
ATOM 3107 C CA . ASN A 1 374 ? 24.272 3.090 -34.495 1.00 85.94 374 ASN A CA 1
ATOM 3108 C C . ASN A 1 374 ? 23.818 3.839 -33.229 1.00 85.94 374 ASN A C 1
ATOM 3110 O O . ASN A 1 374 ? 24.670 4.283 -32.455 1.00 85.94 374 ASN A O 1
ATOM 3114 N N . VAL A 1 375 ? 22.504 3.937 -33.007 1.00 85.06 375 VAL A N 1
ATOM 3115 C CA . VAL A 1 375 ? 21.897 4.489 -31.789 1.00 85.06 375 VAL A CA 1
ATOM 3116 C C . VAL A 1 375 ? 21.630 3.371 -30.778 1.00 85.06 375 VAL A C 1
ATOM 3118 O O . VAL A 1 375 ? 22.081 3.453 -29.637 1.00 85.06 375 VAL A O 1
ATOM 3121 N N . ASN A 1 376 ? 20.969 2.291 -31.206 1.00 86.81 376 ASN A N 1
ATOM 3122 C CA . ASN A 1 376 ? 20.679 1.124 -30.375 1.00 86.81 376 ASN A CA 1
ATOM 3123 C C . ASN A 1 376 ? 21.800 0.080 -30.483 1.00 86.81 376 ASN A C 1
ATOM 3125 O O . ASN A 1 376 ? 21.671 -0.929 -31.178 1.00 86.81 376 ASN A O 1
ATOM 3129 N N . LYS A 1 377 ? 22.931 0.354 -29.832 1.00 89.38 377 LYS A N 1
ATOM 3130 C CA . LYS A 1 377 ? 24.141 -0.463 -29.978 1.00 89.38 377 LYS A CA 1
ATOM 3131 C C . LYS A 1 377 ? 24.002 -1.821 -29.269 1.00 89.38 377 LYS A C 1
ATOM 3133 O O . LYS A 1 377 ? 23.481 -1.867 -28.148 1.00 89.38 377 LYS A O 1
ATOM 3138 N N . PRO A 1 378 ? 24.518 -2.910 -29.868 1.00 91.38 378 PRO A N 1
ATOM 3139 C CA . PRO A 1 378 ? 24.561 -4.218 -29.225 1.00 91.38 378 PRO A CA 1
ATOM 3140 C C . PRO A 1 378 ? 25.557 -4.229 -28.060 1.00 91.38 378 PRO A C 1
ATOM 3142 O O . PRO A 1 378 ? 26.565 -3.521 -28.077 1.00 91.38 378 PRO A O 1
ATOM 3145 N N . THR A 1 379 ? 25.324 -5.090 -27.080 1.00 90.81 379 THR A N 1
ATOM 3146 C CA . THR A 1 379 ? 26.173 -5.492 -25.951 1.00 90.81 379 THR A CA 1
ATOM 3147 C C . THR A 1 379 ? 26.096 -7.009 -25.794 1.00 90.81 379 THR A C 1
ATOM 3149 O O . THR A 1 379 ? 25.209 -7.652 -26.354 1.00 90.81 379 THR A O 1
ATOM 3152 N N . PHE A 1 380 ? 27.065 -7.585 -25.085 1.00 88.94 380 PHE A N 1
ATOM 3153 C CA . PHE A 1 380 ? 27.134 -9.020 -24.833 1.00 88.94 380 PHE A CA 1
ATOM 3154 C C . PHE A 1 380 ? 26.586 -9.314 -23.455 1.00 88.94 380 PHE A C 1
ATOM 3156 O O . PHE A 1 380 ? 27.161 -8.932 -22.440 1.00 88.94 380 PHE A O 1
ATOM 3163 N N . GLU A 1 381 ? 25.420 -9.935 -23.458 1.00 86.69 381 GLU A N 1
ATOM 3164 C CA . GLU A 1 381 ? 24.744 -10.398 -22.268 1.00 86.69 381 GLU A CA 1
ATOM 3165 C C . GLU A 1 381 ? 25.187 -11.821 -21.966 1.00 86.69 381 GLU A C 1
ATOM 3167 O O . GLU A 1 381 ? 25.094 -12.686 -22.837 1.00 86.69 381 GLU A O 1
ATOM 3172 N N . ARG A 1 382 ? 25.624 -12.077 -20.736 1.00 87.69 382 ARG A N 1
ATOM 3173 C CA . ARG A 1 382 ? 25.921 -13.436 -20.288 1.00 87.69 382 ARG A CA 1
ATOM 3174 C C . ARG A 1 382 ? 24.627 -14.162 -19.938 1.00 87.69 382 ARG A C 1
ATOM 3176 O O . ARG A 1 382 ? 23.741 -13.618 -19.276 1.00 87.69 382 ARG A O 1
ATOM 3183 N N . SER A 1 383 ? 24.509 -15.399 -20.398 1.00 84.31 383 SER A N 1
ATOM 3184 C CA . SER A 1 383 ? 23.391 -16.268 -20.037 1.00 84.31 383 SER A CA 1
ATOM 3185 C C . SER A 1 383 ? 23.542 -16.715 -18.583 1.00 84.31 383 SER A C 1
ATOM 3187 O O . SER A 1 383 ? 22.589 -16.590 -17.817 1.00 84.31 383 SER A O 1
ATOM 3189 N N . ASP A 1 384 ? 24.760 -17.101 -18.193 1.00 82.94 384 ASP A N 1
ATOM 3190 C CA . ASP A 1 384 ? 25.180 -17.331 -16.812 1.00 82.94 384 ASP A CA 1
ATOM 3191 C C . ASP A 1 384 ? 26.243 -16.302 -16.391 1.00 82.94 384 ASP A C 1
ATOM 3193 O O . ASP A 1 384 ? 27.319 -16.194 -16.990 1.00 82.94 384 ASP A O 1
ATOM 3197 N N . ASN A 1 385 ? 25.939 -15.549 -15.331 1.00 83.31 385 ASN A N 1
ATOM 3198 C CA . ASN A 1 385 ? 26.811 -14.516 -14.779 1.00 83.31 385 ASN A CA 1
ATOM 3199 C C . ASN A 1 385 ? 28.051 -15.073 -14.056 1.00 83.31 385 ASN A C 1
ATOM 3201 O O . ASN A 1 385 ? 28.999 -14.314 -13.836 1.00 83.31 385 ASN A O 1
ATOM 3205 N N . ASN A 1 386 ? 28.075 -16.364 -13.718 1.00 84.00 386 ASN A N 1
ATOM 3206 C CA . ASN A 1 386 ? 29.240 -17.032 -13.132 1.00 84.00 386 ASN A CA 1
ATOM 3207 C C . ASN A 1 386 ? 30.265 -17.444 -14.193 1.00 84.00 386 ASN A C 1
ATOM 3209 O O . ASN A 1 386 ? 31.447 -17.598 -13.890 1.00 84.00 386 ASN A O 1
ATOM 3213 N N . ILE A 1 387 ? 29.831 -17.568 -15.447 1.00 85.81 387 ILE A N 1
ATOM 3214 C CA . ILE A 1 387 ? 30.689 -17.910 -16.578 1.00 85.81 387 ILE A CA 1
ATOM 3215 C C . ILE A 1 387 ? 31.219 -16.609 -17.210 1.00 85.81 387 ILE A C 1
ATOM 3217 O O . ILE A 1 387 ? 30.587 -15.547 -17.181 1.00 85.81 387 ILE A O 1
ATOM 3221 N N . PHE A 1 388 ? 32.442 -16.646 -17.728 1.00 88.50 388 PHE A N 1
ATOM 3222 C CA . PHE A 1 388 ? 33.052 -15.546 -18.480 1.00 88.50 388 PHE A CA 1
ATOM 3223 C C . PHE A 1 388 ? 32.387 -15.353 -19.852 1.00 88.50 388 PHE A C 1
ATOM 3225 O O . PHE A 1 388 ? 31.480 -16.098 -20.237 1.00 88.50 388 PHE A O 1
ATOM 3232 N N . HIS A 1 389 ? 32.769 -14.302 -20.573 1.00 90.81 389 HIS A N 1
ATOM 3233 C CA . HIS A 1 389 ? 32.181 -14.016 -21.880 1.00 90.81 389 HIS A CA 1
ATOM 3234 C C . HIS A 1 389 ? 32.729 -14.995 -22.932 1.00 90.81 389 HIS A C 1
ATOM 3236 O O . HIS A 1 389 ? 33.828 -14.820 -23.437 1.00 90.81 389 HIS A O 1
ATOM 3242 N N . THR A 1 390 ? 31.965 -16.034 -23.271 1.00 90.56 390 THR A N 1
ATOM 3243 C CA . THR A 1 390 ? 32.261 -16.966 -24.376 1.00 90.56 390 THR A CA 1
ATOM 3244 C C . THR A 1 390 ? 31.224 -16.827 -25.484 1.00 90.56 390 THR A C 1
ATOM 3246 O O . THR A 1 390 ? 30.139 -16.292 -25.251 1.00 90.56 390 THR A O 1
ATOM 3249 N N . LYS A 1 391 ? 31.511 -17.349 -26.684 1.00 88.81 391 LYS A N 1
ATOM 3250 C CA . LYS A 1 391 ? 30.539 -17.374 -27.795 1.00 88.81 391 LYS A CA 1
ATOM 3251 C C . LYS A 1 391 ? 29.205 -18.011 -27.408 1.00 88.81 391 LYS A C 1
ATOM 3253 O O . LYS A 1 391 ? 28.165 -17.475 -27.775 1.00 88.81 391 LYS A O 1
ATOM 3258 N N . ASP A 1 392 ? 29.250 -19.103 -26.648 1.00 88.38 392 ASP A N 1
ATOM 3259 C CA . ASP A 1 392 ? 28.060 -19.874 -26.269 1.00 88.38 392 ASP A CA 1
ATOM 3260 C C . ASP A 1 392 ? 27.334 -19.279 -25.056 1.00 88.38 392 ASP A C 1
ATOM 3262 O O . ASP A 1 392 ? 26.120 -19.423 -24.914 1.00 88.38 392 ASP A O 1
ATOM 3266 N N . ASN A 1 393 ? 28.057 -18.572 -24.179 1.00 89.50 393 ASN A N 1
ATOM 3267 C CA . ASN A 1 393 ? 27.460 -17.909 -23.023 1.00 89.50 393 ASN A CA 1
ATOM 3268 C C . ASN A 1 393 ? 26.891 -16.522 -23.375 1.00 89.50 393 ASN A C 1
ATOM 3270 O O . ASN A 1 393 ? 26.030 -16.015 -22.654 1.00 89.50 393 ASN A O 1
ATOM 3274 N N . CYS A 1 394 ? 27.340 -15.893 -24.465 1.00 89.56 394 CYS A N 1
ATOM 3275 C CA . CYS A 1 394 ? 26.954 -14.530 -24.819 1.00 89.56 394 CYS A CA 1
ATOM 3276 C C . CYS A 1 394 ? 25.806 -14.449 -25.832 1.00 89.56 394 CYS A C 1
ATOM 3278 O O . CYS A 1 394 ? 25.863 -15.000 -26.927 1.00 89.56 394 CYS A O 1
ATOM 3280 N N . LYS A 1 395 ? 24.795 -13.640 -25.505 1.00 89.81 395 LYS A N 1
ATOM 3281 C CA . LYS A 1 395 ? 23.718 -13.225 -26.417 1.00 89.81 395 LYS A CA 1
ATOM 3282 C C . LYS A 1 395 ? 23.806 -11.730 -26.697 1.00 89.81 395 LYS A C 1
ATOM 3284 O O . LYS A 1 395 ? 24.299 -10.960 -25.871 1.00 89.81 395 LYS A O 1
ATOM 3289 N N . LEU A 1 396 ? 23.297 -11.296 -27.848 1.00 91.19 396 LEU A N 1
ATOM 3290 C CA . LEU A 1 396 ? 23.195 -9.871 -28.147 1.00 91.19 396 LEU A CA 1
ATOM 3291 C C . LEU A 1 396 ? 22.008 -9.249 -27.401 1.00 91.19 396 LEU A C 1
ATOM 3293 O O . LEU A 1 396 ? 20.851 -9.597 -27.639 1.00 91.19 396 LEU A O 1
ATOM 3297 N N . ALA A 1 397 ? 22.293 -8.272 -26.548 1.00 91.38 397 ALA A N 1
ATOM 3298 C CA . ALA A 1 397 ? 21.305 -7.386 -25.940 1.00 91.38 397 ALA A CA 1
ATOM 3299 C C . ALA A 1 397 ? 21.601 -5.942 -26.349 1.00 91.38 397 ALA A C 1
ATOM 3301 O O . ALA A 1 397 ? 22.715 -5.635 -26.755 1.00 91.38 397 ALA A O 1
ATOM 3302 N N . CYS A 1 398 ? 20.640 -5.024 -26.269 1.00 89.75 398 CYS A N 1
ATOM 3303 C CA . CYS A 1 398 ? 20.989 -3.609 -26.372 1.00 89.75 398 CYS A CA 1
ATOM 3304 C C . CYS A 1 398 ? 21.483 -3.078 -25.028 1.00 89.75 398 CYS A C 1
ATOM 3306 O O . CYS A 1 398 ? 21.152 -3.627 -23.974 1.00 89.75 398 CYS A O 1
ATOM 3308 N N . GLN A 1 399 ? 22.244 -1.984 -25.061 1.00 87.06 399 GLN A N 1
ATOM 3309 C CA . GLN A 1 399 ? 22.824 -1.382 -23.860 1.00 87.06 399 GLN A CA 1
ATOM 3310 C C . GLN A 1 399 ? 21.782 -1.125 -22.762 1.00 87.06 399 GLN A C 1
ATOM 3312 O O . GLN A 1 399 ? 22.004 -1.519 -21.622 1.00 87.06 399 GLN A O 1
ATOM 3317 N N . LEU A 1 400 ? 20.627 -0.543 -23.109 1.00 83.44 400 LEU A N 1
ATOM 3318 C CA . LEU A 1 400 ? 19.554 -0.285 -22.146 1.00 83.44 400 LEU A CA 1
ATOM 3319 C C . LEU A 1 400 ? 19.033 -1.582 -21.512 1.00 83.44 400 LEU A C 1
ATOM 3321 O O . LEU A 1 400 ? 18.850 -1.625 -20.300 1.00 83.44 400 LEU A O 1
ATOM 3325 N N . CYS A 1 401 ? 18.828 -2.643 -22.299 1.00 86.88 401 CYS A N 1
ATOM 3326 C CA . CYS A 1 401 ? 18.305 -3.908 -21.778 1.00 86.88 401 CYS A CA 1
ATOM 3327 C C . CYS A 1 401 ? 19.313 -4.592 -20.851 1.00 86.88 401 CYS A C 1
ATOM 3329 O O . CYS A 1 401 ? 18.946 -4.992 -19.753 1.00 86.88 401 CYS A O 1
ATOM 3331 N N . ASN A 1 402 ? 20.581 -4.662 -21.264 1.00 86.94 402 ASN A N 1
ATOM 3332 C CA . ASN A 1 402 ? 21.661 -5.250 -20.469 1.00 86.94 402 ASN A CA 1
ATOM 3333 C C . ASN A 1 402 ? 21.853 -4.485 -19.145 1.00 86.94 402 ASN A C 1
ATOM 3335 O O . ASN A 1 402 ? 21.810 -5.078 -18.070 1.00 86.94 402 ASN A O 1
ATOM 3339 N N . SER A 1 403 ? 21.930 -3.148 -19.189 1.00 83.75 403 SER A N 1
ATOM 3340 C CA . SER A 1 403 ? 22.022 -2.327 -17.972 1.00 83.75 403 SER A CA 1
ATOM 3341 C C . SER A 1 403 ? 20.790 -2.460 -17.067 1.00 83.75 403 SER A C 1
ATOM 3343 O O . SER A 1 403 ? 20.932 -2.461 -15.846 1.00 83.75 403 SER A O 1
ATOM 3345 N N . THR A 1 404 ? 19.590 -2.594 -17.645 1.00 81.69 404 THR A N 1
ATOM 3346 C CA . THR A 1 404 ? 18.339 -2.767 -16.882 1.00 81.69 404 THR A CA 1
ATOM 3347 C C . THR A 1 404 ? 18.268 -4.134 -16.204 1.00 81.69 404 THR A C 1
ATOM 3349 O O . THR A 1 404 ? 17.880 -4.208 -15.033 1.00 81.69 404 THR A O 1
ATOM 3352 N N . ARG A 1 405 ? 18.660 -5.199 -16.922 1.00 83.44 405 ARG A N 1
ATOM 3353 C CA . ARG A 1 405 ? 18.748 -6.561 -16.387 1.00 83.44 405 ARG A CA 1
ATOM 3354 C C . ARG A 1 405 ? 19.782 -6.607 -15.273 1.00 83.44 405 ARG A C 1
ATOM 3356 O O . ARG A 1 405 ? 19.443 -6.980 -14.156 1.00 83.44 405 ARG A O 1
ATOM 3363 N N . SER A 1 406 ? 21.012 -6.165 -15.537 1.00 82.25 406 SER A N 1
ATOM 3364 C CA . SER A 1 406 ? 22.122 -6.287 -14.592 1.00 82.25 406 SER A CA 1
ATOM 3365 C C . SER A 1 406 ? 22.203 -7.736 -14.066 1.00 82.25 406 SER A C 1
ATOM 3367 O O . SER A 1 406 ? 22.282 -8.669 -14.857 1.00 82.25 406 SER A O 1
ATOM 3369 N N . ASN A 1 407 ? 22.110 -7.943 -12.751 1.00 76.88 407 ASN A N 1
ATOM 3370 C CA . ASN A 1 407 ? 22.061 -9.268 -12.122 1.00 76.88 407 ASN A CA 1
ATOM 3371 C C . ASN A 1 407 ? 20.635 -9.715 -11.739 1.00 76.88 407 ASN A C 1
ATOM 3373 O O . ASN A 1 407 ? 20.479 -10.639 -10.945 1.00 76.88 407 ASN A O 1
ATOM 3377 N N . LYS A 1 408 ? 19.596 -9.029 -12.229 1.00 78.25 408 LYS A N 1
ATOM 3378 C CA . LYS A 1 408 ? 18.192 -9.356 -11.951 1.00 78.25 408 LYS A CA 1
ATOM 3379 C C . LYS A 1 408 ? 17.719 -10.520 -12.821 1.00 78.25 408 LYS A C 1
ATOM 3381 O O . LYS A 1 408 ? 18.322 -10.845 -13.847 1.00 78.25 408 LYS A O 1
ATOM 3386 N N . ASP A 1 409 ? 16.601 -11.100 -12.403 1.00 81.81 409 ASP A N 1
ATOM 3387 C CA . ASP A 1 409 ? 15.895 -12.137 -13.143 1.00 81.81 409 ASP A CA 1
ATOM 3388 C C . ASP A 1 409 ? 15.549 -11.690 -14.578 1.00 81.81 409 ASP A C 1
ATOM 3390 O O . ASP A 1 409 ? 15.184 -10.532 -14.819 1.00 81.81 409 ASP A O 1
ATOM 3394 N N . ALA A 1 410 ? 15.716 -12.606 -15.534 1.00 77.88 410 ALA A N 1
ATOM 3395 C CA . ALA A 1 410 ? 15.576 -12.311 -16.956 1.00 77.88 410 ALA A CA 1
ATOM 3396 C C . ALA A 1 410 ? 14.124 -11.997 -17.347 1.00 77.88 410 ALA A C 1
ATOM 3398 O O . ALA A 1 410 ? 13.903 -11.096 -18.160 1.00 77.88 410 ALA A O 1
ATOM 3399 N N . ASP A 1 411 ? 13.151 -12.681 -16.745 1.00 82.31 411 ASP A N 1
ATOM 3400 C CA . ASP A 1 411 ? 11.733 -12.502 -17.046 1.00 82.31 411 ASP A CA 1
ATOM 3401 C C . ASP A 1 411 ? 11.203 -11.215 -16.414 1.00 82.31 411 ASP A C 1
ATOM 3403 O O . ASP A 1 411 ? 10.528 -10.429 -17.083 1.00 82.31 411 ASP A O 1
ATOM 3407 N N . VAL A 1 412 ? 11.611 -10.914 -15.175 1.00 82.81 412 VAL A N 1
ATOM 3408 C CA . VAL A 1 412 ? 11.304 -9.625 -14.529 1.00 82.81 412 VAL A CA 1
ATOM 3409 C C . VAL A 1 412 ? 11.892 -8.462 -15.333 1.00 82.81 412 VAL A C 1
ATOM 3411 O O . VAL A 1 412 ? 11.218 -7.456 -15.569 1.00 82.81 412 VAL A O 1
ATOM 3414 N N . ALA A 1 413 ? 13.141 -8.585 -15.791 1.00 83.25 413 ALA A N 1
ATOM 3415 C CA . ALA A 1 413 ? 13.765 -7.563 -16.625 1.00 83.25 413 ALA A CA 1
ATOM 3416 C C . ALA A 1 413 ? 13.022 -7.392 -17.960 1.00 83.25 413 ALA A C 1
ATOM 3418 O O . ALA A 1 413 ? 12.735 -6.259 -18.356 1.00 83.25 413 ALA A O 1
ATOM 3419 N N . LYS A 1 414 ? 12.665 -8.498 -18.629 1.00 85.62 414 LYS A N 1
ATOM 3420 C CA . LYS A 1 414 ? 11.889 -8.486 -19.877 1.00 85.62 414 LYS A CA 1
ATOM 3421 C C . LYS A 1 414 ? 10.537 -7.795 -19.692 1.00 85.62 414 LYS A C 1
ATOM 3423 O O . LYS A 1 414 ? 10.205 -6.929 -20.501 1.00 85.62 414 LYS A O 1
ATOM 3428 N N . LEU A 1 415 ? 9.803 -8.120 -18.625 1.00 87.19 415 LEU A N 1
ATOM 3429 C CA . LEU A 1 415 ? 8.528 -7.487 -18.287 1.00 87.19 415 LEU A CA 1
ATOM 3430 C C . LEU A 1 415 ? 8.688 -5.968 -18.152 1.00 87.19 415 LEU A C 1
ATOM 3432 O O . LEU A 1 415 ? 8.011 -5.219 -18.852 1.00 87.19 415 LEU A O 1
ATOM 3436 N N . MET A 1 416 ? 9.636 -5.505 -17.331 1.00 86.56 416 MET A N 1
ATOM 3437 C CA . MET A 1 416 ? 9.870 -4.071 -17.116 1.00 86.56 416 MET A CA 1
ATOM 3438 C C . MET A 1 416 ? 10.224 -3.333 -18.415 1.00 86.56 416 MET A C 1
ATOM 3440 O O . MET A 1 416 ? 9.720 -2.237 -18.671 1.00 86.56 416 MET A O 1
ATOM 3444 N N . ILE A 1 417 ? 11.068 -3.938 -19.255 1.00 85.19 417 ILE A N 1
ATOM 3445 C CA . ILE A 1 417 ? 11.472 -3.375 -20.550 1.00 85.19 417 ILE A CA 1
ATOM 3446 C C . ILE A 1 417 ? 10.272 -3.277 -21.501 1.00 85.19 417 ILE A C 1
ATOM 3448 O O . ILE A 1 417 ? 10.079 -2.243 -22.144 1.00 85.19 417 ILE A O 1
ATOM 3452 N N . GLN A 1 418 ? 9.458 -4.329 -21.597 1.00 88.06 418 GLN A N 1
ATOM 3453 C CA . GLN A 1 418 ? 8.299 -4.346 -22.489 1.00 88.06 418 GLN A CA 1
ATOM 3454 C C . GLN A 1 418 ? 7.200 -3.403 -22.005 1.00 88.06 418 GLN A C 1
ATOM 3456 O O . GLN A 1 418 ? 6.651 -2.671 -22.822 1.00 88.06 418 GLN A O 1
ATOM 3461 N N . MET A 1 419 ? 6.947 -3.317 -20.697 1.00 87.94 419 MET A N 1
ATOM 3462 C CA . MET A 1 419 ? 6.018 -2.335 -20.125 1.00 87.94 419 MET A CA 1
ATOM 3463 C C . MET A 1 419 ? 6.454 -0.895 -20.417 1.00 87.94 419 MET A C 1
ATOM 3465 O O . MET A 1 419 ? 5.619 -0.048 -20.735 1.00 87.94 419 MET A O 1
ATOM 3469 N N . TYR A 1 420 ? 7.758 -0.611 -20.340 1.00 85.19 420 TYR A N 1
ATOM 3470 C CA . TYR A 1 420 ? 8.307 0.701 -20.682 1.00 85.19 420 TYR A CA 1
ATOM 3471 C C . TYR A 1 420 ? 8.105 1.032 -22.168 1.00 85.19 420 TYR A C 1
ATOM 3473 O O . TYR A 1 420 ? 7.645 2.123 -22.505 1.00 85.19 420 TYR A O 1
ATOM 3481 N N . LYS A 1 421 ? 8.392 0.084 -23.067 1.00 85.12 421 LYS A N 1
ATOM 3482 C CA . LYS A 1 421 ? 8.171 0.263 -24.511 1.00 85.12 421 LYS A CA 1
ATOM 3483 C C . LYS A 1 421 ? 6.692 0.417 -24.855 1.00 85.12 421 LYS A C 1
ATOM 3485 O O . LYS A 1 421 ? 6.341 1.313 -25.615 1.00 85.12 421 LYS A O 1
ATOM 3490 N N . TYR A 1 422 ? 5.837 -0.411 -24.265 1.00 88.75 422 TYR A N 1
ATOM 3491 C CA . TYR A 1 422 ? 4.390 -0.323 -24.404 1.00 88.75 422 TYR A CA 1
ATOM 3492 C C . TYR A 1 422 ? 3.882 1.062 -23.990 1.00 88.75 422 TYR A C 1
ATOM 3494 O O . TYR A 1 422 ? 3.165 1.706 -24.752 1.00 88.75 422 TYR A O 1
ATOM 3502 N N . ALA A 1 423 ? 4.331 1.569 -22.835 1.00 85.62 423 ALA A N 1
ATOM 3503 C CA . ALA A 1 423 ? 3.984 2.911 -22.377 1.00 85.62 423 ALA A CA 1
ATOM 3504 C C . ALA A 1 423 ? 4.392 3.989 -23.389 1.00 85.62 423 ALA A C 1
ATOM 3506 O O . ALA A 1 423 ? 3.625 4.916 -23.629 1.00 85.62 423 ALA A O 1
ATOM 3507 N N . ILE A 1 424 ? 5.554 3.848 -24.031 1.00 82.31 424 ILE A N 1
ATOM 3508 C CA . ILE A 1 424 ? 5.973 4.767 -25.090 1.00 82.31 424 ILE A CA 1
ATOM 3509 C C . ILE A 1 424 ? 5.058 4.674 -26.319 1.00 82.31 424 ILE A C 1
ATOM 3511 O O . ILE A 1 424 ? 4.601 5.707 -26.801 1.00 82.31 424 ILE A O 1
ATOM 3515 N N . VAL A 1 425 ? 4.804 3.467 -26.830 1.00 84.81 425 VAL A N 1
ATOM 3516 C CA . VAL A 1 425 ? 4.000 3.252 -28.048 1.00 84.81 425 VAL A CA 1
ATOM 3517 C C . VAL A 1 425 ? 2.564 3.740 -27.858 1.00 84.81 425 VAL A C 1
ATOM 3519 O O . VAL A 1 425 ? 1.994 4.354 -28.753 1.00 84.81 425 VAL A O 1
ATOM 3522 N N . LYS A 1 426 ? 1.995 3.522 -26.671 1.00 83.25 426 LYS A N 1
ATOM 3523 C CA . LYS A 1 426 ? 0.637 3.947 -26.313 1.00 83.25 426 LYS A CA 1
ATOM 3524 C C . LYS A 1 426 ? 0.565 5.372 -25.755 1.00 83.25 426 LYS A C 1
ATOM 3526 O O . LYS A 1 426 ? -0.509 5.806 -25.352 1.00 83.25 426 LYS A O 1
ATOM 3531 N N . ASN A 1 427 ? 1.688 6.098 -25.712 1.00 77.75 427 ASN A N 1
ATOM 3532 C CA . ASN A 1 427 ? 1.796 7.443 -25.136 1.00 77.75 427 ASN A CA 1
ATOM 3533 C C . ASN A 1 427 ? 1.240 7.550 -23.697 1.00 77.75 427 ASN A C 1
ATOM 3535 O O . ASN A 1 427 ? 0.633 8.556 -23.325 1.00 77.75 427 ASN A O 1
ATOM 3539 N N . LEU A 1 428 ? 1.448 6.518 -22.875 1.00 78.12 428 LEU A N 1
ATOM 3540 C CA . LEU A 1 428 ? 1.014 6.513 -21.479 1.00 78.12 428 LEU A CA 1
ATOM 3541 C C . LEU A 1 428 ? 1.839 7.493 -20.627 1.00 78.12 428 LEU A C 1
ATOM 3543 O O . LEU A 1 428 ? 3.011 7.727 -20.926 1.00 78.12 428 LEU A O 1
ATOM 3547 N N . PRO A 1 429 ? 1.270 8.027 -19.527 1.00 71.69 429 PRO A N 1
ATOM 3548 C CA . PRO A 1 429 ? 2.012 8.832 -18.562 1.00 71.69 429 PRO A CA 1
ATOM 3549 C C . PRO A 1 429 ? 3.230 8.099 -17.992 1.00 71.69 429 PRO A C 1
ATOM 3551 O O . PRO A 1 429 ? 3.132 6.953 -17.545 1.00 71.69 429 PRO A O 1
ATOM 3554 N N . MET A 1 430 ? 4.373 8.783 -17.979 1.00 72.44 430 MET A N 1
ATOM 3555 C CA . MET A 1 430 ? 5.645 8.290 -17.452 1.00 72.44 430 MET A CA 1
ATOM 3556 C C . MET A 1 430 ? 6.180 9.235 -16.375 1.00 72.44 430 MET A C 1
ATOM 3558 O O . MET A 1 430 ? 5.857 10.424 -16.343 1.00 72.44 430 MET A O 1
ATOM 3562 N N . THR A 1 431 ? 7.030 8.713 -15.491 1.00 70.31 431 THR A N 1
ATOM 3563 C CA . THR A 1 431 ? 7.724 9.536 -14.496 1.00 70.31 431 THR A CA 1
ATOM 3564 C C . THR A 1 431 ? 8.591 10.578 -15.197 1.00 70.31 431 THR A C 1
ATOM 3566 O O . THR A 1 431 ? 9.431 10.234 -16.026 1.00 70.31 431 THR A O 1
ATOM 3569 N N . ILE A 1 432 ? 8.400 11.849 -14.842 1.00 72.69 432 ILE A N 1
ATOM 3570 C CA . ILE A 1 432 ? 9.291 12.932 -15.258 1.00 72.69 432 ILE A CA 1
ATOM 3571 C C . ILE A 1 432 ? 10.524 12.864 -14.360 1.00 72.69 432 ILE A C 1
ATOM 3573 O O . ILE A 1 432 ? 10.449 13.155 -13.170 1.00 72.69 432 ILE A O 1
ATOM 3577 N N . ASP A 1 433 ? 11.643 12.451 -14.936 1.00 72.62 433 ASP A N 1
ATOM 3578 C CA . ASP A 1 433 ? 12.938 12.305 -14.270 1.00 72.62 433 ASP A CA 1
ATOM 3579 C C . ASP A 1 433 ? 13.722 13.625 -14.184 1.00 72.62 433 ASP A C 1
ATOM 3581 O O . ASP A 1 433 ? 14.610 13.771 -13.345 1.00 72.62 433 ASP A O 1
ATOM 3585 N N . TYR A 1 434 ? 13.375 14.610 -15.015 1.00 78.94 434 TYR A N 1
ATOM 3586 C CA . TYR A 1 434 ? 14.013 15.921 -15.015 1.00 78.94 434 TYR A CA 1
ATOM 3587 C C . TYR A 1 434 ? 13.280 16.906 -14.094 1.00 78.94 434 TYR A C 1
ATOM 3589 O O . TYR A 1 434 ? 12.243 17.470 -14.458 1.00 78.94 434 TYR A O 1
ATOM 3597 N N . GLU A 1 435 ? 13.842 17.137 -12.905 1.00 79.19 435 GLU A N 1
ATOM 3598 C CA . GLU A 1 435 ? 13.249 17.960 -11.842 1.00 79.19 435 GLU A CA 1
ATOM 3599 C C . GLU A 1 435 ? 12.793 19.347 -12.328 1.00 79.19 435 GLU A C 1
ATOM 3601 O O . GLU A 1 435 ? 11.673 19.772 -12.046 1.00 79.19 435 GLU A O 1
ATOM 3606 N N . GLU A 1 436 ? 13.610 20.063 -13.102 1.00 81.56 436 GLU A N 1
ATOM 3607 C CA . GLU A 1 436 ? 13.219 21.392 -13.586 1.00 81.56 436 GLU A CA 1
ATOM 3608 C C . GLU A 1 436 ? 12.017 21.336 -14.539 1.00 81.56 436 GLU A C 1
ATOM 3610 O O . GLU A 1 436 ? 11.175 22.232 -14.511 1.00 81.56 436 GLU A O 1
ATOM 3615 N N . VAL A 1 437 ? 11.909 20.285 -15.363 1.00 80.81 437 VAL A N 1
ATOM 3616 C CA . VAL A 1 437 ? 10.758 20.081 -16.255 1.00 80.81 437 VAL A CA 1
ATOM 3617 C C . VAL A 1 437 ? 9.536 19.728 -15.420 1.00 80.81 437 VAL A C 1
ATOM 3619 O O . VAL A 1 437 ? 8.462 20.261 -15.682 1.00 80.81 437 VAL A O 1
ATOM 3622 N N . TYR A 1 438 ? 9.691 18.911 -14.376 1.00 75.19 438 TYR A N 1
ATOM 3623 C CA . TYR A 1 438 ? 8.620 18.651 -13.419 1.00 75.19 438 TYR A CA 1
ATOM 3624 C C . TYR A 1 438 ? 8.102 19.954 -12.796 1.00 75.19 438 TYR A C 1
ATOM 3626 O O . TYR A 1 438 ? 6.906 20.234 -12.873 1.00 75.19 438 TYR A O 1
ATOM 3634 N N . TRP A 1 439 ? 8.983 20.799 -12.251 1.00 74.06 439 TRP A N 1
ATOM 3635 C CA . TRP A 1 439 ? 8.590 22.089 -11.674 1.00 74.06 439 TRP A CA 1
ATOM 3636 C C . TRP A 1 439 ? 8.004 23.044 -12.716 1.00 74.06 439 TRP A C 1
ATOM 3638 O O . TRP A 1 439 ? 7.064 23.781 -12.421 1.00 74.06 439 TRP A O 1
ATOM 3648 N N . PHE A 1 440 ? 8.528 23.033 -13.940 1.00 75.19 440 PHE A N 1
ATOM 3649 C CA . PHE A 1 440 ? 8.028 23.844 -15.045 1.00 75.19 440 PHE A CA 1
ATOM 3650 C C . PHE A 1 440 ? 6.605 23.447 -15.462 1.00 75.19 440 PHE A C 1
ATOM 3652 O O . PHE A 1 440 ? 5.728 24.306 -15.577 1.00 75.19 440 PHE A O 1
ATOM 3659 N N . LEU A 1 441 ? 6.349 22.147 -15.614 1.00 71.06 441 LEU A N 1
ATOM 3660 C CA . LEU A 1 441 ? 5.024 21.608 -15.911 1.00 71.06 441 LEU A CA 1
ATOM 3661 C C . LEU A 1 441 ? 4.067 21.835 -14.739 1.00 71.06 441 LEU A C 1
ATOM 3663 O O . LEU A 1 441 ? 2.945 22.286 -14.953 1.00 71.06 441 LEU A O 1
ATOM 3667 N N . ARG A 1 442 ? 4.524 21.633 -13.496 1.00 64.00 442 ARG A N 1
ATOM 3668 C CA . ARG A 1 442 ? 3.735 21.856 -12.276 1.00 64.00 442 ARG A CA 1
ATOM 3669 C C . ARG A 1 442 ? 3.223 23.289 -12.152 1.00 64.00 442 ARG A C 1
ATOM 3671 O O . ARG A 1 442 ? 2.081 23.469 -11.750 1.00 64.00 442 ARG A O 1
ATOM 3678 N N . LYS A 1 443 ? 4.012 24.295 -12.551 1.00 61.16 443 LYS A N 1
ATOM 3679 C CA . LYS A 1 443 ? 3.564 25.705 -12.611 1.00 61.16 443 LYS A CA 1
ATOM 3680 C C . LYS A 1 443 ? 2.385 25.924 -13.565 1.00 61.16 443 LYS A C 1
ATOM 3682 O O . LYS A 1 443 ? 1.651 26.887 -13.400 1.00 61.16 443 LYS A O 1
ATOM 3687 N N . SER A 1 444 ? 2.234 25.056 -14.565 1.00 52.06 444 SER A N 1
ATOM 3688 C CA . SER A 1 444 ? 1.220 25.165 -15.619 1.00 52.06 444 SER A CA 1
ATOM 3689 C C . SER A 1 444 ? 0.011 24.249 -15.387 1.00 52.06 444 SER A C 1
ATOM 3691 O O . SER A 1 444 ? -1.012 24.405 -16.057 1.00 52.06 444 SER A O 1
ATOM 3693 N N . ILE A 1 445 ? 0.094 23.313 -14.433 1.00 52.41 445 ILE A N 1
ATOM 3694 C CA . ILE A 1 445 ? -1.035 22.485 -13.997 1.00 52.41 445 ILE A CA 1
ATOM 3695 C C . ILE A 1 445 ? -1.940 23.354 -13.118 1.00 52.41 445 ILE A C 1
ATOM 3697 O O . ILE A 1 445 ? -1.773 23.446 -11.908 1.00 52.41 445 ILE A O 1
ATOM 3701 N N . HIS A 1 446 ? -2.933 23.982 -13.746 1.00 45.12 446 HIS A N 1
ATOM 3702 C CA . HIS A 1 446 ? -4.010 24.718 -13.073 1.00 45.12 446 HIS A CA 1
ATOM 3703 C C . HIS A 1 446 ? -5.172 23.775 -12.701 1.00 45.12 446 HIS A C 1
ATOM 3705 O O . HIS A 1 446 ? -6.343 24.105 -12.870 1.00 45.12 446 HIS A O 1
ATOM 3711 N N . GLY A 1 447 ? -4.840 22.557 -12.264 1.00 42.53 447 GLY A N 1
ATOM 3712 C CA . GLY A 1 447 ? -5.781 21.574 -11.735 1.00 42.53 447 GLY A CA 1
ATOM 3713 C C . GLY A 1 447 ? -5.609 21.506 -10.226 1.00 42.53 447 GLY A C 1
ATOM 3714 O O . GLY A 1 447 ? -4.527 21.167 -9.749 1.00 42.53 447 GLY A O 1
ATOM 3715 N N . GLY A 1 448 ? -6.649 21.882 -9.483 1.00 39.34 448 GLY A N 1
ATOM 3716 C CA . GLY A 1 448 ? -6.606 21.923 -8.026 1.00 39.34 448 GLY A CA 1
ATOM 3717 C C . GLY A 1 448 ? -6.342 20.545 -7.417 1.00 39.34 448 GLY A C 1
ATOM 3718 O O . GLY A 1 448 ? -6.838 19.523 -7.895 1.00 39.34 448 GLY A O 1
ATOM 3719 N N . LEU A 1 449 ? -5.584 20.527 -6.319 1.00 36.47 449 LEU A N 1
ATOM 3720 C CA . LEU A 1 449 ? -5.776 19.500 -5.299 1.00 36.47 449 LEU A CA 1
ATOM 3721 C C . LEU A 1 449 ? -7.255 19.528 -4.897 1.00 36.47 449 LEU A C 1
ATOM 3723 O O . LEU A 1 449 ? -7.803 20.613 -4.703 1.00 36.47 449 LEU A O 1
ATOM 3727 N N . SER A 1 450 ? -7.875 18.359 -4.747 1.00 40.97 450 SER A N 1
ATOM 3728 C CA . SER A 1 450 ? -9.215 18.278 -4.173 1.00 40.97 450 SER A CA 1
ATOM 3729 C C . SER A 1 450 ? -9.135 18.696 -2.712 1.00 40.97 450 SER A C 1
ATOM 3731 O O . SER A 1 450 ? -8.714 17.919 -1.859 1.00 40.97 450 SER A O 1
ATOM 3733 N N . GLN A 1 451 ? -9.462 19.954 -2.449 1.00 37.44 451 GLN A N 1
ATOM 3734 C CA . GLN A 1 451 ? -9.529 20.541 -1.119 1.00 37.44 451 GLN A CA 1
ATOM 3735 C C . GLN A 1 451 ? -10.967 20.981 -0.895 1.00 37.44 451 GLN A C 1
ATOM 3737 O O . GLN A 1 451 ? -11.576 21.546 -1.798 1.00 37.44 451 GLN A O 1
ATOM 3742 N N . VAL A 1 452 ? -11.500 20.698 0.288 1.00 38.22 452 VAL A N 1
ATOM 3743 C CA . VAL A 1 452 ? -12.759 21.274 0.759 1.00 38.22 452 VAL A CA 1
ATOM 3744 C C . VAL A 1 452 ? -12.375 22.442 1.653 1.00 38.22 452 VAL A C 1
ATOM 3746 O O . VAL A 1 452 ? -11.774 22.238 2.705 1.00 38.22 452 VAL A O 1
ATOM 3749 N N . PHE A 1 453 ? -12.680 23.662 1.220 1.00 36.16 453 PHE A N 1
ATOM 3750 C CA . PHE A 1 453 ? -12.651 24.823 2.104 1.00 36.16 453 PHE A CA 1
ATOM 3751 C C . PHE A 1 453 ? -14.059 25.045 2.635 1.00 36.16 453 PHE A C 1
ATOM 3753 O O . PHE A 1 453 ? -14.988 25.157 1.839 1.00 36.16 453 PHE A O 1
ATOM 3760 N N . HIS A 1 454 ? -14.192 25.144 3.954 1.00 40.72 454 HIS A N 1
ATOM 3761 C CA . HIS A 1 454 ? -15.391 25.679 4.583 1.00 40.72 454 HIS A CA 1
ATOM 3762 C C . HIS A 1 454 ? -15.158 27.180 4.752 1.00 40.72 454 HIS A C 1
ATOM 3764 O O . HIS A 1 454 ? -14.276 27.589 5.506 1.00 40.72 454 HIS A O 1
ATOM 3770 N N . GLN A 1 455 ? -15.878 28.000 3.991 1.00 47.72 455 GLN A N 1
ATOM 3771 C CA . GLN A 1 455 ? -15.893 29.447 4.192 1.00 47.72 455 GLN A CA 1
ATOM 3772 C C . GLN A 1 455 ? -17.177 29.803 4.932 1.00 47.72 455 GLN A C 1
ATOM 3774 O O . GLN A 1 455 ? -18.251 29.361 4.531 1.00 47.72 455 GLN A O 1
ATOM 3779 N N . TYR A 1 456 ? -17.081 30.616 5.981 1.00 44.56 456 TYR A N 1
ATOM 3780 C CA . TYR A 1 456 ? -18.248 31.218 6.613 1.00 44.56 456 TYR A CA 1
ATOM 3781 C C . TYR A 1 456 ? -18.088 32.740 6.620 1.00 44.56 456 TYR A C 1
ATOM 3783 O O . TYR A 1 456 ? -17.045 33.270 6.995 1.00 44.56 456 TYR A O 1
ATOM 3791 N N . ASN A 1 457 ? -19.120 33.450 6.157 1.00 57.00 457 ASN A N 1
ATOM 3792 C CA . ASN A 1 457 ? -19.190 34.907 6.223 1.00 57.00 457 ASN A CA 1
ATOM 3793 C C . ASN A 1 457 ? -20.084 35.291 7.403 1.00 57.00 457 ASN A C 1
ATOM 3795 O O . ASN A 1 457 ? -21.263 34.934 7.444 1.00 57.00 457 ASN A O 1
ATOM 3799 N N . ILE A 1 458 ? -19.539 36.038 8.358 1.00 57.25 458 ILE A N 1
ATOM 3800 C CA . ILE A 1 458 ? -20.270 36.496 9.535 1.00 57.25 458 ILE A CA 1
ATOM 3801 C C . ILE A 1 458 ? -20.955 37.820 9.195 1.00 57.25 458 ILE A C 1
ATOM 3803 O O . ILE A 1 458 ? -20.300 38.832 8.919 1.00 57.25 458 ILE A O 1
ATOM 3807 N N . LYS A 1 459 ? -22.292 37.835 9.256 1.00 63.59 459 LYS A N 1
ATOM 3808 C CA . LYS A 1 459 ? -23.088 39.055 9.077 1.00 63.59 459 LYS A CA 1
ATOM 3809 C C . LYS A 1 459 ? -22.602 40.153 10.025 1.00 63.59 459 LYS A C 1
ATOM 3811 O O . LYS A 1 459 ? -22.555 39.957 11.235 1.00 63.59 459 LYS A O 1
ATOM 3816 N N . GLY A 1 460 ? -22.297 41.323 9.473 1.00 68.44 460 GLY A N 1
ATOM 3817 C CA . GLY A 1 460 ? -21.876 42.484 10.255 1.00 68.44 460 GLY A CA 1
ATOM 3818 C C . GLY A 1 460 ? -20.423 42.451 10.743 1.00 68.44 460 GLY A C 1
ATOM 3819 O O . GLY A 1 460 ? -20.005 43.428 11.354 1.00 68.44 460 GLY A O 1
ATOM 3820 N N . ARG A 1 461 ? -19.655 41.382 10.471 1.00 67.62 461 ARG A N 1
ATOM 3821 C CA . ARG A 1 461 ? -18.220 41.294 10.807 1.00 67.62 461 ARG A CA 1
ATOM 3822 C C . ARG A 1 461 ? -17.322 41.066 9.586 1.00 67.62 461 ARG A C 1
ATOM 3824 O O . ARG A 1 461 ? -16.217 41.590 9.557 1.00 67.62 461 ARG A O 1
ATOM 3831 N N . THR A 1 462 ? -17.761 40.312 8.574 1.00 66.12 462 THR A N 1
ATOM 3832 C CA . THR A 1 462 ? -16.914 40.030 7.402 1.00 66.12 462 THR A CA 1
ATOM 3833 C C . THR A 1 462 ? -16.927 41.193 6.409 1.00 66.12 462 THR A C 1
ATOM 3835 O O . THR A 1 462 ? -17.981 41.547 5.874 1.00 66.12 462 THR A O 1
ATOM 3838 N N . HIS A 1 463 ? -15.753 41.763 6.141 1.00 72.00 463 HIS A N 1
ATOM 3839 C CA . HIS A 1 463 ? -15.541 42.800 5.132 1.00 72.00 463 HIS A CA 1
ATOM 3840 C C . HIS A 1 463 ? -15.235 42.201 3.754 1.00 72.00 463 HIS A C 1
ATOM 3842 O O . HIS A 1 463 ? -14.694 41.101 3.639 1.00 72.00 463 HIS A O 1
ATOM 3848 N N . ILE A 1 464 ? -15.555 42.938 2.687 1.00 68.62 464 ILE A N 1
ATOM 3849 C CA . ILE A 1 464 ? -15.092 42.591 1.337 1.00 68.62 464 ILE A CA 1
ATOM 3850 C C . ILE A 1 464 ? -13.615 42.978 1.216 1.00 68.62 464 ILE A C 1
ATOM 3852 O O . ILE A 1 464 ? -13.278 44.157 1.294 1.00 68.62 464 ILE A O 1
ATOM 3856 N N . ASN A 1 465 ? -12.741 42.004 0.974 1.00 72.62 465 ASN A N 1
ATOM 3857 C CA . ASN A 1 465 ? -11.306 42.235 0.825 1.00 72.62 465 ASN A CA 1
ATOM 3858 C C . ASN A 1 465 ? -10.896 42.472 -0.645 1.00 72.62 465 ASN A C 1
ATOM 3860 O O . ASN A 1 465 ? -11.460 41.874 -1.567 1.00 72.62 465 ASN A O 1
ATOM 3864 N N . LYS A 1 466 ? -9.893 43.327 -0.872 1.00 71.06 466 LYS A N 1
ATOM 3865 C CA . LYS A 1 466 ? -9.207 43.511 -2.160 1.00 71.06 466 LYS A CA 1
ATOM 3866 C C . LYS A 1 466 ? -7.693 43.430 -2.003 1.00 71.06 466 LYS A C 1
ATOM 3868 O O . LYS A 1 466 ? -7.133 43.754 -0.962 1.00 71.06 466 LYS A O 1
ATOM 3873 N N . LEU A 1 467 ? -7.014 43.078 -3.093 1.00 73.69 467 LEU A N 1
ATOM 3874 C CA . LEU A 1 467 ? -5.556 43.075 -3.162 1.00 73.69 467 LEU A CA 1
ATOM 3875 C C . LEU A 1 467 ? -5.027 44.383 -3.768 1.00 73.69 467 LEU A C 1
ATOM 3877 O O . LEU A 1 467 ? -5.639 44.963 -4.671 1.00 73.69 467 LEU A O 1
ATOM 3881 N N . LYS A 1 468 ? -3.862 44.831 -3.289 1.00 79.81 468 LYS A N 1
ATOM 3882 C CA . LYS A 1 468 ? -3.086 45.950 -3.840 1.00 79.81 468 LYS A CA 1
ATOM 3883 C C . LYS A 1 468 ? -1.599 45.609 -3.854 1.00 79.81 468 LYS A C 1
ATOM 3885 O O . LYS A 1 468 ? -1.043 45.155 -2.863 1.00 79.81 468 LYS A O 1
ATOM 3890 N N . TYR A 1 469 ? -0.936 45.862 -4.972 1.00 75.56 469 TYR A N 1
ATOM 3891 C CA . TYR A 1 469 ? 0.506 45.753 -5.117 1.00 75.56 469 TYR A CA 1
ATOM 3892 C C . TYR A 1 469 ? 1.168 47.027 -4.601 1.00 75.56 469 TYR A C 1
ATOM 3894 O O . TYR A 1 469 ? 0.839 48.139 -5.032 1.00 75.56 469 TYR A O 1
ATOM 3902 N N . ASN A 1 470 ? 2.112 46.844 -3.684 1.00 77.88 470 ASN A N 1
ATOM 3903 C CA . ASN A 1 470 ? 2.966 47.892 -3.163 1.00 77.88 470 ASN A CA 1
ATOM 3904 C C . ASN A 1 470 ? 4.311 47.876 -3.925 1.00 77.88 470 ASN A C 1
ATOM 3906 O O . ASN A 1 470 ? 5.098 46.939 -3.758 1.00 77.88 470 ASN A O 1
ATOM 3910 N N . PRO A 1 471 ? 4.601 48.898 -4.754 1.00 73.38 471 PRO A N 1
ATOM 3911 C CA . PRO A 1 471 ? 5.827 48.951 -5.545 1.00 73.38 471 PRO A CA 1
ATOM 3912 C C . PRO A 1 471 ? 7.096 49.199 -4.717 1.00 73.38 471 PRO A C 1
ATOM 3914 O O . PRO A 1 471 ? 8.176 48.871 -5.205 1.00 73.38 471 PRO A O 1
ATOM 3917 N N . GLU A 1 472 ? 6.983 49.744 -3.500 1.00 79.44 472 GLU A N 1
ATOM 3918 C CA . GLU A 1 472 ? 8.122 50.024 -2.613 1.00 79.44 472 GLU A CA 1
ATOM 3919 C C . GLU A 1 472 ? 8.628 48.750 -1.933 1.00 79.44 472 GLU A C 1
ATOM 3921 O O . GLU A 1 472 ? 9.830 48.510 -1.865 1.00 79.44 472 GLU A O 1
ATOM 3926 N N . THR A 1 473 ? 7.705 47.897 -1.481 1.00 79.56 473 THR A N 1
ATOM 3927 C CA . THR A 1 473 ? 8.028 46.628 -0.809 1.00 79.56 473 THR A CA 1
ATOM 3928 C C . THR A 1 473 ? 8.020 45.427 -1.754 1.00 79.56 473 THR A C 1
ATOM 3930 O O . THR A 1 473 ? 8.363 44.322 -1.339 1.00 79.56 473 THR A O 1
ATOM 3933 N N . ASN A 1 474 ? 7.638 45.628 -3.022 1.00 73.88 474 ASN A N 1
ATOM 3934 C CA . ASN A 1 474 ? 7.507 44.584 -4.044 1.00 73.88 474 ASN A CA 1
ATOM 3935 C C . ASN A 1 474 ? 6.620 43.409 -3.577 1.00 73.88 474 ASN A C 1
ATOM 3937 O O . ASN A 1 474 ? 6.921 42.243 -3.834 1.00 73.88 474 ASN A O 1
ATOM 3941 N N . SER A 1 475 ? 5.531 43.722 -2.866 1.00 71.31 475 SER A N 1
ATOM 3942 C CA . SER A 1 475 ? 4.619 42.745 -2.259 1.00 71.31 475 SER A CA 1
ATOM 3943 C C . SER A 1 475 ? 3.154 43.073 -2.556 1.00 71.31 475 SER A C 1
ATOM 3945 O O . SER A 1 475 ? 2.814 44.199 -2.923 1.00 71.31 475 SER A O 1
ATOM 3947 N N . VAL A 1 476 ? 2.282 42.073 -2.427 1.00 70.62 476 VAL A N 1
ATOM 3948 C CA . VAL A 1 476 ? 0.828 42.242 -2.525 1.00 70.62 476 VAL A CA 1
ATOM 3949 C C . VAL A 1 476 ? 0.254 42.261 -1.117 1.00 70.62 476 VAL A C 1
ATOM 3951 O O . VAL A 1 476 ? 0.480 41.327 -0.353 1.00 70.62 476 VAL A O 1
ATOM 3954 N N . ILE A 1 477 ? -0.483 43.317 -0.788 1.00 75.50 477 ILE A N 1
ATOM 3955 C CA . ILE A 1 477 ? -1.178 43.471 0.487 1.00 75.50 477 ILE A CA 1
ATOM 3956 C C . ILE A 1 477 ? -2.685 43.338 0.274 1.00 75.50 477 ILE A C 1
ATOM 3958 O O . ILE A 1 477 ? -3.236 43.848 -0.704 1.00 75.50 477 ILE A O 1
ATOM 3962 N N . ALA A 1 478 ? -3.336 42.634 1.189 1.00 75.25 478 ALA A N 1
ATOM 3963 C CA . ALA A 1 478 ? -4.784 42.554 1.283 1.00 75.25 478 ALA A CA 1
ATOM 3964 C C . ALA A 1 478 ? -5.293 43.732 2.126 1.00 75.25 478 ALA A C 1
ATOM 3966 O O . ALA A 1 478 ? -4.671 44.079 3.129 1.00 75.25 478 ALA A O 1
ATOM 3967 N N . TYR A 1 479 ? -6.394 44.356 1.720 1.00 74.75 479 TYR A N 1
ATOM 3968 C CA . TYR A 1 479 ? -7.049 45.412 2.486 1.00 74.75 479 TYR A CA 1
ATOM 3969 C C . TYR A 1 479 ? -8.563 45.261 2.415 1.00 74.75 479 TYR A C 1
ATOM 3971 O O . TYR A 1 479 ? -9.120 44.861 1.390 1.00 74.75 479 TYR A O 1
ATOM 3979 N N . ASP A 1 480 ? -9.215 45.604 3.514 1.00 79.50 480 ASP A N 1
ATOM 3980 C CA . ASP A 1 480 ? -10.660 45.532 3.629 1.00 79.50 480 ASP A CA 1
ATOM 3981 C C . ASP A 1 480 ? -11.300 46.799 3.071 1.00 79.50 480 ASP A C 1
ATOM 3983 O O . ASP A 1 480 ? -10.784 47.909 3.220 1.00 79.50 480 ASP A O 1
ATOM 3987 N N . LEU A 1 481 ? -12.427 46.628 2.389 1.00 74.38 481 LEU A N 1
ATOM 3988 C CA . LEU A 1 481 ? -13.300 47.727 2.020 1.00 74.38 481 LEU A CA 1
ATOM 3989 C C . LEU A 1 481 ? -14.312 47.991 3.139 1.00 74.38 481 LEU A C 1
ATOM 3991 O O . LEU A 1 481 ? -14.679 47.093 3.898 1.00 74.38 481 LEU A O 1
ATOM 3995 N N . ASP A 1 482 ? -14.858 49.205 3.172 1.00 77.62 482 ASP A N 1
ATOM 3996 C CA . ASP A 1 482 ? -15.890 49.603 4.143 1.00 77.62 482 ASP A CA 1
ATOM 3997 C C . ASP A 1 482 ? -17.212 48.826 3.983 1.00 77.62 482 ASP A C 1
ATOM 3999 O O . ASP A 1 482 ? -18.113 48.926 4.816 1.00 77.62 482 ASP A O 1
ATOM 4003 N N . GLN A 1 483 ? -17.368 48.060 2.897 1.00 77.06 483 GLN A N 1
ATOM 4004 C CA . GLN A 1 483 ? -18.546 47.228 2.687 1.00 77.06 483 GLN A CA 1
ATOM 4005 C C . GLN A 1 483 ? -18.459 45.947 3.522 1.00 77.06 483 GLN A C 1
ATOM 4007 O O . GLN A 1 483 ? -17.592 45.098 3.309 1.00 77.06 483 GLN A O 1
ATOM 4012 N N . ILE A 1 484 ? -19.421 45.796 4.429 1.00 72.75 484 ILE A N 1
ATOM 4013 C CA . ILE A 1 484 ? -19.574 44.635 5.307 1.00 72.75 484 ILE A CA 1
ATOM 4014 C C . ILE A 1 484 ? -20.697 43.745 4.773 1.00 72.75 484 ILE A C 1
ATOM 4016 O O . ILE A 1 484 ? -21.740 44.233 4.332 1.00 72.75 484 ILE A O 1
ATOM 4020 N N . VAL A 1 485 ? -20.507 42.428 4.822 1.00 63.72 485 VAL A N 1
ATOM 4021 C CA . VAL A 1 485 ? -21.526 41.448 4.429 1.00 63.72 485 VAL A CA 1
ATOM 4022 C C . VAL A 1 485 ? -22.738 41.561 5.367 1.00 63.72 485 VAL A C 1
ATOM 4024 O O . VAL A 1 485 ? -22.632 41.380 6.580 1.00 63.72 485 VAL A O 1
ATOM 4027 N N . THR A 1 486 ? -23.916 41.872 4.815 1.00 67.00 486 THR A N 1
ATOM 4028 C CA . THR A 1 486 ? -25.132 42.189 5.596 1.00 67.00 486 THR A CA 1
ATOM 4029 C C . THR A 1 486 ? -26.120 41.026 5.747 1.00 67.00 486 THR A C 1
ATOM 4031 O O . THR A 1 486 ? -27.039 41.116 6.563 1.00 67.00 486 THR A O 1
ATOM 4034 N N . HIS A 1 487 ? -25.946 39.929 5.006 1.00 57.75 487 HIS A N 1
ATOM 4035 C CA . HIS A 1 487 ? -26.829 38.757 5.014 1.00 57.75 487 HIS A CA 1
ATOM 4036 C C . HIS A 1 487 ? -25.991 37.470 4.953 1.00 57.75 487 HIS A C 1
ATOM 4038 O O . HIS A 1 487 ? -25.036 37.409 4.182 1.00 57.75 487 HIS A O 1
ATOM 4044 N N . ILE A 1 488 ? -26.342 36.457 5.759 1.00 52.75 488 ILE A N 1
ATOM 4045 C CA . ILE A 1 488 ? -25.741 35.117 5.667 1.00 52.75 488 ILE A CA 1
ATOM 4046 C C . ILE A 1 488 ? -26.394 34.429 4.468 1.00 52.75 488 ILE A C 1
ATOM 4048 O O . ILE A 1 488 ? -27.580 34.108 4.507 1.00 52.75 488 ILE A O 1
ATOM 4052 N N . LEU A 1 489 ? -25.636 34.260 3.393 1.00 44.91 489 LEU A N 1
ATOM 4053 C CA . LEU A 1 489 ? -26.017 33.449 2.243 1.00 44.91 489 LEU A CA 1
ATOM 4054 C C . LEU A 1 489 ? -25.282 32.117 2.396 1.00 44.91 489 LEU A C 1
ATOM 4056 O O . LEU A 1 489 ? -24.105 32.051 2.075 1.00 44.91 489 LEU A O 1
ATOM 4060 N N . ASP A 1 490 ? -25.992 31.125 2.938 1.00 45.12 490 ASP A N 1
ATOM 4061 C CA . ASP A 1 490 ? -25.643 29.698 3.046 1.00 45.12 490 ASP A CA 1
ATOM 4062 C C . ASP A 1 490 ? -24.358 29.282 3.798 1.00 45.12 490 ASP A C 1
ATOM 4064 O O . ASP A 1 490 ? -23.272 29.824 3.619 1.00 45.12 490 ASP A O 1
ATOM 4068 N N . LEU A 1 491 ? -24.488 28.240 4.630 1.00 43.28 491 LEU A N 1
ATOM 4069 C CA . LEU A 1 491 ? -23.393 27.581 5.369 1.00 43.28 491 LEU A CA 1
ATOM 4070 C C . LEU A 1 491 ? -22.715 26.458 4.561 1.00 43.28 491 LEU A C 1
ATOM 4072 O O . LEU A 1 491 ? -21.764 25.847 5.043 1.00 43.28 491 LEU A O 1
ATOM 4076 N N . ASP A 1 492 ? -23.193 26.183 3.345 1.00 36.62 492 ASP A N 1
ATOM 4077 C CA . ASP A 1 492 ? -22.780 25.031 2.536 1.00 36.62 492 ASP A CA 1
ATOM 4078 C C . ASP A 1 492 ? -22.048 25.444 1.249 1.00 36.62 492 ASP A C 1
ATOM 4080 O O . ASP A 1 492 ? -22.340 24.989 0.143 1.00 36.62 492 ASP A O 1
ATOM 4084 N N . PHE A 1 493 ? -21.049 26.321 1.376 1.00 38.44 493 PHE A N 1
ATOM 4085 C CA . PHE A 1 493 ? -20.062 26.508 0.313 1.00 38.44 493 PHE A CA 1
ATOM 4086 C C . PHE A 1 493 ? -18.965 25.458 0.433 1.00 38.44 493 PHE A C 1
ATOM 4088 O O . PHE A 1 493 ? -17.812 25.762 0.735 1.00 38.44 493 PHE A O 1
ATOM 4095 N N . ASN A 1 494 ? -19.306 24.210 0.117 1.00 40.62 494 ASN A N 1
ATOM 4096 C CA . ASN A 1 494 ? -18.297 23.263 -0.321 1.00 40.62 494 ASN A CA 1
ATOM 4097 C C . ASN A 1 494 ? -17.688 23.801 -1.622 1.00 40.62 494 ASN A C 1
ATOM 4099 O O . ASN A 1 494 ? -18.219 23.588 -2.713 1.00 40.62 494 ASN A O 1
ATOM 4103 N N . SER A 1 495 ? -16.550 24.492 -1.539 1.00 40.09 495 SER A N 1
ATOM 4104 C CA . SER A 1 495 ? -15.699 24.646 -2.718 1.00 40.09 495 SER A CA 1
ATOM 4105 C C . SER A 1 495 ? -15.072 23.288 -3.000 1.00 40.09 495 SER A C 1
ATOM 4107 O O . SER A 1 495 ? -13.956 23.004 -2.580 1.00 40.09 495 SER A O 1
ATOM 4109 N N . LEU A 1 496 ? -15.830 22.417 -3.665 1.00 40.00 496 LEU A N 1
ATOM 4110 C CA . LEU A 1 496 ? -15.314 21.178 -4.215 1.00 40.00 496 LEU A CA 1
ATOM 4111 C C . LEU A 1 496 ? -14.431 21.571 -5.393 1.00 40.00 496 LEU A C 1
ATOM 4113 O O . LEU A 1 496 ? -14.922 22.060 -6.409 1.00 40.00 496 LEU A O 1
ATOM 4117 N N . TYR A 1 497 ? -13.127 21.364 -5.263 1.00 41.16 497 TYR A N 1
ATOM 4118 C CA . TYR A 1 497 ? -12.208 21.408 -6.394 1.00 41.16 497 TYR A CA 1
ATOM 4119 C C . TYR A 1 497 ? -12.044 19.984 -6.927 1.00 41.16 497 TYR A C 1
ATOM 4121 O O . TYR A 1 497 ? -11.076 19.317 -6.561 1.00 41.16 497 TYR A O 1
ATOM 4129 N N . PRO A 1 498 ? -12.968 19.450 -7.751 1.00 37.62 498 PRO A N 1
ATOM 4130 C CA . PRO A 1 498 ? -12.752 18.140 -8.335 1.00 37.62 498 PRO A CA 1
ATOM 4131 C C . PRO A 1 498 ? -11.441 18.180 -9.121 1.00 37.62 498 PRO A C 1
ATOM 4133 O O . PRO A 1 498 ? -11.207 19.082 -9.930 1.00 37.62 498 PRO A O 1
ATOM 4136 N N . SER A 1 499 ? -10.575 17.197 -8.885 1.00 42.69 499 SER A N 1
ATOM 4137 C CA . SER A 1 499 ? -9.438 16.967 -9.768 1.00 42.69 499 SER A CA 1
ATOM 4138 C C . SER A 1 499 ? -10.005 16.599 -11.139 1.00 42.69 499 SER A C 1
ATOM 4140 O O . SER A 1 499 ? -10.540 15.508 -11.332 1.00 42.69 499 SER A O 1
ATOM 4142 N N . VAL A 1 500 ? -9.991 17.553 -12.070 1.00 38.41 500 VAL A N 1
ATOM 4143 C CA . VAL A 1 500 ? -10.541 17.346 -13.410 1.00 38.41 500 VAL A CA 1
ATOM 4144 C C . VAL A 1 500 ? -9.594 16.445 -14.195 1.00 38.41 500 VAL A C 1
ATOM 4146 O O . VAL A 1 500 ? -8.399 16.715 -14.314 1.00 38.41 500 VAL A O 1
ATOM 4149 N N . PHE A 1 501 ? -10.150 15.349 -14.701 1.00 45.28 501 PHE A N 1
ATOM 4150 C CA . PHE A 1 501 ? -9.462 14.362 -15.517 1.00 45.28 501 PHE A CA 1
ATOM 4151 C C . PHE A 1 501 ? -8.820 14.988 -16.767 1.00 45.28 501 PHE A C 1
ATOM 4153 O O . PHE A 1 501 ? -9.359 15.908 -17.386 1.00 45.28 501 PHE A O 1
ATOM 4160 N N . CYS A 1 502 ? -7.696 14.411 -17.193 1.00 46.59 502 CYS A N 1
ATOM 4161 C CA . CYS A 1 502 ? -7.183 14.566 -18.552 1.00 46.59 502 CYS A CA 1
ATOM 4162 C C . CYS A 1 502 ? -8.205 13.989 -19.547 1.00 46.59 502 CYS A C 1
ATOM 4164 O O . CYS A 1 502 ? -8.734 12.905 -19.316 1.00 46.59 502 CYS A O 1
ATOM 4166 N N . GLY A 1 503 ? -8.486 14.704 -20.639 1.00 47.69 503 GLY A N 1
ATOM 4167 C CA . GLY A 1 503 ? -9.410 14.266 -21.695 1.00 47.69 503 GLY A CA 1
ATOM 4168 C C . GLY A 1 503 ? -10.859 14.762 -21.597 1.00 47.69 503 GLY A C 1
ATOM 4169 O O . GLY A 1 503 ? -11.618 14.544 -22.538 1.00 47.69 503 GLY A O 1
ATOM 4170 N N . ILE A 1 504 ? -11.258 15.471 -20.533 1.00 49.62 504 ILE A N 1
ATOM 4171 C CA . ILE A 1 504 ? -12.600 16.080 -20.468 1.00 49.62 504 ILE A CA 1
ATOM 4172 C C . ILE A 1 504 ? -12.639 17.346 -21.324 1.00 49.62 504 ILE A C 1
ATOM 4174 O O . ILE A 1 504 ? -11.766 18.213 -21.220 1.00 49.62 504 ILE A O 1
ATOM 4178 N N . PHE A 1 505 ? -13.682 17.452 -22.150 1.00 54.25 505 PHE A N 1
ATOM 4179 C CA . PHE A 1 505 ? -13.966 18.641 -22.939 1.00 54.25 505 PHE A CA 1
ATOM 4180 C C . PHE A 1 505 ? -14.233 19.842 -22.019 1.00 54.25 505 PHE A C 1
ATOM 4182 O O . PHE A 1 505 ? -15.231 19.901 -21.304 1.00 54.25 505 PHE A O 1
ATOM 4189 N N . ASN A 1 506 ? -13.346 20.827 -22.053 1.00 55.69 506 ASN A N 1
ATOM 4190 C CA . ASN A 1 506 ? -13.461 22.094 -21.362 1.00 55.69 506 ASN A CA 1
ATOM 4191 C C . ASN A 1 506 ? -13.573 23.224 -22.389 1.00 55.69 506 ASN A C 1
ATOM 4193 O O . ASN A 1 506 ? -12.575 23.691 -22.943 1.00 55.69 506 ASN A O 1
ATOM 4197 N N . LYS A 1 507 ? -14.804 23.710 -22.588 1.00 57.66 507 LYS A N 1
ATOM 4198 C CA . LYS A 1 507 ? -15.121 24.847 -23.471 1.00 57.66 507 LYS A CA 1
ATOM 4199 C C . LYS A 1 507 ? -14.318 26.117 -23.162 1.00 57.66 507 LYS A C 1
ATOM 4201 O O . LYS A 1 507 ? -14.178 26.974 -24.024 1.00 57.66 507 LYS A O 1
ATOM 4206 N N . ASN A 1 508 ? -13.781 26.238 -21.946 1.00 48.47 508 ASN A N 1
ATOM 4207 C CA . ASN A 1 508 ? -12.979 27.381 -21.526 1.00 48.47 508 ASN A CA 1
ATOM 4208 C C . ASN A 1 508 ? -11.491 27.272 -21.927 1.00 48.47 508 ASN A C 1
ATOM 4210 O O . ASN A 1 508 ? -10.738 28.191 -21.610 1.00 48.47 508 ASN A O 1
ATOM 4214 N N . ASN A 1 509 ? -11.056 26.188 -22.590 1.00 52.59 509 ASN A N 1
ATOM 4215 C CA . ASN A 1 509 ? -9.685 26.005 -23.090 1.00 52.59 509 ASN A CA 1
ATOM 4216 C C . ASN A 1 509 ? -9.649 25.706 -24.608 1.00 52.59 509 ASN A C 1
ATOM 4218 O O . ASN A 1 509 ? -9.375 24.576 -25.014 1.00 52.59 509 ASN A O 1
ATOM 4222 N N . PRO A 1 510 ? -9.942 26.687 -25.480 1.00 52.81 510 PRO A N 1
ATOM 4223 C CA . PRO A 1 510 ? -10.015 26.453 -26.926 1.00 52.81 510 PRO A CA 1
ATOM 4224 C C . PRO A 1 510 ? -8.658 26.086 -27.555 1.00 52.81 510 PRO A C 1
ATOM 4226 O O . PRO A 1 510 ? -8.617 25.377 -28.557 1.00 52.81 510 PRO A O 1
ATOM 4229 N N . TYR A 1 511 ? -7.542 26.505 -26.949 1.00 52.25 511 TYR A N 1
ATOM 4230 C CA . TYR A 1 511 ? -6.187 26.360 -27.504 1.00 52.25 511 TYR A CA 1
ATOM 4231 C C . TYR A 1 511 ? -5.668 24.919 -27.521 1.00 52.25 511 TYR A C 1
ATOM 4233 O O . TYR A 1 511 ? -4.718 24.610 -28.232 1.00 52.25 511 TYR A O 1
ATOM 4241 N N . THR A 1 512 ? -6.295 24.032 -26.750 1.00 54.25 512 THR A N 1
ATOM 4242 C CA . THR A 1 512 ? -5.978 22.601 -26.697 1.00 54.25 512 THR A CA 1
ATOM 4243 C C . THR A 1 512 ? -7.044 21.741 -27.383 1.00 54.25 512 THR A C 1
ATOM 4245 O O . THR A 1 512 ? -7.141 20.545 -27.108 1.00 54.25 512 THR A O 1
ATOM 4248 N N . GLY A 1 513 ? -7.891 22.338 -28.234 1.00 61.66 513 GLY A N 1
ATOM 4249 C CA . GLY A 1 513 ? -9.072 21.667 -28.785 1.00 61.66 513 GLY A CA 1
ATOM 4250 C C . GLY A 1 513 ? -10.097 21.330 -27.699 1.00 61.66 513 GLY A C 1
ATOM 4251 O O . GLY A 1 513 ? -10.755 20.295 -27.768 1.00 61.66 513 GLY A O 1
ATOM 4252 N N . CYS A 1 514 ? -10.168 22.162 -26.651 1.00 61.28 514 CYS A N 1
ATOM 4253 C CA . CYS A 1 514 ? -10.968 21.937 -25.450 1.00 61.28 514 CYS A CA 1
ATOM 4254 C C . CYS A 1 514 ? -10.568 20.694 -24.643 1.00 61.28 514 CYS A C 1
ATOM 4256 O O . CYS A 1 514 ? -11.324 20.291 -23.774 1.00 61.28 514 CYS A O 1
ATOM 4258 N N . LYS A 1 515 ? -9.393 20.087 -24.849 1.00 56.69 515 LYS A N 1
ATOM 4259 C CA . LYS A 1 515 ? -8.944 18.919 -24.069 1.00 56.69 515 LYS A CA 1
ATOM 4260 C C . LYS A 1 515 ? -7.929 19.326 -22.999 1.00 56.69 515 LYS A C 1
ATOM 4262 O O . LYS A 1 515 ? -7.035 20.130 -23.248 1.00 56.69 515 LYS A O 1
ATOM 4267 N N . MET A 1 516 ? -8.041 18.782 -21.791 1.00 59.19 516 MET A N 1
ATOM 4268 C CA . MET A 1 516 ? -6.960 18.859 -20.799 1.00 59.19 516 MET A CA 1
ATOM 4269 C C . MET A 1 516 ? -5.940 17.756 -21.089 1.00 59.19 516 MET A C 1
ATOM 4271 O O . MET A 1 516 ? -6.333 16.595 -21.157 1.00 59.19 516 MET A O 1
ATOM 4275 N N . TYR A 1 517 ? -4.662 18.111 -21.253 1.00 59.38 517 TYR A N 1
ATOM 4276 C CA . TYR A 1 517 ? -3.568 17.165 -21.501 1.00 59.38 517 TYR A CA 1
ATOM 4277 C C . TYR A 1 517 ? -2.770 16.903 -20.219 1.00 59.38 517 TYR A C 1
ATOM 4279 O O . TYR A 1 517 ? -2.418 17.835 -19.496 1.00 59.38 517 TYR A O 1
ATOM 4287 N N . MET A 1 518 ? -2.450 15.638 -19.959 1.00 59.62 518 MET A N 1
ATOM 4288 C CA . MET A 1 518 ? -1.482 15.218 -18.948 1.00 59.62 518 MET A CA 1
ATOM 4289 C C . MET A 1 518 ? -0.153 14.936 -19.644 1.00 59.62 518 MET A C 1
ATOM 4291 O O . MET A 1 518 ? -0.130 14.392 -20.747 1.00 59.62 518 MET A O 1
ATOM 4295 N N . ALA A 1 519 ? 0.958 15.326 -19.022 1.00 62.31 519 ALA A N 1
ATOM 4296 C CA . ALA A 1 519 ? 2.271 15.066 -19.591 1.00 62.31 519 ALA A CA 1
ATOM 4297 C C . ALA A 1 519 ? 2.504 13.547 -19.701 1.00 62.31 519 ALA A C 1
ATOM 4299 O O . ALA A 1 519 ? 2.524 12.849 -18.690 1.00 62.31 519 ALA A O 1
ATOM 4300 N N . GLY A 1 520 ? 2.659 13.055 -20.933 1.00 66.12 520 GLY A N 1
ATOM 4301 C CA . GLY A 1 520 ? 3.001 11.661 -21.222 1.00 66.12 520 GLY A CA 1
ATOM 4302 C C . GLY A 1 520 ? 4.489 11.400 -20.992 1.00 66.12 520 GLY A C 1
ATOM 4303 O O . GLY A 1 520 ? 4.888 10.788 -20.006 1.00 66.12 520 GLY A O 1
ATOM 4304 N N . ARG A 1 521 ? 5.321 11.942 -21.889 1.00 74.25 521 ARG A N 1
ATOM 4305 C CA . ARG A 1 521 ? 6.789 11.877 -21.837 1.00 74.25 521 ARG A CA 1
ATOM 4306 C C . ARG A 1 521 ? 7.413 13.213 -22.221 1.00 74.25 521 ARG A C 1
ATOM 4308 O O . ARG A 1 521 ? 6.874 13.942 -23.054 1.00 74.25 521 ARG A O 1
ATOM 4315 N N . VAL A 1 522 ? 8.585 13.504 -21.669 1.00 79.81 522 VAL A N 1
ATOM 4316 C CA . VAL A 1 522 ? 9.384 14.666 -22.069 1.00 79.81 522 VAL A CA 1
ATOM 4317 C C . VAL A 1 522 ? 10.245 14.269 -23.263 1.00 79.81 522 VAL A C 1
ATOM 4319 O O . VAL A 1 522 ? 11.160 13.466 -23.132 1.00 79.81 522 VAL A O 1
ATOM 4322 N N . ILE A 1 523 ? 9.949 14.820 -24.440 1.00 79.81 523 ILE A N 1
ATOM 4323 C CA . ILE A 1 523 ? 10.735 14.547 -25.656 1.00 79.81 523 ILE A CA 1
ATOM 4324 C C . ILE A 1 523 ? 12.012 15.390 -25.664 1.00 79.81 523 ILE A C 1
ATOM 4326 O O . ILE A 1 523 ? 13.082 14.919 -26.046 1.00 79.81 523 ILE A O 1
ATOM 4330 N N . LYS A 1 524 ? 11.901 16.659 -25.257 1.00 83.44 524 LYS A N 1
ATOM 4331 C CA . LYS A 1 524 ? 13.011 17.608 -25.281 1.00 83.44 524 LYS A CA 1
ATOM 4332 C C . LYS A 1 524 ? 12.779 18.772 -24.323 1.00 83.44 524 LYS A C 1
ATOM 4334 O O . LYS A 1 524 ? 11.667 19.276 -24.219 1.00 83.44 524 LYS A O 1
ATOM 4339 N N . HIS A 1 525 ? 13.853 19.237 -23.690 1.00 84.81 525 HIS A N 1
ATOM 4340 C CA . HIS A 1 525 ? 13.886 20.468 -22.902 1.00 84.81 525 HIS A CA 1
ATOM 4341 C C . HIS A 1 525 ? 14.947 21.412 -23.487 1.00 84.81 525 HIS A C 1
ATOM 4343 O O . HIS A 1 525 ? 16.092 21.008 -23.690 1.00 84.81 525 HIS A O 1
ATOM 4349 N N . ILE A 1 526 ? 14.566 22.651 -23.820 1.00 84.00 526 ILE A N 1
ATOM 4350 C CA . ILE A 1 526 ? 15.444 23.623 -24.488 1.00 84.00 526 ILE A CA 1
ATOM 4351 C C . ILE A 1 526 ? 15.603 24.866 -23.612 1.00 84.00 526 ILE A C 1
ATOM 4353 O O . ILE A 1 526 ? 14.654 25.619 -23.404 1.00 84.00 526 ILE A O 1
ATOM 4357 N N . LYS A 1 527 ? 16.839 25.131 -23.178 1.00 81.00 527 LYS A N 1
ATOM 4358 C CA . LYS A 1 527 ? 17.215 26.330 -22.421 1.00 81.00 527 LYS A CA 1
ATOM 4359 C C . LYS A 1 527 ? 17.925 27.334 -23.323 1.00 81.00 527 LYS A C 1
ATOM 4361 O O . LYS A 1 527 ? 19.118 27.214 -23.583 1.00 81.00 527 LYS A O 1
ATOM 4366 N N . ILE A 1 528 ? 17.190 28.323 -23.827 1.00 77.25 528 ILE A N 1
ATOM 4367 C CA . ILE A 1 528 ? 17.766 29.359 -24.708 1.00 77.25 528 ILE A CA 1
ATOM 4368 C C . ILE A 1 528 ? 18.411 30.495 -23.910 1.00 77.25 528 ILE A C 1
ATOM 4370 O O . ILE A 1 528 ? 19.443 31.022 -24.310 1.00 77.25 528 ILE A O 1
ATOM 4374 N N . ARG A 1 529 ? 17.801 30.904 -22.792 1.00 69.50 529 ARG A N 1
ATOM 4375 C CA . ARG A 1 529 ? 18.206 32.123 -22.066 1.00 69.50 529 ARG A CA 1
ATOM 4376 C C . ARG A 1 529 ? 19.443 31.952 -21.186 1.00 69.50 529 ARG A C 1
ATOM 4378 O O . ARG A 1 529 ? 20.039 32.951 -20.814 1.00 69.50 529 ARG A O 1
ATOM 4385 N N . GLU A 1 530 ? 19.816 30.717 -20.877 1.00 69.38 530 GLU A N 1
ATOM 4386 C CA . GLU A 1 530 ? 20.979 30.390 -20.041 1.00 69.38 530 GLU A CA 1
ATOM 4387 C C . GLU A 1 530 ? 22.277 30.271 -20.859 1.00 69.38 530 GLU A C 1
ATOM 4389 O O . GLU A 1 530 ? 23.356 30.180 -20.286 1.00 69.38 530 GLU A O 1
ATOM 4394 N N . SER A 1 531 ? 22.188 30.296 -22.195 1.00 74.06 531 SER A N 1
ATOM 4395 C CA . SER A 1 531 ? 23.360 30.247 -23.069 1.00 74.06 531 SER A CA 1
ATOM 4396 C C . SER A 1 531 ? 23.832 31.649 -23.460 1.00 74.06 531 SER A C 1
ATOM 4398 O O . SER A 1 531 ? 23.055 32.475 -23.958 1.00 74.06 531 SER A O 1
ATOM 4400 N N . ASN A 1 532 ? 25.131 31.889 -23.276 1.00 78.12 532 ASN A N 1
ATOM 4401 C CA . ASN A 1 532 ? 25.825 33.081 -23.768 1.00 78.12 532 ASN A CA 1
ATOM 4402 C C . ASN A 1 532 ? 26.234 32.956 -25.247 1.00 78.12 532 ASN A C 1
ATOM 4404 O O . ASN A 1 532 ? 26.651 33.944 -25.845 1.00 78.12 532 ASN A O 1
ATOM 4408 N N . ASP A 1 533 ? 26.090 31.771 -25.843 1.00 87.00 533 ASP A N 1
ATOM 4409 C CA . ASP A 1 533 ? 26.423 31.500 -27.240 1.00 87.00 533 ASP A CA 1
ATOM 4410 C C . ASP A 1 533 ? 25.264 31.908 -28.164 1.00 87.00 533 ASP A C 1
ATOM 4412 O O . ASP A 1 533 ? 24.161 31.354 -28.111 1.00 87.00 533 ASP A O 1
ATOM 4416 N N . GLN A 1 534 ? 25.515 32.904 -29.013 1.00 84.56 534 GLN A N 1
ATOM 4417 C CA . GLN A 1 534 ? 24.532 33.429 -29.954 1.00 84.56 534 GLN A CA 1
ATOM 4418 C C . GLN A 1 534 ? 24.127 32.402 -31.021 1.00 84.56 534 GLN A C 1
ATOM 4420 O O . GLN A 1 534 ? 22.935 32.290 -31.310 1.00 84.56 534 GLN A O 1
ATOM 4425 N N . ASP A 1 535 ? 25.074 31.630 -31.554 1.00 86.50 535 ASP A N 1
ATOM 4426 C CA . ASP A 1 535 ? 24.819 30.655 -32.619 1.00 86.50 535 ASP A CA 1
ATOM 4427 C C . ASP A 1 535 ? 23.961 29.493 -32.105 1.00 86.50 535 ASP A C 1
ATOM 4429 O O . ASP A 1 535 ? 22.962 29.098 -32.719 1.00 86.50 535 ASP A O 1
ATOM 4433 N N . TYR A 1 536 ? 24.258 29.034 -30.886 1.00 86.19 536 TYR A N 1
ATOM 4434 C CA . TYR A 1 536 ? 23.410 28.078 -30.183 1.00 86.19 536 TYR A CA 1
ATOM 4435 C C . TYR A 1 536 ? 21.979 28.609 -30.013 1.00 86.19 536 TYR A C 1
ATOM 4437 O O . TYR A 1 536 ? 21.011 27.891 -30.289 1.00 86.19 536 TYR A O 1
ATOM 4445 N N . ARG A 1 537 ? 21.815 29.866 -29.571 1.00 82.56 537 ARG A N 1
ATOM 4446 C CA . ARG A 1 537 ? 20.485 30.468 -29.370 1.00 82.56 537 ARG A CA 1
ATOM 4447 C C . ARG A 1 537 ? 19.696 30.543 -30.669 1.00 82.56 537 ARG A C 1
ATOM 4449 O O . ARG A 1 537 ? 18.513 30.207 -30.663 1.00 82.56 537 ARG A O 1
ATOM 4456 N N . ASP A 1 538 ? 20.326 30.948 -31.762 1.00 85.25 538 ASP A N 1
ATOM 4457 C CA . ASP A 1 538 ? 19.655 31.095 -33.054 1.00 85.25 538 ASP A CA 1
ATOM 4458 C C . ASP A 1 538 ? 19.297 29.735 -33.663 1.00 85.25 538 ASP A C 1
ATOM 4460 O O . ASP A 1 538 ? 18.164 29.536 -34.115 1.00 85.25 538 ASP A O 1
ATOM 4464 N N . THR A 1 539 ? 20.185 28.747 -33.532 1.00 88.06 539 THR A N 1
ATOM 4465 C CA . THR A 1 539 ? 19.911 27.355 -33.914 1.00 88.06 539 THR A CA 1
ATOM 4466 C C . THR A 1 539 ? 18.724 26.780 -33.137 1.00 88.06 539 THR A C 1
ATOM 4468 O O . THR A 1 539 ? 17.806 26.205 -33.729 1.00 88.06 539 THR A O 1
ATOM 4471 N N . LYS A 1 540 ? 18.684 26.966 -31.811 1.00 87.12 540 LYS A N 1
ATOM 4472 C CA . LYS A 1 540 ? 17.578 26.473 -30.974 1.00 87.12 540 LYS A CA 1
ATOM 4473 C C . LYS A 1 540 ? 16.270 27.218 -31.203 1.00 87.12 540 LYS A C 1
ATOM 4475 O O . LYS A 1 540 ? 15.218 26.586 -31.165 1.00 87.12 540 LYS A O 1
ATOM 4480 N N . ARG A 1 541 ? 16.309 28.521 -31.502 1.00 84.12 541 ARG A N 1
ATOM 4481 C CA . ARG A 1 541 ? 15.119 29.274 -31.931 1.00 84.12 541 ARG A CA 1
ATOM 4482 C C . ARG A 1 541 ? 14.545 28.706 -33.220 1.00 84.12 541 ARG A C 1
ATOM 4484 O O . ARG A 1 541 ? 13.344 28.468 -33.277 1.00 84.12 541 ARG A O 1
ATOM 4491 N N . LYS A 1 542 ? 15.385 28.457 -34.228 1.00 86.88 542 LYS A N 1
ATOM 4492 C CA . LYS A 1 542 ? 14.946 27.874 -35.502 1.00 86.88 542 LYS A CA 1
ATOM 4493 C C . LYS A 1 542 ? 14.321 26.496 -35.296 1.00 86.88 542 LYS A C 1
ATOM 4495 O O . LYS A 1 542 ? 13.245 26.226 -35.818 1.00 86.88 542 LYS A O 1
ATOM 4500 N N . GLU A 1 543 ? 14.952 25.663 -34.472 1.00 86.00 543 GLU A N 1
ATOM 4501 C CA . GLU A 1 543 ? 14.410 24.363 -34.080 1.00 86.00 543 GLU A CA 1
ATOM 4502 C C . GLU A 1 543 ? 13.031 24.485 -33.403 1.00 86.00 543 GLU A C 1
ATOM 4504 O O . GLU A 1 543 ? 12.092 23.797 -33.796 1.00 86.00 543 GLU A O 1
ATOM 4509 N N . MET A 1 544 ? 12.875 25.398 -32.438 1.00 83.31 544 MET A N 1
ATOM 4510 C CA . MET A 1 544 ? 11.585 25.650 -31.783 1.00 83.31 544 MET A CA 1
ATOM 4511 C C . MET A 1 544 ? 10.524 26.154 -32.761 1.00 83.31 544 MET A C 1
ATOM 4513 O O . MET A 1 544 ? 9.390 25.693 -32.701 1.00 83.31 544 MET A O 1
ATOM 4517 N N . MET A 1 545 ? 10.874 27.058 -33.680 1.00 84.00 545 MET A N 1
ATOM 4518 C CA . MET A 1 545 ? 9.937 27.566 -34.686 1.00 84.00 545 MET A CA 1
ATOM 4519 C C . MET A 1 545 ? 9.477 26.472 -35.650 1.00 84.00 545 MET A C 1
ATOM 4521 O O . MET A 1 545 ? 8.310 26.465 -36.024 1.00 84.00 545 MET A O 1
ATOM 4525 N N . ASN A 1 546 ? 10.346 25.523 -36.007 1.00 85.94 546 ASN A N 1
ATOM 4526 C CA . ASN A 1 546 ? 9.953 24.371 -36.820 1.00 85.94 546 ASN A CA 1
ATOM 4527 C C . ASN A 1 546 ? 8.921 23.496 -36.095 1.00 85.94 546 ASN A C 1
ATOM 4529 O O . ASN A 1 546 ? 7.954 23.065 -36.712 1.00 85.94 546 ASN A O 1
ATOM 4533 N N . ILE A 1 547 ? 9.095 23.273 -34.787 1.00 80.69 547 ILE A N 1
ATOM 4534 C CA . ILE A 1 547 ? 8.129 22.521 -33.969 1.00 80.69 547 ILE A CA 1
ATOM 4535 C C . ILE A 1 547 ? 6.809 23.290 -33.872 1.00 80.69 547 ILE A C 1
ATOM 4537 O O . ILE A 1 547 ? 5.750 22.729 -34.137 1.00 80.69 547 ILE A O 1
ATOM 4541 N N . ILE A 1 548 ? 6.874 24.585 -33.537 1.00 77.25 548 ILE A N 1
ATOM 4542 C CA . ILE A 1 548 ? 5.695 25.447 -33.401 1.00 77.25 548 ILE A CA 1
ATOM 4543 C C . ILE A 1 548 ? 4.912 25.482 -34.707 1.00 77.25 548 ILE A C 1
ATOM 4545 O O . ILE A 1 548 ? 3.695 25.387 -34.656 1.00 77.25 548 ILE A O 1
ATOM 4549 N N . ASN A 1 549 ? 5.582 25.599 -35.856 1.00 81.94 549 ASN A N 1
ATOM 4550 C CA . ASN A 1 549 ? 4.947 25.743 -37.165 1.00 81.94 549 ASN A CA 1
ATOM 4551 C C . ASN A 1 549 ? 4.589 24.416 -37.845 1.00 81.94 549 ASN A C 1
ATOM 4553 O O . ASN A 1 549 ? 3.957 24.457 -38.897 1.00 81.94 549 ASN A O 1
ATOM 4557 N N . SER A 1 550 ? 4.960 23.269 -37.272 1.00 82.56 550 SER A N 1
ATOM 4558 C CA . SER A 1 550 ? 4.632 21.969 -37.857 1.00 82.56 550 SER A CA 1
ATOM 4559 C C . SER A 1 550 ? 3.121 21.739 -37.878 1.00 82.56 550 SER A C 1
ATOM 4561 O O . SER A 1 550 ? 2.437 21.972 -36.879 1.00 82.56 550 SER A O 1
ATOM 4563 N N . GLU A 1 551 ? 2.600 21.234 -38.995 1.00 79.62 551 GLU A N 1
ATOM 4564 C CA . GLU A 1 551 ? 1.205 20.789 -39.102 1.00 79.62 551 GLU A CA 1
ATOM 4565 C C . GLU A 1 551 ? 0.934 19.553 -38.231 1.00 79.62 551 GLU A C 1
ATOM 4567 O O . GLU A 1 551 ? -0.186 19.373 -37.746 1.00 79.62 551 GLU A O 1
ATOM 4572 N N . ASP A 1 552 ? 1.979 18.770 -37.922 1.00 80.25 552 ASP A N 1
ATOM 4573 C CA . ASP A 1 552 ? 1.892 17.584 -37.064 1.00 80.25 552 ASP A CA 1
ATOM 4574 C C . ASP A 1 552 ? 1.325 17.910 -35.679 1.00 80.25 552 ASP A C 1
ATOM 4576 O O . ASP A 1 552 ? 0.733 17.032 -35.055 1.00 80.25 552 ASP A O 1
ATOM 4580 N N . ARG A 1 553 ? 1.442 19.164 -35.208 1.00 69.38 553 ARG A N 1
ATOM 4581 C CA . ARG A 1 553 ? 0.963 19.617 -33.888 1.00 69.38 553 ARG A CA 1
ATOM 4582 C C . ARG A 1 553 ? -0.537 19.395 -33.656 1.00 69.38 553 ARG A C 1
ATOM 4584 O O . ARG A 1 553 ? -0.960 19.371 -32.505 1.00 69.38 553 ARG A O 1
ATOM 4591 N N . PHE A 1 554 ? -1.325 19.249 -34.724 1.00 70.44 554 PHE A N 1
ATOM 4592 C CA . PHE A 1 554 ? -2.761 18.955 -34.659 1.00 70.44 554 PHE A CA 1
ATOM 4593 C C . PHE A 1 554 ? -3.108 17.499 -34.989 1.00 70.44 554 PHE A C 1
ATOM 4595 O O . PHE A 1 554 ? -4.274 17.122 -34.903 1.00 70.44 554 PHE A O 1
ATOM 4602 N N . SER A 1 555 ? -2.127 16.685 -35.377 1.00 73.69 555 SER A N 1
ATOM 4603 C CA . SER A 1 555 ? -2.351 15.268 -35.657 1.00 73.69 555 SER A CA 1
ATOM 4604 C C . SER A 1 555 ? -2.443 14.466 -34.357 1.00 73.69 555 SER A C 1
ATOM 4606 O O . SER A 1 555 ? -1.713 14.732 -33.403 1.00 73.69 555 SER A O 1
ATOM 4608 N N . GLU A 1 556 ? -3.310 13.456 -34.320 1.00 66.94 556 GLU A N 1
ATOM 4609 C CA . GLU A 1 556 ? -3.420 12.573 -33.151 1.00 66.94 556 GLU A CA 1
ATOM 4610 C C . GLU A 1 556 ? -2.197 11.651 -33.002 1.00 66.94 556 GLU A C 1
ATOM 4612 O O . GLU A 1 556 ? -1.820 11.307 -31.885 1.00 66.94 556 GLU A O 1
ATOM 4617 N N . GLU A 1 557 ? -1.532 11.302 -34.108 1.00 67.69 557 GLU A N 1
ATOM 4618 C CA . GLU A 1 557 ? -0.389 10.378 -34.112 1.00 67.69 557 GLU A CA 1
ATOM 4619 C C . GLU A 1 557 ? 0.965 11.061 -33.863 1.00 67.69 557 GLU A C 1
ATOM 4621 O O . GLU A 1 557 ? 1.838 10.487 -33.210 1.00 67.69 557 GLU A O 1
ATOM 4626 N N . LYS A 1 558 ? 1.168 12.279 -34.387 1.00 70.44 558 LYS A N 1
ATOM 4627 C CA . LYS A 1 558 ? 2.455 13.003 -34.331 1.00 70.44 558 LYS A CA 1
ATOM 4628 C C . LYS A 1 558 ? 2.391 14.295 -33.517 1.00 70.44 558 LYS A C 1
ATOM 4630 O O . LYS A 1 558 ? 3.417 14.955 -33.345 1.00 70.44 558 LYS A O 1
ATOM 4635 N N . GLY A 1 559 ? 1.213 14.649 -33.002 1.00 71.31 559 GLY A N 1
ATOM 4636 C CA . GLY A 1 559 ? 0.993 15.834 -32.184 1.00 71.31 559 GLY A CA 1
ATOM 4637 C C . GLY A 1 559 ? 1.889 15.854 -30.956 1.00 71.31 559 GLY A C 1
ATOM 4638 O O . GLY A 1 559 ? 1.913 14.920 -30.157 1.00 71.31 559 GLY A O 1
ATOM 4639 N N . GLN A 1 560 ? 2.631 16.946 -30.790 1.00 71.19 560 GLN A N 1
ATOM 4640 C CA . GLN A 1 560 ? 3.452 17.191 -29.611 1.00 71.19 560 GLN A CA 1
ATOM 4641 C C . GLN A 1 560 ? 2.942 18.431 -28.888 1.00 71.19 560 GLN A C 1
ATOM 4643 O O . GLN A 1 560 ? 2.770 19.492 -29.490 1.00 71.19 560 GLN A O 1
ATOM 4648 N N . LEU A 1 561 ? 2.738 18.313 -27.574 1.00 73.06 561 LEU A N 1
ATOM 4649 C CA . LEU A 1 561 ? 2.428 19.464 -26.738 1.00 73.06 561 LEU A CA 1
ATOM 4650 C C . LEU A 1 561 ? 3.699 20.297 -26.537 1.00 73.06 561 LEU A C 1
ATOM 4652 O O . LEU A 1 561 ? 4.636 19.874 -25.858 1.00 73.06 561 LEU A O 1
ATOM 4656 N N . PHE A 1 562 ? 3.719 21.493 -27.117 1.00 77.38 562 PHE A N 1
ATOM 4657 C CA . PHE A 1 562 ? 4.795 22.457 -26.932 1.00 77.38 562 PHE A CA 1
ATOM 4658 C C . PHE A 1 562 ? 4.426 23.459 -25.832 1.00 77.38 562 PHE A C 1
ATOM 4660 O O . PHE A 1 562 ? 3.420 24.158 -25.934 1.00 77.38 562 PHE A O 1
ATOM 4667 N N . ILE A 1 563 ? 5.246 23.543 -24.782 1.00 75.00 563 ILE A N 1
ATOM 4668 C CA . ILE A 1 563 ? 5.030 24.451 -23.646 1.00 75.00 563 ILE A CA 1
ATOM 4669 C C . ILE A 1 563 ? 6.219 25.404 -23.559 1.00 75.00 563 ILE A C 1
ATOM 4671 O O . ILE A 1 563 ? 7.365 24.969 -23.442 1.00 75.00 563 ILE A O 1
ATOM 4675 N N . ALA A 1 564 ? 5.947 26.709 -23.593 1.00 75.75 564 ALA A N 1
ATOM 4676 C CA . ALA A 1 564 ? 6.967 27.749 -23.520 1.00 75.75 564 ALA A CA 1
ATOM 4677 C C . ALA A 1 564 ? 6.768 28.652 -22.300 1.00 75.75 564 ALA A C 1
ATOM 4679 O O . ALA A 1 564 ? 5.681 29.173 -22.065 1.00 75.75 564 ALA A O 1
ATOM 4680 N N . SER A 1 565 ? 7.853 28.892 -21.557 1.00 71.12 565 SER A N 1
ATOM 4681 C CA . SER A 1 565 ? 7.903 29.962 -20.561 1.00 71.12 565 SER A CA 1
ATOM 4682 C C . SER A 1 565 ? 8.197 31.280 -21.263 1.00 71.12 565 SER A C 1
ATOM 4684 O O . SER A 1 565 ? 9.312 31.498 -21.749 1.00 71.12 565 SER A O 1
ATOM 4686 N N . VAL A 1 566 ? 7.216 32.175 -21.311 1.00 67.44 566 VAL A N 1
ATOM 4687 C CA . VAL A 1 566 ? 7.416 33.529 -21.826 1.00 67.44 566 VAL A CA 1
ATOM 4688 C C . VAL A 1 566 ? 7.469 34.480 -20.640 1.00 67.44 566 VAL A C 1
ATOM 4690 O O . VAL A 1 566 ? 6.525 34.582 -19.864 1.00 67.44 566 VAL A O 1
ATOM 4693 N N . LYS A 1 567 ? 8.583 35.202 -20.486 1.00 62.84 567 LYS A N 1
ATOM 4694 C CA . LYS A 1 567 ? 8.645 36.312 -19.527 1.00 62.84 567 LYS A CA 1
ATOM 4695 C C . LYS A 1 567 ? 7.877 37.487 -20.127 1.00 62.84 567 LYS A C 1
ATOM 4697 O O . LYS A 1 567 ? 8.456 38.255 -20.891 1.00 62.84 567 LYS A O 1
ATOM 4702 N N . GLY A 1 568 ? 6.587 37.572 -19.823 1.00 60.31 568 GLY A N 1
ATOM 4703 C CA . GLY A 1 568 ? 5.799 38.776 -20.055 1.00 60.31 568 GLY A CA 1
ATOM 4704 C C . GLY A 1 568 ? 6.278 39.895 -19.130 1.00 60.31 568 GLY A C 1
ATOM 4705 O O . GLY A 1 568 ? 6.653 39.641 -17.985 1.00 60.31 568 GLY A O 1
ATOM 4706 N N . HIS A 1 569 ? 6.304 41.123 -19.634 1.00 59.81 569 HIS A N 1
ATOM 4707 C CA . HIS A 1 569 ? 6.475 42.313 -18.812 1.00 59.81 569 HIS A CA 1
ATOM 4708 C C . HIS A 1 569 ? 5.112 42.990 -18.715 1.00 59.81 569 HIS A C 1
ATOM 4710 O O . HIS A 1 569 ? 4.587 43.453 -19.724 1.00 59.81 569 HIS A O 1
ATOM 4716 N N . ILE A 1 570 ? 4.530 42.998 -17.518 1.00 62.22 570 ILE A N 1
ATOM 4717 C CA . ILE A 1 570 ? 3.474 43.950 -17.183 1.00 62.22 570 ILE A CA 1
ATOM 4718 C C . ILE A 1 570 ? 4.215 45.155 -16.619 1.00 62.22 570 ILE A C 1
ATOM 4720 O O . ILE A 1 570 ? 5.009 44.998 -15.685 1.00 62.22 570 ILE A O 1
ATOM 4724 N N . ASP A 1 571 ? 4.010 46.324 -17.220 1.00 71.19 571 ASP A N 1
ATOM 4725 C CA . ASP A 1 571 ? 4.540 47.564 -16.664 1.00 71.19 571 ASP A CA 1
ATOM 4726 C C . ASP A 1 571 ? 4.057 47.686 -15.212 1.00 71.19 571 ASP A C 1
ATOM 4728 O O . ASP A 1 571 ? 2.892 47.410 -14.911 1.00 71.19 571 ASP A O 1
ATOM 4732 N N . LYS A 1 572 ? 4.950 48.085 -14.300 1.00 71.06 572 LYS A N 1
ATOM 4733 C CA . LYS A 1 572 ? 4.618 48.250 -12.880 1.00 71.06 572 LYS A CA 1
ATOM 4734 C C . LYS A 1 572 ? 3.403 49.159 -12.678 1.00 71.06 572 LYS A C 1
ATOM 4736 O O . LYS A 1 572 ? 2.658 48.935 -11.725 1.00 71.06 572 LYS A O 1
ATOM 4741 N N . ALA A 1 573 ? 3.182 50.118 -13.581 1.00 75.56 573 ALA A N 1
ATOM 4742 C CA . ALA A 1 573 ? 2.014 50.993 -13.578 1.00 75.56 573 ALA A CA 1
ATOM 4743 C C . ALA A 1 573 ? 0.677 50.233 -13.668 1.00 75.56 573 ALA A C 1
ATOM 4745 O O . ALA A 1 573 ? -0.308 50.673 -13.086 1.00 75.56 573 ALA A O 1
ATOM 4746 N N . HIS A 1 574 ? 0.654 49.071 -14.326 1.00 73.38 574 HIS A N 1
ATOM 4747 C CA . HIS A 1 574 ? -0.563 48.308 -14.621 1.00 73.38 574 HIS A CA 1
ATOM 4748 C C . HIS A 1 574 ? -0.759 47.069 -13.741 1.00 73.38 574 HIS A C 1
ATOM 4750 O O . HIS A 1 574 ? -1.749 46.355 -13.895 1.00 73.38 574 HIS A O 1
ATOM 4756 N N . ILE A 1 575 ? 0.154 46.791 -12.801 1.00 70.19 575 ILE A N 1
ATOM 4757 C CA . ILE A 1 575 ? 0.034 45.620 -11.916 1.00 70.19 575 ILE A CA 1
ATOM 4758 C C . ILE A 1 575 ? -1.253 45.709 -11.089 1.00 70.19 575 ILE A C 1
ATOM 4760 O O . ILE A 1 575 ? -1.988 44.731 -11.014 1.00 70.19 575 ILE A O 1
ATOM 4764 N N . ASN A 1 576 ? -1.566 46.881 -10.526 1.00 74.38 576 ASN A N 1
ATOM 4765 C CA . ASN A 1 576 ? -2.783 47.087 -9.731 1.00 74.38 576 ASN A CA 1
ATOM 4766 C C . ASN A 1 576 ? -4.076 46.994 -10.554 1.00 74.38 576 ASN A C 1
ATOM 4768 O O . ASN A 1 576 ? -5.092 46.550 -10.024 1.00 74.38 576 ASN A O 1
ATOM 4772 N N . ASP A 1 577 ? -4.030 47.331 -11.845 1.00 74.19 577 ASP A N 1
ATOM 4773 C CA . ASP A 1 577 ? -5.183 47.220 -12.748 1.00 74.19 577 ASP A CA 1
ATOM 4774 C C . ASP A 1 577 ? -5.569 45.752 -12.998 1.00 74.19 577 ASP A C 1
ATOM 4776 O O . ASP A 1 577 ? -6.719 45.446 -13.306 1.00 74.19 577 ASP A O 1
ATOM 4780 N N . GLN A 1 578 ? -4.604 44.838 -12.855 1.00 60.25 578 GLN A N 1
ATOM 4781 C CA . GLN A 1 578 ? -4.756 43.413 -13.155 1.00 60.25 578 GLN A CA 1
ATOM 4782 C C . GLN A 1 578 ? -4.669 42.519 -11.907 1.00 60.25 578 GLN A C 1
ATOM 4784 O O . GLN A 1 578 ? -4.920 41.326 -12.003 1.00 60.25 578 GLN A O 1
ATOM 4789 N N . ILE A 1 579 ? -4.351 43.061 -10.726 1.00 62.88 579 ILE A N 1
ATOM 4790 C CA . ILE A 1 579 ? -4.022 42.273 -9.522 1.00 62.88 579 ILE A CA 1
ATOM 4791 C C . ILE A 1 579 ? -5.188 41.455 -8.958 1.00 62.88 579 ILE A C 1
ATOM 4793 O O . ILE A 1 579 ? -4.978 40.416 -8.340 1.00 62.88 579 ILE A O 1
ATOM 4797 N N . ASN A 1 580 ? -6.418 41.921 -9.178 1.00 53.06 580 ASN A N 1
ATOM 4798 C CA . ASN A 1 580 ? -7.635 41.235 -8.743 1.00 53.06 580 ASN A CA 1
ATOM 4799 C C . ASN A 1 580 ? -8.180 40.275 -9.817 1.00 53.06 580 ASN A C 1
ATOM 4801 O O . ASN A 1 580 ? -9.153 39.566 -9.571 1.00 53.06 580 ASN A O 1
ATOM 4805 N N . PHE A 1 581 ? -7.551 40.231 -10.996 1.00 48.78 581 PHE A N 1
ATOM 4806 C CA . PHE A 1 581 ? -7.798 39.214 -12.005 1.00 48.78 581 PHE A CA 1
ATOM 4807 C C . PHE A 1 581 ? -6.669 38.182 -11.896 1.00 48.78 581 PHE A C 1
ATOM 4809 O O . PHE A 1 581 ? -5.525 38.504 -12.220 1.00 48.78 581 PHE A O 1
ATOM 4816 N N . PRO A 1 582 ? -6.921 36.937 -11.442 1.00 41.34 582 PRO A N 1
ATOM 4817 C CA . PRO A 1 582 ? -5.900 35.900 -11.553 1.00 41.34 582 PRO A CA 1
ATOM 4818 C C . PRO A 1 582 ? -5.443 35.832 -13.019 1.00 41.34 582 PRO A C 1
ATOM 4820 O O . PRO A 1 582 ? -6.269 36.096 -13.899 1.00 41.34 582 PRO A O 1
ATOM 4823 N N . PRO A 1 583 ? -4.168 35.514 -13.317 1.00 37.59 583 PRO A N 1
ATOM 4824 C CA . PRO A 1 583 ? -3.670 35.438 -14.685 1.00 37.59 583 PRO A CA 1
ATOM 4825 C C . PRO A 1 583 ? -4.378 34.306 -15.436 1.00 37.59 583 PRO A C 1
ATOM 4827 O O . PRO A 1 583 ? -3.874 33.201 -15.584 1.00 37.59 583 PRO A O 1
ATOM 4830 N N . ILE A 1 584 ? -5.575 34.589 -15.927 1.00 38.22 584 ILE A N 1
ATOM 4831 C CA . ILE A 1 584 ? -6.282 33.813 -16.920 1.00 38.22 584 ILE A CA 1
ATOM 4832 C C . ILE A 1 584 ? -6.017 34.570 -18.210 1.00 38.22 584 ILE A C 1
ATOM 4834 O O . ILE A 1 584 ? -6.750 35.485 -18.581 1.00 38.22 584 ILE A O 1
ATOM 4838 N N . TRP A 1 585 ? -4.932 34.217 -18.891 1.00 31.38 585 TRP A N 1
ATOM 4839 C CA . TRP A 1 585 ? -4.763 34.637 -20.273 1.00 31.38 585 TRP A CA 1
ATOM 4840 C C . TRP A 1 585 ? -5.841 33.916 -21.093 1.00 31.38 585 TRP A C 1
ATOM 4842 O O . TRP A 1 585 ? -5.680 32.765 -21.484 1.00 31.38 585 TRP A O 1
ATOM 4852 N N . ARG A 1 586 ? -6.980 34.583 -21.290 1.00 30.56 586 ARG A N 1
ATOM 4853 C CA . ARG A 1 586 ? -7.946 34.293 -22.352 1.00 30.56 586 ARG A CA 1
ATOM 4854 C C . ARG A 1 586 ? -7.755 35.355 -23.428 1.00 30.56 586 ARG A C 1
ATOM 4856 O O . ARG A 1 586 ? -8.227 36.480 -23.272 1.00 30.56 586 ARG A O 1
ATOM 4863 N N . LYS A 1 587 ? -7.057 34.987 -24.497 1.00 25.19 587 LYS A N 1
ATOM 4864 C CA . LYS A 1 587 ? -7.240 35.562 -25.830 1.00 25.19 587 LYS A CA 1
ATOM 4865 C C . LYS A 1 587 ? -6.822 34.560 -26.881 1.00 25.19 587 LYS A C 1
ATOM 4867 O O . LYS A 1 587 ? -5.670 34.090 -26.817 1.00 25.19 587 LYS A O 1
#

pLDDT: mean 76.62, std 16.87, range [25.19, 94.81]

Sequence (587 aa):
MYIDAETVEEHQREAQDQDDEANGLASESIYAQLLPLSIVIGTQINNKTQSKYIDFRRQDFMNKFIEQMWELANQVNEANLACEPVVKFVNEYEQQKHQQKIHQGAIFGFNSKKFDFNIIFPYLVQYPKIIFKSNAYLGSTTQQKQVTIRYTDYPFELVFKDVLTFIPPATLDNFVHKYGN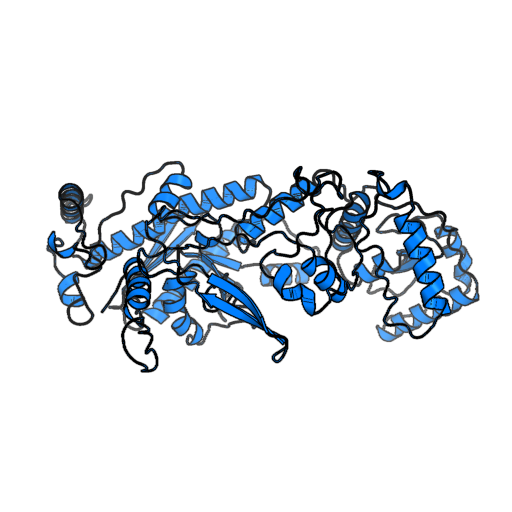GTKLTKDKFTHGSFNTNNVNQFLSSTEPFEHKDFYNQISRKNICDKDYQEYVEDFVSLDTNGNSKFDNRWSYIKYYNIRDVECMFAPIINLIDLCWQQDIDMLSQISLSQIANSIKYNYAREDFDINGDYNIETDNKEYKFNSEKWNKKVESYIQQDNKAGRDTTNNVTTDDMDYFNQLIPNKCCYCQAKFTNVNKPTFERSDNNIFHTKDNCKLACQLCNSTRSNKDADVAKLMIQMYKYAIVKNLPMTIDYEEVYWFLRKSIHGGLSQVFHQYNIKGRTHINKLKYNPETNSVIAYDLDQIVTHILDLDFNSLYPSVFCGIFNKNNPYTGCKMYMAGRVIKHIKIRESNDQDYRDTKRKEMMNIINSEDRFSEEKGQLFIASVKGHIDKAHINDQINFPPIWRK